Protein AF-A0A2P4PEB7-F1 (afdb_monomer_lite)

Foldseek 3Di:
DPPVVVLVVVLVVLLVVLVVCLVVLNVLVVLVVVLVVLQVDPDFLLVVCPHSCNDPSNLVSNLVSLLPRHDQVVLLVSLCVLVVLQLLAPDQQVVLVVVDPDDDDDDRDPVNHGDLRSLVVSLSSVLSNLLSHDHDPVCVVVVLVSLVVCCSRQLVSLLVDDPDDDCQVVSLSSLLSSLSNVLSSVVRDPPSLVVQPDPVNLVSLLPDDHDFLSNLLSSLVSLLSNLVSVVVVCVPPHDDDPVVLVSNLSSLVSLLVPADDQPDQVQWALQDPSRDDPRNSNQSSCCCCQVPRVLSNLVRYDLVSLLVVLLLLLVLCLVCVPPDPPPDSTGTSNNSSVVSLVDVCCLPRPSNLVCNLVSLLVVLLVLLVVDQDADDPDPVLVLLLVLQVVDPDDVSLVSSSVSVVDNPPDDPPPDDDDPVSLSSLLSSLVVVVSDQPVSDDLSSLLSVLSVLLNLLVSLLVDDDDDPVSLQSSLSSNLSSLVSLLNSLVVPQDCSRSCNVDLVSLLVLVVSLVSNVVVCVVVVPDDPVVVVSSLSSVVSSLSSSVSSLVSLVPRPPPPVVSNCVSLVVVVVSLVVVVVVCVVPPPDDDDPSVVVVVVSSVVVNVVSVCVVVVVD

Secondary structure (DSSP, 8-state):
--HHHHHHHHHHHHHHHHHHHHHTT-HHHHHHHHHHHHHH--S-HHHHTTSGGGSHHHHHHHHHHHHHH--HHHHHHHHHHHHHHHTT-TTTHHHHGGGS--S--PPPPGGGPPPGGGHHHHHHHHHHHHHH----GGGHHHHHHHHHHHIIIIIHHHHH----SS-HHHHHHHHHHHHHHHHHHHHH-HHHHHHH--HHHHHHHHH----SHHHHHHHHHHHHHHHHHHHHHHTTT-PPPHHHHHHHHHHHHHHHTT----S-TT-EE-S-GGG--TTTHHHHHHIIIIIITHHHHHHHS-HHHHHHHHHHHHHHHHHHTTS-GGG-SSEEHHHHHHHHHTSHHHHH-HHHHHHHHHHHHHHHHHHHTTPPPP----HHHHHHHHHHHHS---HHHHHHHHHHH---TT--S-----HHHHHHHHHHHHHHHTS-GGGS-HHHHHHHHHHHHHHHHHHHTSPP-SHHHHHHHHHHHHHHHHHHHHHHTT--STT-HHHH-THHHHHHHHHHHHHHHHHHHHGGG-HHHHHHHHHHHHHHHHHHHHHHHHHHHHTTT-HHHHHHHHHHHHHHHHHHHHHHHHH--S---HHHHHHHHHHHHHHHHHHHHHHTT-

pLDDT: mean 75.58, std 16.44, range [32.09, 95.75]

Radius of gyration: 33.53 Å; chains: 1; bounding box: 92×51×88 Å

Structure (mmCIF, N/CA/C/O backbone):
data_AF-A0A2P4PEB7-F1
#
_entry.id   AF-A0A2P4PEB7-F1
#
loop_
_atom_site.group_PDB
_atom_site.id
_atom_site.type_symbol
_atom_site.label_atom_id
_atom_site.label_alt_id
_atom_site.label_comp_id
_atom_site.label_asym_id
_atom_site.label_entity_id
_atom_site.label_seq_id
_atom_site.pdbx_PDB_ins_code
_atom_site.Cartn_x
_atom_site.Cartn_y
_atom_site.Cartn_z
_atom_site.occupancy
_atom_site.B_iso_or_equiv
_atom_site.auth_seq_id
_atom_site.auth_comp_id
_atom_site.auth_asym_id
_atom_site.auth_atom_id
_atom_site.pdbx_PDB_model_num
ATOM 1 N N . MET A 1 1 ? -12.866 25.480 -32.773 1.00 50.47 1 MET A N 1
ATOM 2 C CA . MET A 1 1 ? -12.429 24.187 -32.216 1.00 50.47 1 MET A CA 1
ATOM 3 C C . MET A 1 1 ? -11.921 24.422 -30.816 1.00 50.47 1 MET A C 1
ATOM 5 O O . MET A 1 1 ? -11.079 25.298 -30.629 1.00 50.47 1 MET A O 1
ATOM 9 N N . SER A 1 2 ? -12.463 23.706 -29.840 1.00 51.91 2 SER A N 1
ATOM 10 C CA . SER A 1 2 ? -11.935 23.753 -28.477 1.00 51.91 2 SER A CA 1
ATOM 11 C C . SER A 1 2 ? -10.541 23.104 -28.437 1.00 51.91 2 SER A C 1
ATOM 13 O O . SER A 1 2 ? -10.215 22.242 -29.254 1.00 51.91 2 SER A O 1
ATOM 15 N N . ARG A 1 3 ? -9.688 23.505 -27.486 1.00 58.19 3 ARG A N 1
ATOM 16 C CA . ARG A 1 3 ? -8.342 22.919 -27.303 1.00 58.19 3 ARG A CA 1
ATOM 17 C C . ARG A 1 3 ? -8.389 21.400 -27.043 1.00 58.19 3 ARG A C 1
ATOM 19 O O . ARG A 1 3 ? -7.413 20.704 -27.301 1.00 58.19 3 ARG A O 1
ATOM 26 N N . VAL A 1 4 ? -9.525 20.898 -26.558 1.00 62.12 4 VAL A N 1
ATOM 27 C CA . VAL A 1 4 ? -9.786 19.471 -26.321 1.00 62.12 4 VAL A CA 1
ATOM 28 C C . VAL A 1 4 ? -10.001 18.734 -27.649 1.00 62.12 4 VAL A C 1
ATOM 30 O O . VAL A 1 4 ? -9.266 17.795 -27.933 1.00 62.12 4 VAL A O 1
ATOM 33 N N . GLU A 1 5 ? -10.869 19.248 -28.530 1.00 64.00 5 GLU A N 1
ATOM 34 C CA . GLU A 1 5 ? -11.107 18.676 -29.871 1.00 64.00 5 GLU A CA 1
ATOM 35 C C . GLU A 1 5 ? -9.820 18.582 -30.707 1.00 64.00 5 GLU A C 1
ATOM 37 O O . GLU A 1 5 ? -9.616 17.622 -31.448 1.00 64.00 5 GLU A O 1
ATOM 42 N N . SER A 1 6 ? -8.916 19.561 -30.578 1.00 71.62 6 SER A N 1
ATOM 43 C CA . SER A 1 6 ? -7.632 19.538 -31.289 1.00 71.62 6 SER A CA 1
ATOM 44 C C . SER A 1 6 ? -6.667 18.460 -30.782 1.00 71.62 6 SER A C 1
ATOM 46 O O . SER A 1 6 ? -5.888 17.926 -31.567 1.00 71.62 6 SER A O 1
ATOM 48 N N . ILE A 1 7 ? -6.701 18.132 -29.485 1.00 79.56 7 ILE A N 1
ATOM 49 C CA . ILE A 1 7 ? -5.829 17.098 -28.906 1.00 79.56 7 ILE A CA 1
ATOM 50 C C . ILE A 1 7 ? -6.325 15.711 -29.318 1.00 79.56 7 ILE A C 1
ATOM 52 O O . ILE A 1 7 ? -5.510 14.878 -29.710 1.00 79.56 7 ILE A O 1
ATOM 56 N N . ASP A 1 8 ? -7.639 15.490 -29.308 1.00 82.56 8 ASP A N 1
ATOM 57 C CA . ASP A 1 8 ? -8.236 14.210 -29.700 1.00 82.56 8 ASP A CA 1
ATOM 58 C C . ASP A 1 8 ? -7.940 13.869 -31.168 1.00 82.56 8 ASP A C 1
ATOM 60 O O . ASP A 1 8 ? -7.553 12.742 -31.484 1.00 82.56 8 ASP A O 1
ATOM 64 N N . ILE A 1 9 ? -8.008 14.863 -32.063 1.00 85.75 9 ILE A N 1
ATOM 65 C CA . ILE A 1 9 ? -7.626 14.698 -33.475 1.00 85.75 9 ILE A CA 1
ATOM 66 C C . ILE A 1 9 ? -6.136 14.355 -33.613 1.00 85.75 9 ILE A C 1
ATOM 68 O O . ILE A 1 9 ? -5.778 13.477 -34.399 1.00 85.75 9 ILE A O 1
ATOM 72 N N . CYS A 1 10 ? -5.259 15.011 -32.846 1.00 85.94 10 CYS A N 1
ATOM 73 C CA . CYS A 1 10 ? -3.828 14.695 -32.842 1.00 85.94 10 CYS A CA 1
ATOM 74 C C . CYS A 1 10 ? -3.557 13.265 -32.356 1.00 85.94 10 CYS A C 1
ATOM 76 O O . CYS A 1 10 ? -2.737 12.569 -32.952 1.00 85.94 10 CYS A O 1
ATOM 78 N N . ILE A 1 11 ? -4.247 12.810 -31.306 1.00 89.12 11 ILE A N 1
ATOM 79 C CA . ILE A 1 11 ? -4.131 11.438 -30.791 1.00 89.12 11 ILE A CA 1
ATOM 80 C C . ILE A 1 11 ? -4.554 10.434 -31.870 1.00 89.12 11 ILE A C 1
ATOM 82 O O . ILE A 1 11 ? -3.817 9.491 -32.153 1.00 89.12 11 ILE A O 1
ATOM 86 N N . GLU A 1 12 ? -5.698 10.651 -32.517 1.00 89.69 12 GLU A N 1
ATOM 87 C CA . GLU A 1 12 ? -6.194 9.770 -33.579 1.00 89.69 12 GLU A CA 1
ATOM 88 C C . GLU A 1 12 ? -5.243 9.726 -34.788 1.00 89.69 12 GLU A C 1
ATOM 90 O O . GLU A 1 12 ? -4.946 8.655 -35.322 1.00 89.69 12 GLU A O 1
ATOM 95 N N . LEU A 1 13 ? -4.686 10.874 -35.189 1.00 91.56 13 LEU A N 1
ATOM 96 C CA . LEU A 1 13 ? -3.695 10.938 -36.263 1.00 91.56 13 LEU A CA 1
ATOM 97 C C . LEU A 1 13 ? -2.420 10.159 -35.910 1.00 91.56 13 LEU A C 1
ATOM 99 O O . LEU A 1 13 ? -1.927 9.387 -36.733 1.00 91.56 13 LEU A O 1
ATOM 103 N N . LEU A 1 14 ? -1.896 10.325 -34.691 1.00 91.50 14 LEU A N 1
ATOM 104 C CA . LEU A 1 14 ? -0.704 9.611 -34.225 1.00 91.50 14 LEU A CA 1
ATOM 105 C C . LEU A 1 14 ? -0.916 8.093 -34.216 1.00 91.50 14 LEU A C 1
ATOM 107 O O . LEU A 1 14 ? -0.038 7.355 -34.668 1.00 91.50 14 LEU A O 1
ATOM 111 N N . LYS A 1 15 ? -2.093 7.621 -33.781 1.00 91.94 15 LYS A N 1
ATOM 112 C CA . LYS A 1 15 ? -2.454 6.195 -33.844 1.00 91.94 15 LYS A CA 1
ATOM 113 C C . LYS A 1 15 ? -2.435 5.666 -35.275 1.00 91.94 15 LYS A C 1
ATOM 115 O O . LYS A 1 15 ? -1.840 4.621 -35.529 1.00 91.94 15 LYS A O 1
ATOM 120 N N . ARG A 1 16 ? -3.018 6.404 -36.224 1.00 91.06 16 ARG A N 1
ATOM 121 C CA . ARG A 1 16 ? -3.020 6.018 -37.646 1.00 91.06 16 ARG A CA 1
ATOM 122 C C . ARG A 1 16 ? -1.616 5.981 -38.237 1.00 91.06 16 ARG A C 1
ATOM 124 O O . ARG A 1 16 ? -1.297 5.057 -38.977 1.00 91.06 16 ARG A O 1
ATOM 131 N N . ILE A 1 17 ? -0.761 6.946 -37.896 1.00 90.88 17 ILE A N 1
ATOM 132 C CA . ILE A 1 17 ? 0.643 6.950 -38.334 1.00 90.88 17 ILE A CA 1
ATOM 133 C C . ILE A 1 17 ? 1.360 5.698 -37.814 1.00 90.88 17 ILE A C 1
ATOM 135 O O . ILE A 1 17 ? 1.979 4.980 -38.602 1.00 90.88 17 ILE A O 1
ATOM 139 N N . LEU A 1 18 ? 1.232 5.396 -36.516 1.00 91.19 18 LEU A N 1
ATOM 140 C CA . LEU A 1 18 ? 1.791 4.180 -35.917 1.00 91.19 18 LEU A CA 1
ATOM 141 C C . LEU A 1 18 ? 1.283 2.917 -36.620 1.00 91.19 18 LEU A C 1
ATOM 143 O O . LEU A 1 18 ? 2.063 2.017 -36.923 1.00 91.19 18 LEU A O 1
ATOM 147 N N . GLU A 1 19 ? -0.011 2.864 -36.927 1.00 91.12 19 GLU A N 1
ATOM 148 C CA . GLU A 1 19 ? -0.623 1.742 -37.629 1.00 91.12 19 GLU A CA 1
ATOM 149 C C . GLU A 1 19 ? -0.051 1.542 -39.040 1.00 91.12 19 GLU A C 1
ATOM 151 O O . GLU A 1 19 ? 0.224 0.406 -39.427 1.00 91.12 19 GLU A O 1
ATOM 156 N N . VAL A 1 20 ? 0.181 2.620 -39.794 1.00 91.44 20 VAL A N 1
ATOM 157 C CA . VAL A 1 20 ? 0.769 2.555 -41.142 1.00 91.44 20 VAL A CA 1
ATOM 158 C C . VAL A 1 20 ? 2.186 1.984 -41.099 1.00 91.44 20 VAL A C 1
ATOM 160 O O . VAL A 1 20 ? 2.503 1.075 -41.874 1.00 91.44 20 VAL A O 1
ATOM 163 N N . TYR A 1 21 ? 3.034 2.471 -40.189 1.00 91.12 21 TYR A N 1
ATOM 164 C CA . TYR A 1 21 ? 4.400 1.958 -40.041 1.00 91.12 21 TYR A CA 1
ATOM 165 C C . TYR A 1 21 ? 4.422 0.500 -39.580 1.00 91.12 21 TYR A C 1
ATOM 167 O O . TYR A 1 21 ? 5.202 -0.296 -40.111 1.00 91.12 21 TYR A O 1
ATOM 175 N N . ALA A 1 22 ? 3.537 0.137 -38.650 1.00 88.06 22 ALA A N 1
ATOM 176 C CA . ALA A 1 22 ? 3.418 -1.219 -38.138 1.00 88.06 22 ALA A CA 1
ATOM 177 C C . ALA A 1 22 ? 2.952 -2.208 -39.218 1.00 88.06 22 ALA A C 1
ATOM 179 O O . ALA A 1 22 ? 3.624 -3.210 -39.450 1.00 88.06 22 ALA A O 1
ATOM 180 N N . LYS A 1 23 ? 1.869 -1.896 -39.949 1.00 87.62 23 LYS A N 1
ATOM 181 C CA . LYS A 1 23 ? 1.361 -2.722 -41.065 1.00 87.62 23 LYS A CA 1
ATOM 182 C C . LYS A 1 23 ? 2.367 -2.869 -42.203 1.00 87.62 23 LYS A C 1
ATOM 184 O O . LYS A 1 23 ? 2.364 -3.875 -42.900 1.00 87.62 23 LYS A O 1
ATOM 189 N N . SER A 1 24 ? 3.227 -1.870 -42.385 1.00 87.12 24 SER A N 1
ATOM 190 C CA . SER A 1 24 ? 4.280 -1.896 -43.400 1.00 87.12 24 SER A CA 1
ATOM 191 C C . SER A 1 24 ? 5.558 -2.606 -42.936 1.00 87.12 24 SER A C 1
ATOM 193 O O . SER A 1 24 ? 6.533 -2.596 -43.683 1.00 87.12 24 SER A O 1
ATOM 195 N N . CYS A 1 25 ? 5.595 -3.158 -41.714 1.00 83.38 25 CYS A N 1
ATOM 196 C CA . CYS A 1 25 ? 6.788 -3.735 -41.078 1.00 83.38 25 CYS A CA 1
ATOM 197 C C . CYS A 1 25 ? 7.998 -2.778 -41.066 1.00 83.38 25 CYS A C 1
ATOM 199 O O . CYS A 1 25 ? 9.147 -3.199 -41.171 1.00 83.38 25 CYS A O 1
ATOM 201 N N . LYS A 1 26 ? 7.749 -1.469 -40.948 1.00 88.94 26 LYS A N 1
ATOM 202 C CA . LYS A 1 26 ? 8.748 -0.387 -41.046 1.00 88.94 26 LYS A CA 1
ATOM 203 C C . LYS A 1 26 ? 8.913 0.365 -39.724 1.00 88.94 26 LYS A C 1
ATOM 205 O O . LYS A 1 26 ? 9.100 1.581 -39.702 1.00 88.94 26 LYS A O 1
ATOM 210 N N . MET A 1 27 ? 8.815 -0.347 -38.604 1.00 90.69 27 MET A N 1
ATOM 211 C CA . MET A 1 27 ? 8.957 0.261 -37.279 1.00 90.69 27 MET A CA 1
ATOM 212 C C . MET A 1 27 ? 10.367 0.812 -37.035 1.00 90.69 27 MET A C 1
ATOM 214 O O . MET A 1 27 ? 10.513 1.814 -36.342 1.00 90.69 27 MET A O 1
ATOM 218 N N . ASP A 1 28 ? 11.398 0.242 -37.659 1.00 89.50 28 ASP A N 1
ATOM 219 C CA . ASP A 1 28 ? 12.753 0.802 -37.633 1.00 89.50 28 ASP A CA 1
ATOM 220 C C . ASP A 1 28 ? 12.814 2.203 -38.265 1.00 89.50 28 ASP A C 1
ATOM 222 O O . ASP A 1 28 ? 13.455 3.097 -37.716 1.00 89.50 28 ASP A O 1
ATOM 226 N N . LEU A 1 29 ? 12.101 2.428 -39.376 1.00 90.06 29 LEU A N 1
ATOM 227 C CA . LEU A 1 29 ? 12.009 3.740 -40.019 1.00 90.06 29 LEU A CA 1
ATOM 228 C C . LEU A 1 29 ? 11.252 4.739 -39.148 1.00 90.06 29 LEU A C 1
ATOM 230 O O . LEU A 1 29 ? 11.697 5.877 -39.028 1.00 90.06 29 LEU A O 1
ATOM 234 N N . TYR A 1 30 ? 10.166 4.311 -38.499 1.00 91.38 30 TYR A N 1
ATOM 235 C CA . TYR A 1 30 ? 9.466 5.148 -37.523 1.00 91.38 30 TYR A CA 1
ATOM 236 C C . TYR A 1 30 ? 10.417 5.613 -36.410 1.00 91.38 30 TYR A C 1
ATOM 238 O O . TYR A 1 30 ? 10.488 6.808 -36.126 1.00 91.38 30 TYR A O 1
ATOM 246 N N . ILE A 1 31 ? 11.212 4.700 -35.835 1.00 91.69 31 ILE A N 1
ATOM 247 C CA . ILE A 1 31 ? 12.188 5.036 -34.788 1.00 91.69 31 ILE A CA 1
ATOM 248 C C . ILE A 1 31 ? 13.308 5.939 -35.319 1.00 91.69 31 ILE A C 1
ATOM 250 O O . ILE A 1 31 ? 13.651 6.919 -34.659 1.00 91.69 31 ILE A O 1
ATOM 254 N N . LYS A 1 32 ? 13.847 5.685 -36.519 1.00 90.12 32 LYS A N 1
ATOM 255 C CA . LYS A 1 32 ? 14.846 6.569 -37.154 1.00 90.12 32 LYS A CA 1
ATOM 256 C C . LYS A 1 32 ? 14.307 7.993 -37.313 1.00 90.12 32 LYS A C 1
ATOM 258 O O . LYS A 1 32 ? 14.984 8.948 -36.931 1.00 90.12 32 LYS A O 1
ATOM 263 N N . SER A 1 33 ? 13.086 8.137 -37.830 1.00 89.62 33 SER A N 1
ATOM 264 C CA . SER A 1 33 ? 12.422 9.434 -37.983 1.00 89.62 33 SER A CA 1
ATOM 265 C C . SER A 1 33 ? 12.170 10.103 -36.633 1.00 89.62 33 SER A C 1
ATOM 267 O O . SER A 1 33 ? 12.481 11.279 -36.478 1.00 89.62 33 SER A O 1
ATOM 269 N N . PHE A 1 34 ? 11.687 9.356 -35.639 1.00 89.94 34 PHE A N 1
ATOM 270 C CA . PHE A 1 34 ? 11.469 9.858 -34.284 1.00 89.94 34 PHE A CA 1
ATOM 271 C C . PHE A 1 34 ? 12.761 10.396 -33.649 1.00 89.94 34 PHE A C 1
ATOM 273 O O . PHE A 1 34 ? 12.793 11.542 -33.204 1.00 89.94 34 PHE A O 1
ATOM 280 N N . LEU A 1 35 ? 13.846 9.615 -33.666 1.00 87.69 35 LEU A N 1
ATOM 281 C CA . LEU A 1 35 ? 15.143 10.023 -33.110 1.00 87.69 35 LEU A CA 1
ATOM 282 C C . LEU A 1 35 ? 15.731 11.235 -33.845 1.00 87.69 35 LEU A C 1
ATOM 284 O O . LEU A 1 35 ? 16.317 12.120 -33.216 1.00 87.69 35 LEU A O 1
ATOM 288 N N . SER A 1 36 ? 15.560 11.292 -35.169 1.00 86.06 36 SER A N 1
ATOM 289 C CA . SER A 1 36 ? 15.976 12.441 -35.976 1.00 86.06 36 SER A CA 1
ATOM 290 C C . SER A 1 36 ? 15.191 13.701 -35.622 1.00 86.06 36 SER A C 1
ATOM 292 O O . SER A 1 36 ? 15.786 14.770 -35.537 1.00 86.06 36 SER A O 1
ATOM 294 N N . VAL A 1 37 ? 13.876 13.593 -35.420 1.00 86.38 37 VAL A N 1
ATOM 295 C CA . VAL A 1 37 ? 13.033 14.731 -35.035 1.00 86.38 37 VAL A CA 1
ATOM 296 C C . VAL A 1 37 ? 13.396 15.208 -33.635 1.00 86.38 37 VAL A C 1
ATOM 298 O O . VAL A 1 37 ? 13.603 16.404 -33.462 1.00 86.38 37 VAL A O 1
ATOM 301 N N . LEU A 1 38 ? 13.558 14.300 -32.665 1.00 83.50 38 LEU A N 1
ATOM 302 C CA . LEU A 1 38 ? 13.992 14.666 -31.313 1.00 83.50 38 LEU A CA 1
ATOM 303 C C . LEU A 1 38 ? 15.305 15.452 -31.324 1.00 83.50 38 LEU A C 1
ATOM 305 O O . LEU A 1 38 ? 15.400 16.469 -30.650 1.00 83.50 38 LEU A O 1
ATOM 309 N N . SER A 1 39 ? 16.278 15.025 -32.134 1.00 78.00 39 SER A N 1
ATOM 310 C CA . SER A 1 39 ? 17.585 15.692 -32.243 1.00 78.00 39 SER A CA 1
ATOM 311 C C . SER A 1 39 ? 17.505 17.118 -32.813 1.00 78.00 39 SER A C 1
ATOM 313 O O . SER A 1 39 ? 18.431 17.896 -32.619 1.00 78.00 39 SER A O 1
ATOM 315 N N . ASN A 1 40 ? 16.414 17.466 -33.503 1.00 79.94 40 ASN A N 1
ATOM 316 C CA . ASN A 1 40 ? 16.212 18.775 -34.132 1.00 79.94 40 ASN A CA 1
ATOM 317 C C . ASN A 1 40 ? 15.281 19.699 -33.325 1.00 79.94 40 ASN A C 1
ATOM 319 O O . ASN A 1 40 ? 15.100 20.861 -33.695 1.00 79.94 40 ASN A O 1
ATOM 323 N N . ILE A 1 41 ? 14.655 19.204 -32.251 1.00 79.69 41 ILE A N 1
ATOM 324 C CA . ILE A 1 41 ? 13.760 20.004 -31.411 1.00 79.69 41 ILE A CA 1
ATOM 325 C C . ILE A 1 41 ? 14.596 20.880 -30.470 1.00 79.69 41 ILE A C 1
ATOM 327 O O . ILE A 1 41 ? 15.389 20.381 -29.683 1.00 79.69 41 ILE A O 1
ATOM 331 N N . GLN A 1 42 ? 14.365 22.195 -30.509 1.00 76.25 42 GLN A N 1
ATOM 332 C CA . GLN A 1 42 ? 15.040 23.181 -29.644 1.00 76.25 42 GLN A CA 1
ATOM 333 C C . GLN A 1 42 ? 14.312 23.439 -28.313 1.00 76.25 42 GLN A C 1
ATOM 335 O O . GLN A 1 42 ? 14.656 24.351 -27.565 1.00 76.25 42 GLN A O 1
ATOM 340 N N . ILE A 1 43 ? 13.266 22.666 -28.035 1.00 78.69 43 ILE A N 1
ATOM 341 C CA . ILE A 1 43 ? 12.400 22.817 -26.868 1.00 78.69 43 ILE A CA 1
ATOM 342 C C . ILE A 1 43 ? 12.922 21.924 -25.733 1.00 78.69 43 ILE A C 1
ATOM 344 O O . ILE A 1 43 ? 13.405 20.821 -25.975 1.00 78.69 43 ILE A O 1
ATOM 348 N N . ASP A 1 44 ? 12.795 22.373 -24.484 1.00 75.56 44 ASP A N 1
ATOM 349 C CA . ASP A 1 44 ? 13.199 21.588 -23.318 1.00 75.56 44 ASP A CA 1
ATOM 350 C C . ASP A 1 44 ? 12.408 20.279 -23.154 1.00 75.56 44 ASP A C 1
ATOM 352 O O . ASP A 1 44 ? 11.208 20.199 -23.439 1.00 75.56 44 ASP A O 1
ATOM 356 N N . ALA A 1 45 ? 13.080 19.268 -22.591 1.00 76.62 45 ALA A N 1
ATOM 357 C CA . ALA A 1 45 ? 12.547 17.923 -22.366 1.00 76.62 45 ALA A CA 1
ATOM 358 C C . ALA A 1 45 ? 11.167 17.925 -21.685 1.00 76.62 45 ALA A C 1
ATOM 360 O O . ALA A 1 45 ? 10.250 17.237 -22.125 1.00 76.62 45 ALA A O 1
ATOM 361 N N . HIS A 1 46 ? 10.980 18.754 -20.652 1.00 77.38 46 HIS A N 1
ATOM 362 C CA . HIS A 1 46 ? 9.729 18.818 -19.891 1.00 77.38 46 HIS A CA 1
ATOM 363 C C . HIS A 1 46 ? 8.515 19.242 -20.741 1.00 77.38 46 HIS A C 1
ATOM 365 O O . HIS A 1 46 ? 7.400 18.788 -20.489 1.00 77.38 46 HIS A O 1
ATOM 371 N N . ILE A 1 47 ? 8.715 20.069 -21.772 1.00 81.25 47 ILE A N 1
ATOM 372 C CA . ILE A 1 47 ? 7.647 20.491 -22.691 1.00 81.25 47 ILE A CA 1
ATOM 373 C C . ILE A 1 47 ? 7.384 19.391 -23.721 1.00 81.25 47 ILE A C 1
ATOM 375 O O . ILE A 1 47 ? 6.226 19.077 -23.994 1.00 81.25 47 ILE A O 1
ATOM 379 N N . ILE A 1 48 ? 8.441 18.758 -24.248 1.00 83.75 48 ILE A N 1
ATOM 380 C CA . ILE A 1 48 ? 8.328 17.616 -25.171 1.00 83.75 48 ILE A CA 1
ATOM 381 C C . ILE A 1 48 ? 7.481 16.506 -24.535 1.00 83.75 48 ILE A C 1
ATOM 383 O O . ILE A 1 48 ? 6.545 16.000 -25.159 1.00 83.75 48 ILE A O 1
ATOM 387 N N . MET A 1 49 ? 7.757 16.195 -23.266 1.00 84.69 49 MET A N 1
ATOM 388 C CA . MET A 1 49 ? 7.076 15.159 -22.486 1.00 84.69 49 MET A CA 1
ATOM 389 C C . MET A 1 49 ? 5.605 15.481 -22.172 1.00 84.69 49 MET A C 1
ATOM 391 O O . MET A 1 49 ? 4.851 14.582 -21.808 1.00 84.69 49 MET A O 1
ATOM 395 N N . ARG A 1 50 ? 5.163 16.738 -22.343 1.00 84.88 50 ARG A N 1
ATOM 396 C CA . ARG A 1 50 ? 3.743 17.138 -22.264 1.00 84.88 50 ARG A CA 1
ATOM 397 C C . ARG A 1 50 ? 3.005 17.027 -23.599 1.00 84.88 50 ARG A C 1
ATOM 399 O O . ARG A 1 50 ? 1.800 17.273 -23.641 1.00 84.88 50 ARG A O 1
ATOM 406 N N . SER A 1 51 ? 3.693 16.684 -24.689 1.00 85.94 51 SER A N 1
ATOM 407 C CA . SER A 1 51 ? 3.048 16.539 -25.994 1.00 85.94 51 SER A CA 1
ATOM 408 C C . SER A 1 51 ? 2.161 15.282 -26.064 1.00 85.94 51 SER A C 1
ATOM 410 O O . SER A 1 51 ? 2.430 14.299 -25.366 1.00 85.94 51 SER A O 1
ATOM 412 N N . PRO A 1 52 ? 1.145 15.260 -26.954 1.00 85.56 52 PRO A N 1
ATOM 413 C CA . PRO A 1 52 ? 0.288 14.088 -27.160 1.00 85.56 52 PRO A CA 1
ATOM 414 C C . PRO A 1 52 ? 1.046 12.796 -27.497 1.00 85.56 52 PRO A C 1
ATOM 416 O O . PRO A 1 52 ? 0.545 11.706 -27.236 1.00 85.56 52 PRO A O 1
ATOM 419 N N . LEU A 1 53 ? 2.267 12.908 -28.036 1.00 85.50 53 LEU A N 1
ATOM 420 C CA . LEU A 1 53 ? 3.125 11.776 -28.391 1.00 85.50 53 LEU A CA 1
ATOM 421 C C . LEU A 1 53 ? 3.511 10.912 -27.182 1.00 85.50 53 LEU A C 1
ATOM 423 O O . LEU A 1 53 ? 3.695 9.707 -27.328 1.00 85.50 53 LEU A O 1
ATOM 427 N N . PHE A 1 54 ? 3.608 11.518 -25.996 1.00 87.88 54 PHE A N 1
ATOM 428 C CA . PHE A 1 54 ? 3.984 10.837 -24.753 1.00 87.88 54 PHE A CA 1
ATOM 429 C C . PHE A 1 54 ? 2.789 10.609 -23.821 1.00 87.88 54 PHE A C 1
ATOM 431 O O . PHE A 1 54 ? 2.961 10.212 -22.668 1.00 87.88 54 PHE A O 1
ATOM 438 N N . CYS A 1 55 ? 1.560 10.826 -24.301 1.00 86.25 55 CYS A N 1
ATOM 439 C CA . CYS A 1 55 ? 0.373 10.405 -23.569 1.00 86.25 55 CYS A CA 1
ATOM 440 C C . CYS A 1 55 ? 0.318 8.874 -23.476 1.00 86.25 55 CYS A C 1
ATOM 442 O O . CYS A 1 55 ? 0.651 8.169 -24.430 1.00 86.25 55 CYS A O 1
ATOM 444 N N . THR A 1 56 ? -0.168 8.365 -22.342 1.00 85.94 56 THR A N 1
ATOM 445 C CA . THR A 1 56 ? -0.282 6.923 -22.053 1.00 85.94 56 THR A CA 1
ATOM 446 C C . THR A 1 56 ? -0.972 6.163 -23.181 1.00 85.94 56 THR A C 1
ATOM 448 O O . THR A 1 56 ? -0.417 5.200 -23.689 1.00 85.94 56 THR A O 1
ATOM 451 N N . VAL A 1 57 ? -2.098 6.685 -23.676 1.00 88.56 57 VAL A N 1
ATOM 452 C CA . VAL A 1 57 ? -2.872 6.102 -24.785 1.00 88.56 57 VAL A CA 1
ATOM 453 C C . VAL A 1 57 ? -2.031 5.870 -26.050 1.00 88.56 57 VAL A C 1
ATOM 455 O O . VAL A 1 57 ? -2.220 4.865 -26.730 1.00 88.56 57 VAL A O 1
ATOM 458 N N . ILE A 1 58 ? -1.106 6.777 -26.384 1.00 92.06 58 ILE A N 1
ATOM 459 C CA . ILE A 1 58 ? -0.237 6.637 -27.563 1.00 92.06 58 ILE A CA 1
ATOM 460 C C . ILE A 1 58 ? 0.920 5.682 -27.284 1.00 92.06 58 ILE A C 1
ATOM 462 O O . ILE A 1 58 ? 1.237 4.848 -28.129 1.00 92.06 58 ILE A O 1
ATOM 466 N N . LEU A 1 59 ? 1.534 5.770 -26.102 1.00 91.12 59 LEU A N 1
ATOM 467 C CA . LEU A 1 59 ? 2.618 4.867 -25.711 1.00 91.12 59 LEU A CA 1
ATOM 468 C C . LEU A 1 59 ? 2.144 3.410 -25.619 1.00 91.12 59 LEU A C 1
ATOM 470 O O . LEU A 1 59 ? 2.889 2.504 -25.983 1.00 91.12 59 LEU A O 1
ATOM 474 N N . ASP A 1 60 ? 0.910 3.186 -25.173 1.00 91.75 60 ASP A N 1
ATOM 475 C CA . ASP A 1 60 ? 0.313 1.856 -25.081 1.00 91.75 60 ASP A CA 1
ATOM 476 C C . ASP A 1 60 ? -0.074 1.319 -26.469 1.00 91.75 60 ASP A C 1
ATOM 478 O O . ASP A 1 60 ? 0.176 0.148 -26.760 1.00 91.75 60 ASP A O 1
ATOM 482 N N . GLU A 1 61 ? -0.569 2.176 -27.376 1.00 92.75 61 GLU A N 1
ATOM 483 C CA . GLU A 1 61 ? -0.755 1.805 -28.787 1.00 92.75 61 GLU A CA 1
ATOM 484 C C . GLU A 1 61 ? 0.587 1.443 -29.442 1.00 92.75 61 GLU A C 1
ATOM 486 O O . GLU A 1 61 ? 0.690 0.421 -30.120 1.00 92.75 61 GLU A O 1
ATOM 491 N N . PHE A 1 62 ? 1.639 2.234 -29.205 1.00 93.75 62 PHE A N 1
ATOM 492 C CA . PHE A 1 62 ? 2.989 1.942 -29.688 1.00 93.75 62 PHE A CA 1
ATOM 493 C C . PHE A 1 62 ? 3.471 0.571 -29.196 1.00 93.75 62 PHE A C 1
ATOM 495 O O . PHE A 1 62 ? 3.871 -0.257 -30.016 1.00 93.75 62 PHE A O 1
ATOM 502 N N . SER A 1 63 ? 3.372 0.290 -27.892 1.00 93.19 63 SER A N 1
ATOM 503 C CA . SER A 1 63 ? 3.715 -1.022 -27.332 1.00 93.19 63 SER A CA 1
ATOM 504 C C . SER A 1 63 ? 2.895 -2.149 -27.976 1.00 93.19 63 SER A C 1
ATOM 506 O O . SER A 1 63 ? 3.469 -3.149 -28.404 1.00 93.19 63 SER A O 1
ATOM 508 N N . SER A 1 64 ? 1.583 -1.970 -28.152 1.00 92.62 64 SER A N 1
ATOM 509 C CA . SER A 1 64 ? 0.714 -2.945 -28.828 1.00 92.62 64 SER A CA 1
ATOM 510 C C . SER A 1 64 ? 1.172 -3.248 -30.262 1.00 92.62 64 SER A C 1
ATOM 512 O O . SER A 1 64 ? 1.264 -4.415 -30.666 1.00 92.62 64 SER A O 1
ATOM 514 N N . LYS A 1 65 ? 1.542 -2.216 -31.036 1.00 92.56 65 LYS A N 1
ATOM 515 C CA . LYS A 1 65 ? 2.071 -2.393 -32.398 1.00 92.56 65 LYS A CA 1
ATOM 516 C C . LYS A 1 65 ? 3.426 -3.085 -32.418 1.00 92.56 65 LYS A C 1
ATOM 518 O O . LYS A 1 65 ? 3.640 -3.912 -33.303 1.00 92.56 65 LYS A O 1
ATOM 523 N N . VAL A 1 66 ? 4.306 -2.792 -31.459 1.00 90.62 66 VAL A N 1
ATOM 524 C CA . VAL A 1 66 ? 5.599 -3.478 -31.320 1.00 90.62 66 VAL A CA 1
ATOM 525 C C . VAL A 1 66 ? 5.380 -4.970 -31.080 1.00 90.62 66 VAL A C 1
ATOM 527 O O . VAL A 1 66 ? 5.901 -5.792 -31.828 1.00 90.62 66 VAL A O 1
ATOM 530 N N . THR A 1 67 ? 4.536 -5.324 -30.109 1.00 88.38 67 THR A N 1
ATOM 531 C CA . THR A 1 67 ? 4.257 -6.721 -29.745 1.00 88.38 67 THR A CA 1
ATOM 532 C C . THR A 1 67 ? 3.634 -7.541 -30.880 1.00 88.38 67 THR A C 1
ATOM 534 O O . THR A 1 67 ? 3.806 -8.763 -30.917 1.00 88.38 67 THR A O 1
ATOM 537 N N . SER A 1 68 ? 2.884 -6.898 -31.779 1.00 86.19 68 SER A N 1
ATOM 538 C CA . SER A 1 68 ? 2.168 -7.567 -32.872 1.00 86.19 68 SER A CA 1
ATOM 539 C C . SER A 1 68 ? 2.922 -7.583 -34.203 1.00 86.19 68 SER A C 1
ATOM 541 O O . SER A 1 68 ? 2.729 -8.523 -34.967 1.00 86.19 68 SER A O 1
ATOM 543 N N . ASN A 1 69 ? 3.772 -6.588 -34.488 1.00 85.44 69 ASN A N 1
ATOM 544 C CA . ASN A 1 69 ? 4.292 -6.373 -35.847 1.00 85.44 69 ASN A CA 1
ATOM 545 C C . ASN A 1 69 ? 5.820 -6.294 -35.963 1.00 85.44 69 ASN A C 1
ATOM 547 O O . ASN A 1 69 ? 6.316 -6.238 -37.087 1.00 85.44 69 ASN A O 1
ATOM 551 N N . VAL A 1 70 ? 6.577 -6.269 -34.858 1.00 85.19 70 VAL A N 1
ATOM 552 C CA . VAL A 1 70 ? 8.048 -6.180 -34.917 1.00 85.19 70 VAL A CA 1
ATOM 553 C C . VAL A 1 70 ? 8.667 -7.579 -34.806 1.00 85.19 70 VAL A C 1
ATOM 555 O O . VAL A 1 70 ? 8.615 -8.179 -33.730 1.00 85.19 70 VAL A O 1
ATOM 558 N N . PRO A 1 71 ? 9.275 -8.120 -35.881 1.00 82.81 71 PRO A N 1
ATOM 559 C CA . PRO A 1 71 ? 10.028 -9.365 -35.806 1.00 82.81 71 PRO A CA 1
ATOM 560 C C . PRO A 1 71 ? 11.335 -9.168 -35.025 1.00 82.81 71 PRO A C 1
ATOM 562 O O . PRO A 1 71 ? 11.923 -8.086 -35.014 1.00 82.81 71 PRO A O 1
ATOM 565 N N . THR A 1 72 ? 11.834 -10.239 -34.404 1.00 79.06 72 THR A N 1
ATOM 566 C CA . THR A 1 72 ? 13.005 -10.179 -33.514 1.00 79.06 72 THR A CA 1
ATOM 567 C C . THR A 1 72 ? 14.286 -9.692 -34.214 1.00 79.06 72 THR A C 1
ATOM 569 O O . THR A 1 72 ? 15.090 -9.010 -33.589 1.00 79.06 72 THR A O 1
ATOM 572 N N . SER A 1 73 ? 14.458 -9.945 -35.517 1.00 79.50 73 SER A N 1
ATOM 573 C CA . SER A 1 73 ? 15.593 -9.415 -36.295 1.00 79.50 73 SER A CA 1
ATOM 574 C C . SER A 1 73 ? 15.565 -7.885 -36.413 1.00 79.50 73 SER A C 1
ATOM 576 O O . SER A 1 73 ? 16.564 -7.226 -36.136 1.00 79.50 73 SER A O 1
ATOM 578 N N . GLN A 1 74 ? 14.403 -7.307 -36.741 1.00 86.25 74 GLN A N 1
ATOM 579 C CA . GLN A 1 74 ? 14.209 -5.852 -36.778 1.00 86.25 74 GLN A CA 1
ATOM 580 C C . GLN A 1 74 ? 14.359 -5.240 -35.379 1.00 86.25 74 GLN A C 1
ATOM 582 O O . GLN A 1 74 ? 14.802 -4.102 -35.238 1.00 86.25 74 GLN A O 1
ATOM 587 N N . ALA A 1 75 ? 14.027 -5.989 -34.327 1.00 85.69 75 ALA A N 1
ATOM 588 C CA . ALA A 1 75 ? 14.173 -5.503 -32.966 1.00 85.69 75 ALA A CA 1
ATOM 589 C C . ALA A 1 75 ? 15.626 -5.238 -32.571 1.00 85.69 75 ALA A C 1
ATOM 591 O O . ALA A 1 75 ? 15.895 -4.213 -31.952 1.00 85.69 75 ALA A O 1
ATOM 592 N N . ILE A 1 76 ? 16.561 -6.107 -32.961 1.00 86.12 76 ILE A N 1
ATOM 593 C CA . ILE A 1 76 ? 17.992 -5.908 -32.693 1.00 86.12 76 ILE A CA 1
ATOM 594 C C . ILE A 1 76 ? 18.494 -4.648 -33.399 1.00 86.12 76 ILE A C 1
ATOM 596 O O . ILE A 1 76 ? 19.192 -3.836 -32.793 1.00 86.12 76 ILE A O 1
ATOM 600 N N . GLU A 1 77 ? 18.086 -4.433 -34.652 1.00 87.75 77 GLU A N 1
ATOM 601 C CA . GLU A 1 77 ? 18.402 -3.201 -35.378 1.00 87.75 77 GLU A CA 1
ATOM 602 C C . GLU A 1 77 ? 17.856 -1.965 -34.656 1.00 87.75 77 GLU A C 1
ATOM 604 O O . GLU A 1 77 ? 18.579 -0.986 -34.481 1.00 87.75 77 GLU A O 1
ATOM 609 N N . ILE A 1 78 ? 16.610 -2.018 -34.176 1.00 90.38 78 ILE A N 1
ATOM 610 C CA . ILE A 1 78 ? 15.995 -0.923 -33.419 1.00 90.38 78 ILE A CA 1
ATOM 611 C C . ILE A 1 78 ? 16.737 -0.659 -32.104 1.00 90.38 78 ILE A C 1
ATOM 613 O O . ILE A 1 78 ? 17.015 0.498 -31.787 1.00 90.38 78 ILE A O 1
ATOM 617 N N . ILE A 1 79 ? 17.110 -1.702 -31.357 1.00 89.50 79 ILE A N 1
ATOM 618 C CA . ILE A 1 79 ? 17.911 -1.554 -30.134 1.00 89.50 79 ILE A CA 1
ATOM 619 C C . ILE A 1 79 ? 19.249 -0.890 -30.477 1.00 89.50 79 ILE A C 1
ATOM 621 O O . ILE A 1 79 ? 19.650 0.048 -29.793 1.00 89.50 79 ILE A O 1
ATOM 625 N N . ASN A 1 80 ? 19.899 -1.299 -31.568 1.00 87.12 80 ASN A N 1
ATOM 626 C CA . ASN A 1 80 ? 21.157 -0.707 -32.023 1.00 87.12 80 ASN A CA 1
ATOM 627 C C . ASN A 1 80 ? 21.023 0.775 -32.421 1.00 87.12 80 ASN A C 1
ATOM 629 O O . ASN A 1 80 ? 21.941 1.563 -32.186 1.00 87.12 80 ASN A O 1
ATOM 633 N N . LEU A 1 81 ? 19.880 1.201 -32.968 1.00 89.12 81 LEU A N 1
ATOM 634 C CA . LEU A 1 81 ? 19.608 2.624 -33.213 1.00 89.12 81 LEU A CA 1
ATOM 635 C C . LEU A 1 81 ? 19.563 3.422 -31.907 1.00 89.12 81 LEU A C 1
ATOM 637 O O . LEU A 1 81 ? 20.177 4.485 -31.821 1.00 89.12 81 LEU A O 1
ATOM 641 N N . PHE A 1 82 ? 18.888 2.904 -30.880 1.00 89.94 82 PHE A N 1
ATOM 642 C CA . PHE A 1 82 ? 18.859 3.553 -29.571 1.00 89.94 82 PHE A CA 1
ATOM 643 C C . PHE A 1 82 ? 20.237 3.568 -28.902 1.00 89.94 82 PHE A C 1
ATOM 645 O O . PHE A 1 82 ? 20.675 4.618 -28.432 1.00 89.94 82 PHE A O 1
ATOM 652 N N . THR A 1 83 ? 20.948 2.437 -28.880 1.00 87.50 83 THR A N 1
ATOM 653 C CA . THR A 1 83 ? 22.251 2.339 -28.204 1.00 87.50 83 THR A CA 1
ATOM 654 C C . THR A 1 83 ? 23.330 3.156 -28.904 1.00 87.50 83 THR A C 1
ATOM 656 O O . THR A 1 83 ? 24.134 3.797 -28.231 1.00 87.50 83 THR A O 1
ATOM 659 N N . SER A 1 84 ? 23.323 3.214 -30.241 1.00 84.12 84 SER A N 1
ATOM 660 C CA . SER A 1 84 ? 24.249 4.068 -30.994 1.00 84.12 84 SER A CA 1
ATOM 661 C C . SER A 1 84 ? 24.092 5.543 -30.631 1.00 84.12 84 SER A C 1
ATOM 663 O O . SER A 1 84 ? 25.097 6.220 -30.447 1.00 84.12 84 SER A O 1
ATOM 665 N N . LYS A 1 85 ? 22.857 6.026 -30.446 1.00 82.25 85 LYS A N 1
ATOM 666 C CA . LYS A 1 85 ? 22.609 7.382 -29.946 1.00 82.25 85 LYS A CA 1
ATOM 667 C C . LYS A 1 85 ? 23.061 7.522 -28.494 1.00 82.25 85 LYS A C 1
ATOM 669 O O . LYS A 1 85 ? 23.841 8.409 -28.178 1.00 82.25 85 LYS A O 1
ATOM 674 N N . LEU A 1 86 ? 22.656 6.610 -27.623 1.00 83.31 86 LEU A N 1
ATOM 675 C CA . LEU A 1 86 ? 22.993 6.637 -26.199 1.00 83.31 86 LEU A CA 1
ATOM 676 C C . LEU A 1 86 ? 24.512 6.706 -25.921 1.00 83.31 86 LEU A C 1
ATOM 678 O O . LEU A 1 86 ? 24.937 7.404 -25.005 1.00 83.31 86 LEU A O 1
ATOM 682 N N . PHE A 1 87 ? 25.342 6.041 -26.730 1.00 80.75 87 PHE A N 1
ATOM 683 C CA . PHE A 1 87 ? 26.804 6.045 -26.578 1.00 80.75 87 PHE A CA 1
ATOM 684 C C . PHE A 1 87 ? 27.518 7.275 -27.175 1.00 80.75 87 PHE A C 1
ATOM 686 O O . PHE A 1 87 ? 28.737 7.376 -27.054 1.00 80.75 87 PHE A O 1
ATOM 693 N N . CYS A 1 88 ? 26.800 8.217 -27.794 1.00 73.50 88 CYS A N 1
ATOM 694 C CA . CYS A 1 88 ? 27.359 9.459 -28.351 1.00 73.50 88 CYS A CA 1
ATOM 695 C C . CYS A 1 88 ? 27.304 10.656 -27.378 1.00 73.50 88 CYS A C 1
ATOM 697 O O . CYS A 1 88 ? 27.413 11.806 -27.804 1.00 73.50 88 CYS A O 1
ATOM 699 N N . LEU A 1 89 ? 27.116 10.419 -26.075 1.00 67.25 89 LEU A N 1
ATOM 700 C CA . LEU A 1 89 ? 27.041 11.497 -25.088 1.00 67.25 89 LEU A CA 1
ATOM 701 C C . LEU A 1 89 ? 28.420 12.125 -24.800 1.00 67.25 89 LEU A C 1
ATOM 703 O O . LEU A 1 89 ? 29.388 11.393 -24.570 1.00 67.25 89 LEU A O 1
ATOM 707 N N . PRO A 1 90 ? 28.525 13.467 -24.782 1.00 53.94 90 PRO A N 1
ATOM 708 C CA . PRO A 1 90 ? 29.785 14.170 -24.552 1.00 53.94 90 PRO A CA 1
ATOM 709 C C . PRO A 1 90 ? 30.279 14.004 -23.102 1.00 53.94 90 PRO A C 1
ATOM 711 O O . PRO A 1 90 ? 29.490 13.957 -22.160 1.00 53.94 90 PRO A O 1
ATOM 714 N N . GLY A 1 91 ? 31.601 13.935 -22.910 1.00 53.41 91 GLY A N 1
ATOM 715 C CA . GLY A 1 91 ? 32.270 14.082 -21.605 1.00 53.41 91 GLY A CA 1
ATOM 716 C C . GLY A 1 91 ? 32.279 12.866 -20.663 1.00 53.41 91 GLY A C 1
ATOM 717 O O . GLY A 1 91 ? 33.232 12.709 -19.906 1.00 53.41 91 GLY A O 1
ATOM 718 N N . PHE A 1 92 ? 31.295 11.963 -20.725 1.00 52.97 92 PHE A N 1
ATOM 719 C CA . PHE A 1 92 ? 31.202 10.821 -19.791 1.00 52.97 92 PHE A CA 1
ATOM 720 C C . PHE A 1 92 ? 32.058 9.604 -20.190 1.00 52.97 92 PHE A C 1
ATOM 722 O O . PHE A 1 92 ? 32.542 8.860 -19.337 1.00 52.97 92 PHE A O 1
ATOM 729 N N . PHE A 1 93 ? 32.283 9.399 -21.489 1.00 52.34 93 PHE A N 1
ATOM 730 C CA . PHE A 1 93 ? 32.973 8.211 -22.006 1.00 52.34 93 PHE A CA 1
ATOM 731 C C . PHE A 1 93 ? 34.490 8.373 -22.158 1.00 52.34 93 PHE A C 1
ATOM 733 O O . PHE A 1 93 ? 35.204 7.379 -22.274 1.00 52.34 93 PHE A O 1
ATOM 740 N N . GLU A 1 94 ? 35.016 9.599 -22.139 1.00 45.09 94 GLU A N 1
ATOM 741 C CA . GLU A 1 94 ? 36.463 9.814 -22.278 1.00 45.09 94 GLU A CA 1
ATOM 742 C C . GLU A 1 94 ? 37.241 9.475 -20.997 1.00 45.09 94 GLU A C 1
ATOM 744 O O . GLU A 1 94 ? 38.411 9.102 -21.086 1.00 45.09 94 GLU A O 1
ATOM 749 N N . GLN A 1 95 ? 36.597 9.516 -19.822 1.00 41.78 95 GLN A N 1
ATOM 750 C CA . GLN A 1 95 ? 37.225 9.177 -18.536 1.00 41.78 95 GLN A CA 1
ATOM 751 C C . GLN A 1 95 ? 37.122 7.683 -18.173 1.00 41.78 95 GLN A C 1
ATOM 753 O O . GLN A 1 95 ? 38.039 7.140 -17.552 1.00 41.78 95 GLN A O 1
ATOM 758 N N . SER A 1 96 ? 36.076 6.974 -18.610 1.00 38.22 96 SER A N 1
ATOM 759 C CA . SER A 1 96 ? 35.899 5.535 -18.336 1.00 38.22 96 SER A CA 1
ATOM 760 C C . SER A 1 96 ? 36.796 4.634 -19.200 1.00 38.22 96 SER A C 1
ATOM 762 O O . SER A 1 96 ? 37.200 3.554 -18.766 1.00 38.22 96 SER A O 1
ATOM 764 N N . ILE A 1 97 ? 37.216 5.095 -20.385 1.00 39.00 97 ILE A N 1
ATOM 765 C CA . ILE A 1 97 ? 38.171 4.371 -21.248 1.00 39.00 97 ILE A CA 1
ATOM 766 C C . ILE A 1 97 ? 39.583 4.330 -20.631 1.00 39.00 97 ILE A C 1
ATOM 768 O O . ILE A 1 97 ? 40.365 3.430 -20.933 1.00 39.00 97 ILE A O 1
ATOM 772 N N . THR A 1 98 ? 39.917 5.238 -19.710 1.00 32.69 98 THR A N 1
ATOM 773 C CA . THR A 1 98 ? 41.224 5.241 -19.029 1.00 32.69 98 THR A CA 1
ATOM 774 C C . THR A 1 98 ? 41.421 4.088 -18.038 1.00 32.69 98 THR A C 1
ATOM 776 O O . THR A 1 98 ? 42.560 3.822 -17.656 1.00 32.69 98 THR A O 1
ATOM 779 N N . ILE A 1 99 ? 40.356 3.370 -17.658 1.00 39.59 99 ILE A N 1
ATOM 780 C CA . ILE A 1 99 ? 40.432 2.246 -16.709 1.00 39.59 99 ILE A CA 1
ATOM 781 C C . ILE A 1 99 ? 40.810 0.929 -17.415 1.00 39.59 99 ILE A C 1
ATOM 783 O O . ILE A 1 99 ? 41.478 0.087 -16.819 1.00 39.59 99 ILE A O 1
ATOM 787 N N . ASN A 1 100 ? 40.537 0.790 -18.718 1.00 32.09 100 ASN A N 1
ATOM 788 C CA . ASN A 1 100 ? 40.999 -0.349 -19.516 1.00 32.09 100 ASN A CA 1
ATOM 789 C C . ASN A 1 100 ? 42.157 0.067 -20.429 1.00 32.09 100 ASN A C 1
ATOM 791 O O . ASN A 1 100 ? 41.977 0.516 -21.563 1.00 32.09 100 ASN A O 1
ATOM 795 N N . LYS A 1 101 ? 43.386 -0.107 -19.928 1.00 39.44 101 LYS A N 1
ATOM 796 C CA . LYS A 1 101 ? 44.600 -0.017 -20.747 1.00 39.44 101 LYS A CA 1
ATOM 797 C C . LYS A 1 101 ? 44.463 -0.942 -21.962 1.00 39.44 101 LYS A C 1
ATOM 799 O O . LYS A 1 101 ? 44.185 -2.127 -21.819 1.00 39.44 101 LYS A O 1
ATOM 804 N N . SER A 1 102 ? 44.748 -0.380 -23.135 1.00 37.91 102 SER A N 1
ATOM 805 C CA . SER A 1 102 ? 44.748 -0.993 -24.472 1.00 37.91 102 SER A CA 1
ATOM 806 C C . SER A 1 102 ? 43.388 -1.100 -25.173 1.00 37.91 102 SER A C 1
ATOM 808 O O . SER A 1 102 ? 42.849 -2.175 -25.375 1.00 37.91 102 SER A O 1
ATOM 810 N N . ASN A 1 103 ? 42.873 0.024 -25.673 1.00 33.91 103 ASN A N 1
ATOM 811 C CA . ASN A 1 103 ? 42.307 0.055 -27.024 1.00 33.91 103 ASN A CA 1
ATOM 812 C C . ASN A 1 103 ? 42.353 1.479 -27.590 1.00 33.91 103 ASN A C 1
ATOM 814 O O . ASN A 1 103 ? 42.194 2.461 -26.869 1.00 33.91 103 ASN A O 1
ATOM 818 N N . LYS A 1 104 ? 42.668 1.579 -28.888 1.00 35.94 104 LYS A N 1
ATOM 819 C CA . LYS A 1 104 ? 42.905 2.826 -29.634 1.00 35.94 104 LYS A CA 1
ATOM 820 C C . LYS A 1 104 ? 41.849 3.893 -29.316 1.00 35.94 104 LYS A C 1
ATOM 822 O O . LYS A 1 104 ? 40.665 3.662 -29.552 1.00 35.94 104 LYS A O 1
ATOM 827 N N . LYS A 1 105 ? 42.298 5.082 -28.887 1.00 35.16 105 LYS A N 1
ATOM 828 C CA . LYS A 1 105 ? 41.492 6.314 -28.865 1.00 35.16 105 LYS A CA 1
ATOM 829 C C . LYS A 1 105 ? 40.900 6.536 -30.262 1.00 35.16 105 LYS A C 1
ATOM 831 O O . LYS A 1 105 ? 41.614 6.956 -31.173 1.00 35.16 105 LYS A O 1
ATOM 836 N N . ARG A 1 106 ? 39.615 6.231 -30.456 1.00 41.12 106 ARG A N 1
ATOM 837 C CA . ARG A 1 106 ? 38.853 6.796 -31.575 1.00 41.12 106 ARG A CA 1
ATOM 838 C C . ARG A 1 106 ? 38.579 8.250 -31.210 1.00 41.12 106 ARG A C 1
ATOM 840 O O . ARG A 1 106 ? 38.034 8.503 -30.143 1.00 41.12 106 ARG A O 1
ATOM 847 N N . LYS A 1 107 ? 39.006 9.182 -32.066 1.00 35.47 107 LYS A N 1
ATOM 848 C CA . LYS A 1 107 ? 38.580 10.582 -31.985 1.00 35.47 107 LYS A CA 1
ATOM 849 C C . LYS A 1 107 ? 37.050 10.598 -32.049 1.00 35.47 107 LYS A C 1
ATOM 851 O O . LYS A 1 107 ? 36.491 10.019 -32.979 1.00 35.47 107 LYS A O 1
ATOM 856 N N . LEU A 1 108 ? 36.399 11.175 -31.043 1.00 41.88 108 LEU A N 1
ATOM 857 C CA . LEU A 1 108 ? 34.992 11.549 -31.129 1.00 41.88 108 LEU A CA 1
ATOM 858 C C . LEU A 1 108 ? 34.892 12.667 -32.173 1.00 41.88 108 LEU A C 1
ATOM 860 O O . LEU A 1 108 ? 35.570 13.684 -32.046 1.00 41.88 108 LEU A O 1
ATOM 864 N N . ASP A 1 109 ? 34.101 12.459 -33.224 1.00 37.47 109 ASP A N 1
ATOM 865 C CA . ASP A 1 109 ? 33.736 13.540 -34.138 1.00 37.47 109 ASP A CA 1
ATOM 866 C C . ASP A 1 109 ? 32.849 14.529 -33.365 1.00 37.47 109 ASP A C 1
ATOM 868 O O . ASP A 1 109 ? 31.747 14.177 -32.939 1.00 37.47 109 ASP A O 1
ATOM 872 N N . GLU A 1 110 ? 33.322 15.767 -33.197 1.00 41.12 110 GLU A N 1
ATOM 873 C CA . GLU A 1 110 ? 32.646 16.858 -32.466 1.00 41.12 110 GLU A CA 1
ATOM 874 C C . GLU A 1 110 ? 31.227 17.165 -33.001 1.00 41.12 110 GLU A C 1
ATOM 876 O O . GLU A 1 110 ? 30.408 17.754 -32.300 1.00 41.12 110 GLU A O 1
ATOM 881 N N . ASN A 1 111 ? 30.888 16.690 -34.206 1.00 41.50 111 ASN A N 1
ATOM 882 C CA . ASN A 1 111 ? 29.590 16.882 -34.862 1.00 41.50 111 ASN A CA 1
ATOM 883 C C . ASN A 1 111 ? 28.473 15.912 -34.412 1.00 41.50 111 ASN A C 1
ATOM 885 O O . ASN A 1 111 ? 27.348 16.040 -34.888 1.00 41.50 111 ASN A O 1
ATOM 889 N N . ASN A 1 112 ? 28.749 14.941 -33.532 1.00 49.38 112 ASN A N 1
ATOM 890 C CA . ASN A 1 112 ? 27.773 13.928 -33.086 1.00 49.38 112 ASN A CA 1
ATOM 891 C C . ASN A 1 112 ? 27.381 14.046 -31.603 1.00 49.38 112 ASN A C 1
ATOM 893 O O . ASN A 1 112 ? 26.894 13.083 -31.009 1.00 49.38 1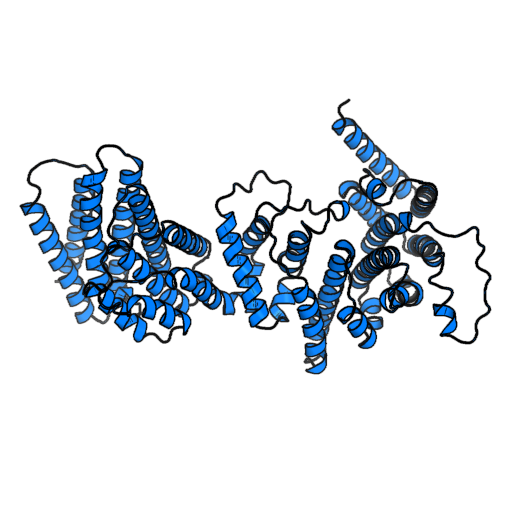12 ASN A O 1
ATOM 897 N N . ILE A 1 113 ? 27.587 15.216 -31.001 1.00 56.25 113 ILE A N 1
ATOM 898 C CA . ILE A 1 113 ? 27.229 15.468 -29.606 1.00 56.25 113 ILE A CA 1
ATOM 899 C C . ILE A 1 113 ? 25.704 15.532 -29.470 1.00 56.25 113 ILE A C 1
ATOM 901 O O . ILE A 1 113 ? 25.045 16.376 -30.074 1.00 56.25 113 ILE A O 1
ATOM 905 N N . ILE A 1 114 ? 25.141 14.626 -28.673 1.00 61.03 114 ILE A N 1
ATOM 906 C CA . ILE A 1 114 ? 23.710 14.625 -28.367 1.00 61.03 114 ILE A CA 1
ATOM 907 C C . ILE A 1 114 ? 23.393 15.642 -27.272 1.00 61.03 114 ILE A C 1
ATOM 909 O O . ILE A 1 114 ? 24.019 15.632 -26.212 1.00 61.03 114 ILE A O 1
ATOM 913 N N . ASP A 1 115 ? 22.367 16.462 -27.512 1.00 68.00 115 ASP A N 1
ATOM 914 C CA . ASP A 1 115 ? 21.752 17.306 -26.490 1.00 68.00 115 ASP A CA 1
ATOM 915 C C . ASP A 1 115 ? 21.089 16.428 -25.414 1.00 68.00 115 ASP A C 1
ATOM 917 O O . ASP A 1 115 ? 20.228 15.592 -25.700 1.00 68.00 115 ASP A O 1
ATOM 921 N N . THR A 1 116 ? 21.462 16.605 -24.149 1.00 72.12 116 THR A N 1
ATOM 922 C CA . THR A 1 116 ? 20.919 15.805 -23.042 1.00 72.12 116 THR A CA 1
ATOM 923 C C . THR A 1 116 ? 19.411 15.972 -22.861 1.00 72.12 116 THR A C 1
ATOM 925 O O . THR A 1 116 ? 18.762 15.080 -22.310 1.00 72.12 116 THR A O 1
ATOM 928 N N . LYS A 1 117 ? 18.817 17.037 -23.418 1.00 74.06 117 LYS A N 1
ATOM 929 C CA . LYS A 1 117 ? 17.364 17.260 -23.456 1.00 74.06 117 LYS A CA 1
ATOM 930 C C . LYS A 1 117 ? 16.588 16.158 -24.186 1.00 74.06 117 LYS A C 1
ATOM 932 O O . LYS A 1 117 ? 15.412 15.956 -23.890 1.00 74.06 117 LYS A O 1
ATOM 937 N N . ILE A 1 118 ? 17.212 15.415 -25.106 1.00 80.12 118 ILE A N 1
ATOM 938 C CA . ILE A 1 118 ? 16.516 14.354 -25.856 1.00 80.12 118 ILE A CA 1
ATOM 939 C C . ILE A 1 118 ? 16.523 12.993 -25.149 1.00 80.12 118 ILE A C 1
ATOM 941 O O . ILE A 1 118 ? 15.824 12.074 -25.578 1.00 80.12 118 ILE A O 1
ATOM 945 N N . LEU A 1 119 ? 17.295 12.838 -24.069 1.00 84.12 119 LEU A N 1
ATOM 946 C CA . LEU A 1 119 ? 17.512 11.540 -23.426 1.00 84.12 119 LEU A CA 1
ATOM 947 C C . LEU A 1 119 ? 16.277 11.005 -22.704 1.00 84.12 119 LEU A C 1
ATOM 949 O O . LEU A 1 119 ? 15.948 9.834 -22.866 1.00 84.12 119 LEU A O 1
ATOM 953 N N . GLU A 1 120 ? 15.580 11.847 -21.938 1.00 86.38 120 GLU A N 1
ATOM 954 C CA . GLU A 1 120 ? 14.349 11.462 -21.233 1.00 86.38 120 GLU A CA 1
ATOM 955 C C . GLU A 1 120 ? 13.262 10.938 -22.198 1.00 86.38 120 GLU A C 1
ATOM 957 O O . GLU A 1 120 ? 12.827 9.794 -22.021 1.00 86.38 120 GLU A O 1
ATOM 962 N N . PRO A 1 121 ? 12.854 11.675 -23.255 1.00 88.69 121 PRO A N 1
ATOM 963 C CA . PRO A 1 121 ? 11.860 11.170 -24.202 1.00 88.69 121 PRO A CA 1
ATOM 964 C C . PRO A 1 121 ? 12.348 9.937 -24.974 1.00 88.69 121 PRO A C 1
ATOM 966 O O . PRO A 1 121 ? 11.560 9.028 -25.242 1.00 88.69 121 PRO A O 1
ATOM 969 N N . MET A 1 122 ? 13.642 9.868 -25.305 1.00 90.62 122 MET A N 1
ATOM 970 C CA . MET A 1 122 ? 14.226 8.705 -25.973 1.00 90.62 122 MET A CA 1
ATOM 971 C C . MET A 1 122 ? 14.157 7.449 -25.097 1.00 90.62 122 MET A C 1
ATOM 973 O O . MET A 1 122 ? 13.705 6.407 -25.571 1.00 90.62 122 MET A O 1
ATOM 977 N N . ILE A 1 123 ? 14.570 7.535 -23.828 1.00 90.31 123 ILE A N 1
ATOM 978 C CA . ILE A 1 123 ? 14.566 6.392 -22.908 1.00 90.31 123 ILE A CA 1
ATOM 979 C C . ILE A 1 123 ? 13.156 5.965 -22.526 1.00 90.31 123 ILE A C 1
ATOM 981 O O . ILE A 1 123 ? 12.919 4.765 -22.402 1.00 90.31 123 ILE A O 1
ATOM 985 N N . LEU A 1 124 ? 12.196 6.887 -22.432 1.00 89.94 124 LEU A N 1
ATOM 986 C CA . LEU A 1 124 ? 10.797 6.512 -22.231 1.00 89.94 124 LEU A CA 1
ATOM 987 C C . LEU A 1 124 ? 10.284 5.617 -23.376 1.00 89.94 124 LEU A C 1
ATOM 989 O O . LEU A 1 124 ? 9.700 4.559 -23.124 1.00 89.94 124 LEU A O 1
ATOM 993 N N . VAL A 1 125 ? 10.536 6.004 -24.632 1.00 91.62 125 VAL A N 1
ATOM 994 C CA . VAL A 1 125 ? 10.123 5.215 -25.807 1.00 91.62 125 VAL A CA 1
ATOM 995 C C . VAL A 1 125 ? 10.920 3.918 -25.915 1.00 91.62 125 VAL A C 1
ATOM 997 O O . VAL A 1 125 ? 10.331 2.868 -26.167 1.00 91.62 125 VAL A O 1
ATOM 1000 N N . MET A 1 126 ? 12.232 3.956 -25.666 1.00 93.38 126 MET A N 1
ATOM 1001 C CA . MET A 1 126 ? 13.074 2.758 -25.628 1.00 93.38 126 MET A CA 1
ATOM 1002 C C . MET A 1 126 ? 12.577 1.768 -24.569 1.00 93.38 126 MET A C 1
ATOM 1004 O O . MET A 1 126 ? 12.426 0.589 -24.865 1.00 93.38 126 MET A O 1
ATOM 1008 N N . GLY A 1 127 ? 12.249 2.228 -23.360 1.00 90.75 127 GLY A N 1
ATOM 1009 C CA . GLY A 1 127 ? 11.701 1.390 -22.295 1.00 90.75 127 GLY A CA 1
ATOM 1010 C C . GLY A 1 127 ? 10.362 0.754 -22.681 1.00 90.75 127 GLY A C 1
ATOM 1011 O O . GLY A 1 127 ? 10.176 -0.447 -22.489 1.00 90.75 127 GLY A O 1
ATOM 1012 N N . LYS A 1 128 ? 9.447 1.522 -23.292 1.00 91.12 128 LYS A N 1
ATOM 1013 C CA . LYS A 1 128 ? 8.170 1.003 -23.823 1.00 91.12 128 LYS A CA 1
ATOM 1014 C C . LYS A 1 128 ? 8.369 -0.007 -24.956 1.00 91.12 128 LYS A C 1
ATOM 1016 O O . LYS A 1 128 ? 7.633 -0.990 -25.018 1.00 91.12 128 LYS A O 1
ATOM 1021 N N . PHE A 1 129 ? 9.360 0.214 -25.820 1.00 92.81 129 PHE A N 1
ATOM 1022 C CA . PHE A 1 129 ? 9.740 -0.713 -26.885 1.00 92.81 129 PHE A CA 1
ATOM 1023 C C . PHE A 1 129 ? 10.280 -2.025 -26.309 1.00 92.81 129 PHE A C 1
ATOM 1025 O O . PHE A 1 129 ? 9.782 -3.094 -26.651 1.00 92.81 129 PHE A O 1
ATOM 1032 N N . LEU A 1 130 ? 11.253 -1.941 -25.398 1.00 90.75 130 LEU A N 1
ATOM 1033 C CA . LEU A 1 130 ? 11.886 -3.099 -24.773 1.00 90.75 130 LEU A CA 1
ATOM 1034 C C . LEU A 1 130 ? 10.859 -3.954 -24.019 1.00 90.75 130 LEU A C 1
ATOM 1036 O O . LEU A 1 130 ? 10.832 -5.165 -24.206 1.00 90.75 130 LEU A O 1
ATOM 1040 N N . LYS A 1 131 ? 9.964 -3.338 -23.232 1.00 88.69 131 LYS A N 1
ATOM 1041 C CA . LYS A 1 131 ? 8.911 -4.065 -22.496 1.00 88.69 131 LYS A CA 1
ATOM 1042 C C . LYS A 1 131 ? 7.896 -4.753 -23.412 1.00 88.69 131 LYS A C 1
ATOM 1044 O O . LYS A 1 131 ? 7.330 -5.774 -23.041 1.00 88.69 131 LYS A O 1
ATOM 1049 N N . ALA A 1 132 ? 7.654 -4.195 -24.596 1.00 89.44 132 ALA A N 1
ATOM 1050 C CA . ALA A 1 132 ? 6.727 -4.749 -25.579 1.00 89.44 132 ALA A CA 1
ATOM 1051 C C . ALA A 1 132 ? 7.354 -5.835 -26.469 1.00 89.44 132 ALA A C 1
ATOM 1053 O O . ALA A 1 132 ? 6.637 -6.513 -27.216 1.00 89.44 132 ALA A O 1
ATOM 1054 N N . LEU A 1 133 ? 8.681 -5.976 -26.431 1.00 86.25 133 LEU A N 1
ATOM 1055 C CA . LEU A 1 133 ? 9.422 -6.840 -27.331 1.00 86.25 133 LEU A CA 1
ATOM 1056 C C . LEU A 1 133 ? 9.246 -8.320 -26.972 1.00 86.25 133 LEU A C 1
ATOM 1058 O O . LEU A 1 133 ? 9.486 -8.745 -25.846 1.00 86.25 133 LEU A O 1
ATOM 1062 N N . LYS A 1 134 ? 8.914 -9.137 -27.976 1.00 81.69 134 LYS A N 1
ATOM 1063 C CA . LYS A 1 134 ? 8.954 -10.601 -27.875 1.00 81.69 134 LYS A CA 1
ATOM 1064 C C . LYS A 1 134 ? 10.294 -11.115 -28.395 1.00 81.69 134 LYS A C 1
ATOM 1066 O O . LYS A 1 134 ? 10.527 -11.175 -29.603 1.00 81.69 134 LYS A O 1
ATOM 1071 N N . ILE A 1 135 ? 11.181 -11.479 -27.473 1.00 76.75 135 ILE A N 1
ATOM 1072 C CA . ILE A 1 135 ? 12.497 -12.034 -27.803 1.00 76.75 135 ILE A CA 1
ATOM 1073 C C . ILE A 1 135 ? 12.343 -13.540 -28.042 1.00 76.75 135 ILE A C 1
ATOM 1075 O O . ILE A 1 135 ? 11.964 -14.283 -27.136 1.00 76.75 135 ILE A O 1
ATOM 1079 N N . SER A 1 136 ? 12.622 -14.007 -29.261 1.00 78.50 136 SER A N 1
ATOM 1080 C CA . SER A 1 136 ? 12.683 -15.444 -29.542 1.00 78.50 136 SER A CA 1
ATOM 1081 C C . SER A 1 136 ? 13.944 -16.067 -28.934 1.00 78.50 136 SER A C 1
ATOM 1083 O O . SER A 1 136 ? 14.979 -15.413 -28.796 1.00 78.50 136 SER A O 1
ATOM 1085 N N . ALA A 1 137 ? 13.888 -17.365 -28.620 1.00 78.19 137 ALA A N 1
ATOM 1086 C CA . ALA A 1 137 ? 15.007 -18.088 -28.010 1.00 78.19 137 ALA A CA 1
ATOM 1087 C C . ALA A 1 137 ? 16.319 -17.968 -28.813 1.00 78.19 137 ALA A C 1
ATOM 1089 O O . ALA A 1 137 ? 17.387 -17.841 -28.225 1.00 78.19 137 ALA A O 1
ATOM 1090 N N . SER A 1 138 ? 16.230 -17.934 -30.148 1.00 76.62 138 SER A N 1
ATOM 1091 C CA . SER A 1 138 ? 17.372 -17.818 -31.065 1.00 76.62 138 SER A CA 1
ATOM 1092 C C . SER A 1 138 ? 18.161 -16.510 -30.953 1.00 76.62 138 SER A C 1
ATOM 1094 O O . SER A 1 138 ? 19.340 -16.493 -31.284 1.00 76.62 138 SER A O 1
ATOM 1096 N N . PHE A 1 139 ? 17.530 -15.423 -30.505 1.00 79.75 139 PHE A N 1
ATOM 1097 C CA . PHE A 1 139 ? 18.151 -14.098 -30.391 1.00 79.75 139 PHE A CA 1
ATOM 1098 C C . PHE A 1 139 ? 18.375 -13.679 -28.937 1.00 79.75 139 PHE A C 1
ATOM 1100 O O . PHE A 1 139 ? 18.807 -12.555 -28.670 1.00 79.75 139 PHE A O 1
ATOM 1107 N N . LYS A 1 140 ? 18.087 -14.578 -27.987 1.00 84.50 140 LYS A N 1
ATOM 1108 C CA . LYS A 1 140 ? 18.214 -14.304 -26.559 1.00 84.50 140 LYS A CA 1
ATOM 1109 C C . LYS A 1 140 ? 19.649 -13.920 -26.212 1.00 84.50 140 LYS A C 1
ATOM 1111 O O . LYS A 1 140 ? 19.863 -12.822 -25.720 1.00 84.50 140 LYS A O 1
ATOM 1116 N N . ASP A 1 141 ? 20.628 -14.746 -26.569 1.00 85.81 141 ASP A N 1
ATOM 1117 C CA . ASP A 1 141 ? 22.039 -14.501 -26.234 1.00 85.81 141 ASP A CA 1
ATOM 1118 C C . ASP A 1 141 ? 22.587 -13.199 -26.835 1.00 85.81 141 ASP A C 1
ATOM 1120 O O . ASP A 1 141 ? 23.378 -12.500 -26.203 1.00 85.81 141 ASP A O 1
ATOM 1124 N N . GLU A 1 142 ? 22.178 -12.857 -28.058 1.00 86.31 142 GLU A N 1
ATOM 1125 C CA . GLU A 1 142 ? 22.570 -11.601 -28.703 1.00 86.31 142 GLU A CA 1
ATOM 1126 C C . GLU A 1 142 ? 21.953 -10.394 -27.988 1.00 86.31 142 GLU A C 1
ATOM 1128 O O . GLU A 1 142 ? 22.646 -9.417 -27.701 1.00 86.31 142 GLU A O 1
ATOM 1133 N N . THR A 1 143 ? 20.677 -10.495 -27.618 1.00 86.56 143 THR A N 1
ATOM 1134 C CA . THR A 1 143 ? 19.973 -9.444 -26.879 1.00 86.56 143 THR A CA 1
ATOM 1135 C C . THR A 1 143 ? 20.567 -9.249 -25.480 1.00 86.56 143 THR A C 1
ATOM 1137 O O . THR A 1 143 ? 20.825 -8.115 -25.080 1.00 86.56 143 THR A O 1
ATOM 1140 N N . GLU A 1 144 ? 20.885 -10.334 -24.766 1.00 89.31 144 GLU A N 1
ATOM 1141 C CA . GLU A 1 144 ? 21.543 -10.277 -23.453 1.00 89.31 144 GLU A CA 1
ATOM 1142 C C . GLU A 1 144 ? 22.925 -9.613 -23.524 1.00 89.31 144 GLU A C 1
ATOM 1144 O O . GLU A 1 144 ? 23.271 -8.800 -22.666 1.00 89.31 144 GLU A O 1
ATOM 1149 N N . LYS A 1 145 ? 23.713 -9.888 -24.574 1.00 89.81 145 LYS A N 1
ATOM 1150 C CA . LYS A 1 145 ? 25.000 -9.204 -24.799 1.00 89.81 145 LYS A CA 1
ATOM 1151 C C . LYS A 1 145 ? 24.819 -7.700 -24.983 1.00 89.81 145 LYS A C 1
ATOM 1153 O O . LYS A 1 145 ? 25.630 -6.921 -24.476 1.00 89.81 145 LYS A O 1
ATOM 1158 N N . ILE A 1 146 ? 23.772 -7.277 -25.690 1.00 90.12 146 ILE A N 1
ATOM 1159 C CA . ILE A 1 146 ? 23.470 -5.853 -25.866 1.00 90.12 146 ILE A CA 1
ATOM 1160 C C . ILE A 1 146 ? 23.051 -5.230 -24.532 1.00 90.12 146 ILE A C 1
ATOM 1162 O O . ILE A 1 146 ? 23.552 -4.162 -24.188 1.00 90.12 146 ILE A O 1
ATOM 1166 N N . PHE A 1 147 ? 22.204 -5.898 -23.746 1.00 93.00 147 PHE A N 1
ATOM 1167 C CA . PHE A 1 147 ? 21.799 -5.419 -22.420 1.00 93.00 147 PHE A CA 1
ATOM 1168 C C . PHE A 1 147 ? 22.992 -5.268 -21.476 1.00 93.00 147 PHE A C 1
ATOM 1170 O O . PHE A 1 147 ? 23.141 -4.223 -20.840 1.00 93.00 147 PHE A O 1
ATOM 1177 N N . GLN A 1 148 ? 23.897 -6.250 -21.455 1.00 92.44 148 GLN A N 1
ATOM 1178 C CA . GLN A 1 148 ? 25.142 -6.148 -20.697 1.00 92.44 148 GLN A CA 1
ATOM 1179 C C . GLN A 1 148 ? 26.005 -4.980 -21.193 1.00 92.44 148 GLN A C 1
ATOM 1181 O O . GLN A 1 148 ? 26.498 -4.192 -20.394 1.00 92.44 148 GLN A O 1
ATOM 1186 N N . THR A 1 149 ? 26.105 -4.788 -22.511 1.00 90.88 149 THR A N 1
ATOM 1187 C CA . THR A 1 149 ? 26.844 -3.656 -23.095 1.00 90.88 149 THR A CA 1
ATOM 1188 C C . THR A 1 149 ? 26.252 -2.307 -22.674 1.00 90.88 149 THR A C 1
ATOM 1190 O O . THR A 1 149 ? 27.003 -1.376 -22.392 1.00 90.88 149 THR A O 1
ATOM 1193 N N . ILE A 1 150 ? 24.920 -2.182 -22.612 1.00 91.94 150 ILE A N 1
ATOM 1194 C CA . ILE A 1 150 ? 24.240 -0.981 -22.102 1.00 91.94 150 ILE A CA 1
ATOM 1195 C C . ILE A 1 150 ? 24.612 -0.745 -20.635 1.00 91.94 150 ILE A C 1
ATOM 1197 O O . ILE A 1 150 ? 24.882 0.394 -20.253 1.00 91.94 150 ILE A O 1
ATOM 1201 N N . PHE A 1 151 ? 24.656 -1.797 -19.817 1.00 92.50 151 PHE A N 1
ATOM 1202 C CA . PHE A 1 151 ? 25.060 -1.663 -18.422 1.00 92.50 151 PHE A CA 1
ATOM 1203 C C . PHE A 1 151 ? 26.506 -1.198 -18.284 1.00 92.50 151 PHE A C 1
ATOM 1205 O O . PHE A 1 151 ? 26.746 -0.154 -17.682 1.00 92.50 151 PHE A O 1
ATOM 1212 N N . ASP A 1 152 ? 27.440 -1.916 -18.904 1.00 89.12 152 ASP A N 1
ATOM 1213 C CA . ASP A 1 152 ? 28.875 -1.666 -18.768 1.00 89.12 152 ASP A CA 1
ATOM 1214 C C . ASP A 1 152 ? 29.276 -0.289 -19.306 1.00 89.12 152 ASP A C 1
ATOM 1216 O O . ASP A 1 152 ? 30.163 0.369 -18.764 1.00 89.12 152 ASP A O 1
ATOM 1220 N N . ARG A 1 153 ? 28.641 0.151 -20.399 1.00 86.75 153 ARG A N 1
ATOM 1221 C CA . ARG A 1 153 ? 28.995 1.408 -21.062 1.00 86.75 153 ARG A CA 1
ATOM 1222 C C . ARG A 1 153 ? 28.219 2.600 -20.523 1.00 86.75 153 ARG A C 1
ATOM 1224 O O . ARG A 1 153 ? 28.790 3.674 -20.443 1.00 86.75 153 ARG A O 1
ATOM 1231 N N . PHE A 1 154 ? 26.950 2.453 -20.161 1.00 87.75 154 PHE A N 1
ATOM 1232 C CA . PHE A 1 154 ? 26.111 3.604 -19.823 1.00 87.75 154 PHE A CA 1
ATOM 1233 C C . PHE A 1 154 ? 25.649 3.607 -18.369 1.00 87.75 154 PHE A C 1
ATOM 1235 O O . PHE A 1 154 ? 25.949 4.553 -17.647 1.00 87.75 154 PHE A O 1
ATOM 1242 N N . ILE A 1 155 ? 24.953 2.559 -17.920 1.00 91.44 155 ILE A N 1
ATOM 1243 C CA . ILE A 1 155 ? 24.308 2.561 -16.595 1.00 91.44 155 ILE A CA 1
ATOM 1244 C C . ILE A 1 155 ? 25.354 2.584 -15.478 1.00 91.44 155 ILE A C 1
ATOM 1246 O O . ILE A 1 155 ? 25.307 3.457 -14.614 1.00 91.44 155 ILE A O 1
ATOM 1250 N N . TYR A 1 156 ? 26.300 1.642 -15.497 1.00 89.94 156 TYR A N 1
ATOM 1251 C CA . TYR A 1 156 ? 27.286 1.501 -14.432 1.00 89.94 156 TYR A CA 1
ATOM 1252 C C . TYR A 1 156 ? 28.168 2.753 -14.297 1.00 89.94 156 TYR A C 1
ATOM 1254 O O . TYR A 1 156 ? 28.229 3.292 -13.192 1.00 89.94 156 TYR A O 1
ATOM 1262 N N . PRO A 1 157 ? 28.770 3.307 -15.375 1.00 85.94 157 PRO A N 1
ATOM 1263 C CA . PRO A 1 157 ? 29.596 4.507 -15.255 1.00 85.94 157 PRO A CA 1
ATOM 1264 C C . PRO A 1 157 ? 28.845 5.709 -14.675 1.00 85.94 157 PRO A C 1
ATOM 1266 O O . PRO A 1 157 ? 29.369 6.363 -13.781 1.00 85.94 157 PRO A O 1
ATOM 1269 N N . ILE A 1 158 ? 27.604 5.962 -15.110 1.00 86.69 158 ILE A N 1
ATOM 1270 C CA . ILE A 1 158 ? 26.804 7.100 -14.623 1.00 86.69 158 ILE A CA 1
ATOM 1271 C C . ILE A 1 158 ? 26.508 6.985 -13.124 1.00 86.69 158 ILE A C 1
ATOM 1273 O O . ILE A 1 158 ? 26.593 7.983 -12.408 1.00 86.69 158 ILE A O 1
ATOM 1277 N N . LEU A 1 159 ? 26.171 5.783 -12.649 1.00 87.88 159 LEU A N 1
ATOM 1278 C CA . LEU A 1 159 ? 25.808 5.556 -11.248 1.00 87.88 159 LEU A CA 1
ATOM 1279 C C . LEU A 1 159 ? 27.024 5.413 -10.323 1.00 87.88 159 LEU A C 1
ATOM 1281 O O . LEU A 1 159 ? 26.904 5.673 -9.133 1.00 87.88 159 LEU A O 1
ATOM 1285 N N . SER A 1 160 ? 28.179 5.005 -10.855 1.00 83.25 160 SER A N 1
ATOM 1286 C CA . SER A 1 160 ? 29.405 4.772 -10.074 1.00 83.25 160 SER A CA 1
ATOM 1287 C C . SER A 1 160 ? 30.277 6.015 -9.852 1.00 83.25 160 SER A C 1
ATOM 1289 O O . SER A 1 160 ? 31.199 5.972 -9.042 1.00 83.25 160 SER A O 1
ATOM 1291 N N . CYS A 1 161 ? 30.045 7.099 -10.594 1.00 74.44 161 CYS A N 1
ATOM 1292 C CA . CYS A 1 161 ? 30.895 8.286 -10.553 1.00 74.44 161 CYS A CA 1
ATOM 1293 C C . CYS A 1 161 ? 30.407 9.322 -9.522 1.00 74.44 161 CYS A C 1
ATOM 1295 O O . CYS A 1 161 ? 29.248 9.732 -9.542 1.00 74.44 161 CYS A O 1
ATOM 1297 N N . ASP A 1 162 ? 31.327 9.812 -8.682 1.00 64.62 162 ASP A N 1
ATOM 1298 C CA . ASP A 1 162 ? 31.083 10.891 -7.714 1.00 64.62 162 ASP A CA 1
ATOM 1299 C C . ASP A 1 162 ? 31.208 12.280 -8.371 1.00 64.62 162 ASP A C 1
ATOM 1301 O O . ASP A 1 162 ? 32.306 12.825 -8.529 1.00 64.62 162 ASP A O 1
ATOM 1305 N N . TYR A 1 163 ? 30.082 12.900 -8.731 1.00 63.69 163 TYR A N 1
ATOM 1306 C CA . TYR A 1 163 ? 30.053 14.248 -9.319 1.00 63.69 163 TYR A CA 1
ATOM 1307 C C . TYR A 1 163 ? 29.885 15.323 -8.249 1.00 63.69 163 TYR A C 1
ATOM 1309 O O . TYR A 1 163 ? 28.810 15.884 -8.066 1.00 63.69 163 TYR A O 1
ATOM 1317 N N . THR A 1 164 ? 30.959 15.642 -7.530 1.00 54.69 164 THR A N 1
ATOM 1318 C CA . THR A 1 164 ? 30.840 16.510 -6.350 1.00 54.69 164 THR A CA 1
ATOM 1319 C C . THR A 1 164 ? 30.852 18.017 -6.606 1.00 54.69 164 THR A C 1
ATOM 1321 O O . THR A 1 164 ? 30.561 18.729 -5.656 1.00 54.69 164 THR A O 1
ATOM 1324 N N . ASN A 1 165 ? 31.167 18.565 -7.797 1.00 54.97 165 ASN A N 1
ATOM 1325 C CA . ASN A 1 165 ? 31.482 20.012 -7.828 1.00 54.97 165 ASN A CA 1
ATOM 1326 C C . ASN A 1 165 ? 31.137 20.895 -9.050 1.00 54.97 165 ASN A C 1
ATOM 1328 O O . ASN A 1 165 ? 31.299 22.105 -8.902 1.00 54.97 165 ASN A O 1
ATOM 1332 N N . LYS A 1 166 ? 30.663 20.418 -10.220 1.00 52.84 166 LYS A N 1
ATOM 1333 C CA . LYS A 1 166 ? 30.304 21.348 -11.337 1.00 52.84 166 LYS A CA 1
ATOM 1334 C C . LYS A 1 166 ? 29.101 20.982 -12.217 1.00 52.84 166 LYS A C 1
ATOM 1336 O O . LYS A 1 166 ? 28.459 21.899 -12.714 1.00 52.84 166 LYS A O 1
ATOM 1341 N N . ASP A 1 167 ? 28.741 19.705 -12.339 1.00 65.06 167 ASP A N 1
ATOM 1342 C CA . ASP A 1 167 ? 27.682 19.234 -13.253 1.00 65.06 167 ASP A CA 1
ATOM 1343 C C . ASP A 1 167 ? 26.568 18.455 -12.525 1.00 65.06 167 ASP A C 1
ATOM 1345 O O . ASP A 1 167 ? 26.033 17.479 -13.046 1.00 65.06 167 ASP A O 1
ATOM 1349 N N . GLU A 1 168 ? 26.214 18.867 -11.303 1.00 69.62 168 GLU A N 1
ATOM 1350 C CA . GLU A 1 168 ? 25.280 18.132 -10.429 1.00 69.62 168 GLU A CA 1
ATOM 1351 C C . GLU A 1 168 ? 23.904 17.919 -11.090 1.00 69.62 168 GLU A C 1
ATOM 1353 O O . GLU A 1 168 ? 23.432 16.792 -11.195 1.00 69.62 168 GLU A O 1
ATOM 1358 N N . LEU A 1 169 ? 23.299 18.968 -11.662 1.00 69.69 169 LEU A N 1
ATOM 1359 C CA . LEU A 1 169 ? 22.000 18.863 -12.346 1.00 69.69 169 LEU A CA 1
ATOM 1360 C C . LEU A 1 169 ? 22.051 17.950 -13.587 1.00 69.69 169 LEU A C 1
ATOM 1362 O O . LEU A 1 169 ? 21.098 17.226 -13.886 1.00 69.69 169 LEU A O 1
ATOM 1366 N N . LEU A 1 170 ? 23.159 17.993 -14.331 1.00 74.56 170 LEU A N 1
ATOM 1367 C CA . LEU A 1 170 ? 23.367 17.143 -15.502 1.00 74.56 170 LEU A CA 1
ATOM 1368 C C . LEU A 1 170 ? 23.493 15.676 -15.076 1.00 74.56 170 LEU A C 1
ATOM 1370 O O . LEU A 1 170 ? 22.856 14.807 -15.673 1.00 74.56 170 LEU A O 1
ATOM 1374 N N . HIS A 1 171 ? 24.270 15.414 -14.023 1.00 78.88 171 HIS A N 1
ATOM 1375 C CA . HIS A 1 171 ? 24.429 14.085 -13.443 1.00 78.88 171 HIS A CA 1
ATOM 1376 C C . HIS A 1 171 ? 23.114 13.527 -12.902 1.00 78.88 171 HIS A C 1
ATOM 1378 O O . HIS A 1 171 ? 22.807 12.365 -13.154 1.00 78.88 171 HIS A O 1
ATOM 1384 N N . GLU A 1 172 ? 22.295 14.334 -12.232 1.00 80.25 172 GLU A N 1
ATOM 1385 C CA . GLU A 1 172 ? 21.009 13.876 -11.703 1.00 80.25 172 GLU A CA 1
ATOM 1386 C C . GLU A 1 172 ? 20.027 13.473 -12.803 1.00 80.25 172 GLU A C 1
ATOM 1388 O O . GLU A 1 172 ? 19.352 12.444 -12.683 1.00 80.25 172 GLU A O 1
ATOM 1393 N N . ASN A 1 173 ? 19.973 14.246 -13.891 1.00 80.25 173 ASN A N 1
ATOM 1394 C CA . ASN A 1 173 ? 19.153 13.920 -15.056 1.00 80.25 173 ASN A CA 1
ATOM 1395 C C . ASN A 1 173 ? 19.649 12.641 -15.742 1.00 80.25 173 ASN A C 1
ATOM 1397 O O . ASN A 1 173 ? 18.848 11.774 -16.089 1.00 80.25 173 ASN A O 1
ATOM 1401 N N . LEU A 1 174 ? 20.967 12.482 -15.893 1.00 85.31 174 LEU A N 1
ATOM 1402 C CA . LEU A 1 174 ? 21.564 11.261 -16.437 1.00 85.31 174 LEU A CA 1
ATOM 1403 C C . LEU A 1 174 ? 21.331 10.050 -15.527 1.00 85.31 174 LEU A C 1
ATOM 1405 O O . LEU A 1 174 ? 21.023 8.970 -16.026 1.00 85.31 174 LEU A O 1
ATOM 1409 N N . SER A 1 175 ? 21.404 10.234 -14.210 1.00 88.69 175 SER A N 1
ATOM 1410 C CA . SER A 1 175 ? 21.129 9.196 -13.216 1.00 88.69 175 SER A CA 1
ATOM 1411 C C . SER A 1 175 ? 19.687 8.715 -13.309 1.00 88.69 175 SER A C 1
ATOM 1413 O O . SER A 1 175 ? 19.454 7.512 -13.356 1.00 88.69 175 SER A O 1
ATOM 1415 N N . TYR A 1 176 ? 18.715 9.625 -13.429 1.00 90.00 176 TYR A N 1
ATOM 1416 C CA . TYR A 1 176 ? 17.317 9.254 -13.674 1.00 90.00 176 TYR A CA 1
ATOM 1417 C C . TYR A 1 176 ? 17.163 8.405 -14.943 1.00 90.00 176 TYR A C 1
ATOM 1419 O O . TYR A 1 176 ? 16.539 7.344 -14.913 1.00 90.00 176 TYR A O 1
ATOM 1427 N N . VAL A 1 177 ? 17.770 8.841 -16.047 1.00 90.19 177 VAL A N 1
ATOM 1428 C CA . VAL A 1 177 ? 17.714 8.144 -17.337 1.00 90.19 177 VAL A CA 1
ATOM 1429 C C . VAL A 1 177 ? 18.353 6.748 -17.240 1.00 90.19 177 VAL A C 1
ATOM 1431 O O . VAL A 1 177 ? 17.771 5.767 -17.710 1.00 90.19 177 VAL A O 1
ATOM 1434 N N . ALA A 1 178 ? 19.510 6.632 -16.582 1.00 91.88 178 ALA A N 1
ATOM 1435 C CA . ALA A 1 178 ? 20.197 5.366 -16.338 1.00 91.88 178 ALA A CA 1
ATOM 1436 C C . ALA A 1 178 ? 19.373 4.418 -15.453 1.00 91.88 178 ALA A C 1
ATOM 1438 O O . ALA A 1 178 ? 19.205 3.250 -15.806 1.00 91.88 178 ALA A O 1
ATOM 1439 N N . LEU A 1 179 ? 18.803 4.918 -14.353 1.00 95.00 179 LEU A N 1
ATOM 1440 C CA . LEU A 1 179 ? 17.948 4.147 -13.445 1.00 95.00 179 LEU A CA 1
ATOM 1441 C C . LEU A 1 179 ? 16.662 3.679 -14.137 1.00 95.00 179 LEU A C 1
ATOM 1443 O O . LEU A 1 179 ? 16.276 2.522 -13.988 1.00 95.00 179 LEU A O 1
ATOM 1447 N N . SER A 1 180 ? 16.021 4.535 -14.940 1.00 93.56 180 SER A N 1
ATOM 1448 C CA . SER A 1 180 ? 14.824 4.169 -15.706 1.00 93.56 180 SER A CA 1
ATOM 1449 C C . SER A 1 180 ? 15.105 3.067 -16.724 1.00 93.56 180 SER A C 1
ATOM 1451 O O . SER A 1 180 ? 14.285 2.161 -16.889 1.00 93.56 180 SER A O 1
ATOM 1453 N N . LEU A 1 181 ? 16.244 3.133 -17.419 1.00 94.06 181 LEU A N 1
ATOM 1454 C CA . LEU A 1 181 ? 16.631 2.096 -18.369 1.00 94.06 181 LEU A CA 1
ATOM 1455 C C . LEU A 1 181 ? 16.998 0.797 -17.647 1.00 94.06 181 LEU A C 1
ATOM 1457 O O . LEU A 1 181 ? 16.547 -0.270 -18.056 1.00 94.06 181 LEU A O 1
ATOM 1461 N N . HIS A 1 182 ? 17.753 0.885 -16.550 1.00 95.56 182 HIS A N 1
ATOM 1462 C CA . HIS A 1 182 ? 18.097 -0.270 -15.726 1.00 95.56 182 HIS A CA 1
ATOM 1463 C C . HIS A 1 182 ? 16.848 -0.991 -15.213 1.00 95.56 182 HIS A C 1
ATOM 1465 O O . HIS A 1 182 ? 16.723 -2.198 -15.406 1.00 95.56 182 HIS A O 1
ATOM 1471 N N . HIS A 1 183 ? 15.884 -0.248 -14.659 1.00 94.56 183 HIS A N 1
ATOM 1472 C CA . HIS A 1 183 ? 14.611 -0.804 -14.206 1.00 94.56 183 HIS A CA 1
ATOM 1473 C C . HIS A 1 183 ? 13.885 -1.554 -15.327 1.00 94.56 183 HIS A C 1
ATOM 1475 O O . HIS A 1 183 ? 13.364 -2.647 -15.114 1.00 94.56 183 HIS A O 1
ATOM 1481 N N . ALA A 1 184 ? 13.838 -0.981 -16.535 1.00 92.94 184 ALA A N 1
ATOM 1482 C CA . ALA A 1 184 ? 13.206 -1.639 -17.673 1.00 92.94 184 ALA A CA 1
ATOM 1483 C C . ALA A 1 184 ? 13.932 -2.936 -18.064 1.00 92.94 184 ALA A C 1
ATOM 1485 O O . ALA A 1 184 ? 13.272 -3.927 -18.350 1.00 92.94 184 ALA A O 1
ATOM 1486 N N . LEU A 1 185 ? 15.268 -2.953 -18.050 1.00 93.69 185 LEU A N 1
ATOM 1487 C CA . LEU A 1 185 ? 16.055 -4.141 -18.393 1.00 93.69 185 LEU A CA 1
ATOM 1488 C C . LEU A 1 185 ? 15.908 -5.266 -17.358 1.00 93.69 185 LEU A C 1
ATOM 1490 O O . LEU A 1 185 ? 15.764 -6.423 -17.751 1.00 93.69 185 LEU A O 1
ATOM 1494 N N . VAL A 1 186 ? 15.883 -4.937 -16.061 1.00 92.75 186 VAL A N 1
ATOM 1495 C CA . VAL A 1 186 ? 15.639 -5.912 -14.981 1.00 92.75 186 VAL A CA 1
ATOM 1496 C C . VAL A 1 186 ? 14.249 -6.546 -15.102 1.00 92.75 186 VAL A C 1
ATOM 1498 O O . VAL A 1 186 ? 14.127 -7.755 -14.925 1.00 92.75 186 VAL A O 1
ATOM 1501 N N . ASP A 1 187 ? 13.217 -5.772 -15.469 1.00 88.31 187 ASP A N 1
ATOM 1502 C CA . ASP A 1 187 ? 11.856 -6.300 -15.685 1.00 88.31 187 ASP A CA 1
ATOM 1503 C C . ASP A 1 187 ? 11.799 -7.343 -16.816 1.00 88.31 187 ASP A C 1
ATOM 1505 O O . ASP A 1 187 ? 10.960 -8.242 -16.797 1.00 88.31 187 ASP A O 1
ATOM 1509 N N . ILE A 1 188 ? 12.659 -7.207 -17.829 1.00 88.19 188 ILE A N 1
ATOM 1510 C CA . ILE A 1 188 ? 12.580 -7.990 -19.071 1.00 88.19 188 ILE A CA 1
ATOM 1511 C C . ILE A 1 188 ? 13.512 -9.202 -19.038 1.00 88.19 188 ILE A C 1
ATOM 1513 O O . ILE A 1 188 ? 13.187 -10.239 -19.621 1.00 88.19 188 ILE A O 1
ATOM 1517 N N . SER A 1 189 ? 14.670 -9.094 -18.381 1.00 89.12 189 SER A N 1
ATOM 1518 C CA . SER A 1 189 ? 15.663 -10.166 -18.345 1.00 89.12 189 SER A CA 1
ATOM 1519 C C . SER A 1 189 ? 16.177 -10.467 -16.940 1.00 89.12 189 SER A C 1
ATOM 1521 O O . SER A 1 189 ? 16.929 -9.712 -16.320 1.00 89.12 189 SER A O 1
ATOM 1523 N N . THR A 1 190 ? 15.866 -11.683 -16.492 1.00 88.06 190 THR A N 1
ATOM 1524 C CA . THR A 1 190 ? 16.432 -12.267 -15.272 1.00 88.06 190 THR A CA 1
ATOM 1525 C C . THR A 1 190 ? 17.923 -12.577 -15.412 1.00 88.06 190 THR A C 1
ATOM 1527 O O . THR A 1 190 ? 18.642 -12.547 -14.415 1.00 88.06 190 THR A O 1
ATOM 1530 N N . THR A 1 191 ? 18.415 -12.862 -16.624 1.00 89.56 191 THR A N 1
ATOM 1531 C CA . THR A 1 191 ? 19.845 -13.096 -16.881 1.00 89.56 191 THR A CA 1
ATOM 1532 C C . THR A 1 191 ? 20.636 -11.800 -16.731 1.00 89.56 191 THR A C 1
ATOM 1534 O O . THR A 1 191 ? 21.641 -11.782 -16.022 1.00 89.56 191 THR A O 1
ATOM 1537 N N . TYR A 1 192 ? 20.151 -10.706 -17.321 1.00 92.81 192 TYR A N 1
ATOM 1538 C CA . TYR A 1 192 ? 20.709 -9.370 -17.136 1.00 92.81 192 TYR A CA 1
ATOM 1539 C C . TYR A 1 192 ? 20.772 -8.976 -15.656 1.00 92.81 192 TYR A C 1
ATOM 1541 O O . TYR A 1 192 ? 21.820 -8.556 -15.161 1.00 92.81 192 TYR A O 1
ATOM 1549 N N . TRP A 1 193 ? 19.665 -9.149 -14.928 1.00 93.06 193 TRP A N 1
ATOM 1550 C CA . TRP A 1 193 ? 19.622 -8.854 -13.498 1.00 93.06 193 TRP A CA 1
ATOM 1551 C C . TRP A 1 193 ? 20.684 -9.646 -12.723 1.00 93.06 193 TRP A C 1
ATOM 1553 O O . TRP A 1 193 ? 21.474 -9.047 -12.000 1.00 93.06 193 TRP A O 1
ATOM 1563 N N . LYS A 1 194 ? 20.790 -10.965 -12.933 1.00 89.44 194 LYS A N 1
ATOM 1564 C CA . LYS A 1 194 ? 21.804 -11.803 -12.264 1.00 89.44 194 LYS A CA 1
ATOM 1565 C C . LYS A 1 194 ? 23.234 -11.340 -12.518 1.00 89.44 194 LYS A C 1
ATOM 1567 O O . LYS A 1 194 ? 24.051 -11.370 -11.604 1.00 89.44 194 LYS A O 1
ATOM 1572 N N . ASN A 1 195 ? 23.537 -10.924 -13.745 1.00 89.56 195 ASN A N 1
ATOM 1573 C CA . ASN A 1 195 ? 24.877 -10.463 -14.104 1.00 89.56 195 ASN A CA 1
ATOM 1574 C C . ASN A 1 195 ? 25.221 -9.112 -13.463 1.00 89.56 195 ASN A C 1
ATOM 1576 O O . ASN A 1 195 ? 26.391 -8.823 -13.224 1.00 89.56 195 ASN A O 1
ATOM 1580 N N . THR A 1 196 ? 24.213 -8.281 -13.192 1.00 90.44 196 THR A N 1
ATOM 1581 C CA . THR A 1 196 ? 24.396 -6.915 -12.683 1.00 90.44 196 THR A CA 1
ATOM 1582 C C . THR A 1 196 ? 24.232 -6.802 -11.168 1.00 90.44 196 THR A C 1
ATOM 1584 O O . THR A 1 196 ? 24.857 -5.929 -10.569 1.00 90.44 196 THR A O 1
ATOM 1587 N N . ALA A 1 197 ? 23.476 -7.703 -10.530 1.00 85.88 197 ALA A N 1
ATOM 1588 C CA . ALA A 1 197 ? 23.240 -7.787 -9.084 1.00 85.88 197 ALA A CA 1
ATOM 1589 C C . ALA A 1 197 ? 24.471 -8.288 -8.296 1.00 85.88 197 ALA A C 1
ATOM 1591 O O . ALA A 1 197 ? 24.407 -9.210 -7.484 1.00 85.88 197 ALA A O 1
ATOM 1592 N N . THR A 1 198 ? 25.624 -7.679 -8.557 1.00 85.88 198 THR A N 1
ATOM 1593 C CA . THR A 1 198 ? 26.872 -7.896 -7.821 1.00 85.88 198 THR A CA 1
ATOM 1594 C C . THR A 1 198 ? 26.856 -7.112 -6.510 1.00 85.88 198 THR A C 1
ATOM 1596 O O . THR A 1 198 ? 26.211 -6.067 -6.424 1.00 85.88 198 THR A O 1
ATOM 1599 N N . SER A 1 199 ? 27.605 -7.564 -5.499 1.00 82.88 199 SER A N 1
ATOM 1600 C CA . SER A 1 199 ? 27.735 -6.841 -4.222 1.00 82.88 199 SER A CA 1
ATOM 1601 C C . SER A 1 199 ? 28.162 -5.385 -4.424 1.00 82.88 199 SER A C 1
ATOM 1603 O O . SER A 1 199 ? 27.530 -4.481 -3.894 1.00 82.88 199 SER A O 1
ATOM 1605 N N . ASN A 1 200 ? 29.154 -5.157 -5.287 1.00 88.06 200 ASN A N 1
ATOM 1606 C CA . ASN A 1 200 ? 29.643 -3.823 -5.629 1.00 88.06 200 ASN A CA 1
ATOM 1607 C C . ASN A 1 200 ? 28.544 -2.918 -6.214 1.00 88.06 200 ASN A C 1
ATOM 1609 O O . ASN A 1 200 ? 28.422 -1.758 -5.835 1.00 88.06 200 ASN A O 1
ATOM 1613 N N . PHE A 1 201 ? 27.713 -3.433 -7.125 1.00 89.38 201 PHE A N 1
ATOM 1614 C CA . PHE A 1 201 ? 26.628 -2.627 -7.684 1.00 89.38 201 PHE A CA 1
ATOM 1615 C C . PHE A 1 201 ? 25.514 -2.360 -6.662 1.00 89.38 201 PHE A C 1
ATOM 1617 O O . PHE A 1 201 ? 24.967 -1.261 -6.628 1.00 89.38 201 PHE A O 1
ATOM 1624 N N . MET A 1 202 ? 25.219 -3.322 -5.785 1.00 87.81 202 MET A N 1
ATOM 1625 C CA . MET A 1 202 ? 24.281 -3.117 -4.677 1.00 87.81 202 MET A CA 1
ATOM 1626 C C . MET A 1 202 ? 24.783 -2.043 -3.704 1.00 87.81 202 MET A C 1
ATOM 1628 O O . MET A 1 202 ? 23.990 -1.213 -3.262 1.00 87.81 202 MET A O 1
ATOM 1632 N N . ASP A 1 203 ? 26.090 -1.995 -3.433 1.00 88.25 203 ASP A N 1
ATOM 1633 C CA . ASP A 1 203 ? 26.710 -0.944 -2.619 1.00 88.25 203 ASP A CA 1
ATOM 1634 C C . ASP A 1 203 ? 26.619 0.433 -3.294 1.00 88.25 203 ASP A C 1
ATOM 1636 O O . ASP A 1 203 ? 26.316 1.422 -2.625 1.00 88.25 203 ASP A O 1
ATOM 1640 N N . ILE A 1 204 ? 26.805 0.511 -4.618 1.00 90.31 204 ILE A N 1
ATOM 1641 C CA . ILE A 1 204 ? 26.575 1.746 -5.391 1.00 90.31 204 ILE A CA 1
ATOM 1642 C C . ILE A 1 204 ? 25.122 2.205 -5.227 1.00 90.31 204 ILE A C 1
ATOM 1644 O O . ILE A 1 204 ? 24.870 3.358 -4.882 1.00 90.31 204 ILE A O 1
ATOM 1648 N N . LEU A 1 205 ? 24.154 1.303 -5.423 1.00 91.75 205 LEU A N 1
ATOM 1649 C CA . LEU A 1 205 ? 22.736 1.630 -5.266 1.00 91.75 205 LEU A CA 1
ATOM 1650 C C . LEU A 1 205 ? 22.401 2.058 -3.837 1.00 91.75 205 LEU A C 1
ATOM 1652 O O . LEU A 1 205 ? 21.577 2.953 -3.659 1.00 91.75 205 LEU A O 1
ATOM 1656 N N . PHE A 1 206 ? 23.008 1.445 -2.823 1.00 88.88 206 PHE A N 1
ATOM 1657 C CA . PHE A 1 206 ? 22.800 1.802 -1.422 1.00 88.88 206 PHE A CA 1
ATOM 1658 C C . PHE A 1 206 ? 23.348 3.197 -1.095 1.00 88.88 206 PHE A C 1
ATOM 1660 O O . PHE A 1 206 ? 22.625 4.008 -0.516 1.00 88.88 206 PHE A O 1
ATOM 1667 N N . ASN A 1 207 ? 24.585 3.484 -1.510 1.00 87.69 207 ASN A N 1
ATOM 1668 C CA . ASN A 1 207 ? 25.291 4.728 -1.195 1.00 87.69 207 ASN A CA 1
ATOM 1669 C C . ASN A 1 207 ? 24.884 5.912 -2.083 1.00 87.69 207 ASN A C 1
ATOM 1671 O O . ASN A 1 207 ? 25.197 7.052 -1.748 1.00 87.69 207 ASN A O 1
ATOM 1675 N N . ALA A 1 208 ? 24.188 5.671 -3.197 1.00 87.31 208 ALA A N 1
ATOM 1676 C CA . ALA A 1 208 ? 23.735 6.732 -4.085 1.00 87.31 208 ALA A CA 1
ATOM 1677 C C . ALA A 1 208 ? 22.826 7.737 -3.352 1.00 87.31 208 ALA A C 1
ATOM 1679 O O . ALA A 1 208 ? 21.736 7.397 -2.876 1.00 87.31 208 ALA A O 1
ATOM 1680 N N . THR A 1 209 ? 23.266 8.995 -3.312 1.00 83.69 209 THR A N 1
ATOM 1681 C CA . THR A 1 209 ? 22.500 10.139 -2.803 1.00 83.69 209 THR A CA 1
ATOM 1682 C C . THR A 1 209 ? 22.181 11.092 -3.945 1.00 83.69 209 THR A C 1
ATOM 1684 O O . THR A 1 209 ? 23.088 11.635 -4.570 1.00 83.69 209 THR A O 1
ATOM 1687 N N . LEU A 1 210 ? 20.893 11.307 -4.201 1.00 87.06 210 LEU A N 1
ATOM 1688 C CA . LEU A 1 210 ? 20.380 12.187 -5.255 1.00 87.06 210 LEU A CA 1
ATOM 1689 C C . LEU A 1 210 ? 19.464 13.241 -4.618 1.00 87.06 210 LEU A C 1
ATOM 1691 O O . LEU A 1 210 ? 18.887 12.987 -3.560 1.00 87.06 210 LEU A O 1
ATOM 1695 N N . ARG A 1 211 ? 19.316 14.410 -5.245 1.00 86.06 211 ARG A N 1
ATOM 1696 C CA . ARG A 1 211 ? 18.442 15.507 -4.790 1.00 86.06 211 ARG A CA 1
ATOM 1697 C C . ARG A 1 211 ? 17.221 15.683 -5.685 1.00 86.06 211 ARG A C 1
ATOM 1699 O O . ARG A 1 211 ? 16.164 16.059 -5.186 1.00 86.06 211 ARG A O 1
ATOM 1706 N N . ASN A 1 212 ? 17.330 15.389 -6.981 1.00 88.06 212 ASN A N 1
ATOM 1707 C CA . ASN A 1 212 ? 16.191 15.453 -7.899 1.00 88.06 212 ASN A CA 1
ATOM 1708 C C . ASN A 1 212 ? 15.087 14.435 -7.526 1.00 88.06 212 ASN A C 1
ATOM 1710 O O . ASN A 1 212 ? 15.362 13.229 -7.508 1.00 88.06 212 ASN A O 1
ATOM 1714 N N . PRO A 1 213 ? 13.823 14.870 -7.334 1.00 90.38 213 PRO A N 1
ATOM 1715 C CA . PRO A 1 213 ? 12.701 13.989 -7.006 1.00 90.38 213 PRO A CA 1
ATOM 1716 C C . PRO A 1 213 ? 12.516 12.808 -7.959 1.00 90.38 213 PRO A C 1
ATOM 1718 O O . PRO A 1 213 ? 12.300 11.691 -7.499 1.00 90.38 213 PRO A O 1
ATOM 1721 N N . LYS A 1 214 ? 12.632 13.015 -9.280 1.00 90.31 214 LYS A N 1
ATOM 1722 C CA . LYS A 1 214 ? 12.476 11.939 -10.275 1.00 90.31 214 LYS A CA 1
ATOM 1723 C C . LYS A 1 214 ? 13.569 10.888 -10.116 1.00 90.31 214 LYS A C 1
ATOM 1725 O O . LYS A 1 214 ? 13.286 9.691 -10.174 1.00 90.31 214 LYS A O 1
ATOM 1730 N N . SER A 1 215 ? 14.807 11.330 -9.914 1.00 91.00 215 SER A N 1
ATOM 1731 C CA . SER A 1 215 ? 15.959 10.441 -9.783 1.00 91.00 215 SER A CA 1
ATOM 1732 C C . SER A 1 215 ? 15.898 9.647 -8.477 1.00 91.00 215 SER A C 1
ATOM 1734 O O . SER A 1 215 ? 16.108 8.438 -8.507 1.00 91.00 215 SER A O 1
ATOM 1736 N N . ILE A 1 216 ? 15.517 10.281 -7.358 1.00 93.06 216 ILE A N 1
ATOM 1737 C CA . ILE A 1 216 ? 15.281 9.590 -6.076 1.00 93.06 216 ILE A CA 1
ATOM 1738 C C . ILE A 1 216 ? 14.158 8.558 -6.226 1.00 93.06 216 ILE A C 1
ATOM 1740 O O . ILE A 1 216 ? 14.308 7.409 -5.814 1.00 93.06 216 ILE A O 1
ATOM 1744 N N . LEU A 1 217 ? 13.046 8.945 -6.858 1.00 93.75 217 LEU A N 1
ATOM 1745 C CA . LEU A 1 217 ? 11.892 8.076 -7.059 1.00 93.75 217 LEU A CA 1
ATOM 1746 C C . LEU A 1 217 ? 12.278 6.795 -7.821 1.00 93.75 217 LEU A C 1
ATOM 1748 O O . LEU A 1 217 ? 11.931 5.689 -7.410 1.00 93.75 217 LEU A O 1
ATOM 1752 N N . PHE A 1 218 ? 13.040 6.929 -8.910 1.00 93.62 218 PHE A N 1
ATOM 1753 C CA . PHE A 1 218 ? 13.512 5.784 -9.693 1.00 93.62 218 PHE A CA 1
ATOM 1754 C C . PHE A 1 218 ? 14.611 4.984 -9.001 1.00 93.62 218 PHE A C 1
ATOM 1756 O O . PHE A 1 218 ? 14.638 3.763 -9.147 1.00 93.62 218 PHE A O 1
ATOM 1763 N N . LEU A 1 219 ? 15.479 5.631 -8.223 1.00 95.06 219 LEU A N 1
ATOM 1764 C CA . LEU A 1 219 ? 16.451 4.933 -7.389 1.00 95.06 219 LEU A CA 1
ATOM 1765 C C . LEU A 1 219 ? 15.730 4.026 -6.389 1.00 95.06 219 LEU A C 1
ATOM 1767 O O . LEU A 1 219 ? 16.080 2.855 -6.266 1.00 95.06 219 LEU A O 1
ATOM 1771 N N . ASN A 1 220 ? 14.667 4.525 -5.754 1.00 95.69 220 ASN A N 1
ATOM 1772 C CA . ASN A 1 220 ? 13.833 3.728 -4.861 1.00 95.69 220 ASN A CA 1
ATOM 1773 C C . ASN A 1 220 ? 13.152 2.566 -5.594 1.00 95.69 220 ASN A C 1
ATOM 1775 O O . ASN A 1 220 ? 13.204 1.443 -5.096 1.00 95.69 220 ASN A O 1
ATOM 1779 N N . LYS A 1 221 ? 12.598 2.786 -6.798 1.00 95.19 221 LYS A N 1
ATOM 1780 C CA . LYS A 1 221 ? 12.047 1.685 -7.614 1.00 95.19 221 LYS A CA 1
ATOM 1781 C C . LYS A 1 221 ? 13.089 0.611 -7.900 1.00 95.19 221 LYS A C 1
ATOM 1783 O O . LYS A 1 221 ? 12.812 -0.562 -7.700 1.00 95.19 221 LYS A O 1
ATOM 1788 N N . VAL A 1 222 ? 14.285 1.004 -8.334 1.00 95.50 222 VAL A N 1
ATOM 1789 C CA . VAL A 1 222 ? 15.378 0.069 -8.637 1.00 95.50 222 VAL A CA 1
ATOM 1790 C C . VAL A 1 222 ? 15.798 -0.707 -7.387 1.00 95.50 222 VAL A C 1
ATOM 1792 O O . VAL A 1 222 ? 15.917 -1.928 -7.445 1.00 95.50 222 VAL A O 1
ATOM 1795 N N . ARG A 1 223 ? 15.970 -0.036 -6.241 1.00 95.38 223 ARG A N 1
ATOM 1796 C CA . ARG A 1 223 ? 16.304 -0.691 -4.965 1.00 95.38 223 ARG A CA 1
ATOM 1797 C C . ARG A 1 223 ? 15.263 -1.750 -4.593 1.00 95.38 223 ARG A C 1
ATOM 1799 O O . ARG A 1 223 ? 15.632 -2.893 -4.336 1.00 95.38 223 ARG A O 1
ATOM 1806 N N . LEU A 1 224 ? 13.976 -1.398 -4.621 1.00 95.75 224 LEU A N 1
ATOM 1807 C CA . LEU A 1 224 ? 12.881 -2.321 -4.297 1.00 95.75 224 LEU A CA 1
ATOM 1808 C C . LEU A 1 224 ? 12.763 -3.462 -5.313 1.00 95.75 224 LEU A C 1
ATOM 1810 O O . LEU A 1 224 ? 12.594 -4.611 -4.915 1.00 95.75 224 LEU A O 1
ATOM 1814 N N . GLN A 1 225 ? 12.949 -3.180 -6.602 1.00 94.62 225 GLN A N 1
ATOM 1815 C CA . GLN A 1 225 ? 12.957 -4.189 -7.660 1.00 94.62 225 GLN A CA 1
ATOM 1816 C C . GLN A 1 225 ? 14.083 -5.213 -7.457 1.00 94.62 225 GLN A C 1
ATOM 1818 O O . GLN A 1 225 ? 13.860 -6.413 -7.607 1.00 94.62 225 GLN A O 1
ATOM 1823 N N . HIS A 1 226 ? 15.283 -4.778 -7.060 1.00 93.12 226 HIS A N 1
ATOM 1824 C CA . HIS A 1 226 ? 16.383 -5.691 -6.729 1.00 93.12 226 HIS A CA 1
ATOM 1825 C C . HIS A 1 226 ? 16.081 -6.548 -5.501 1.00 93.12 226 HIS A C 1
ATOM 1827 O O . HIS A 1 226 ? 16.392 -7.742 -5.503 1.00 93.12 226 HIS A O 1
ATOM 1833 N N . VAL A 1 227 ? 15.436 -5.985 -4.476 1.00 92.94 227 VAL A N 1
ATOM 1834 C CA . VAL A 1 227 ? 14.978 -6.754 -3.308 1.00 92.94 227 VAL A CA 1
ATOM 1835 C C . VAL A 1 227 ? 13.913 -7.773 -3.717 1.00 92.94 227 VAL A C 1
ATOM 1837 O O . VAL A 1 227 ? 14.012 -8.943 -3.344 1.00 92.94 227 VAL A O 1
ATOM 1840 N N . TYR A 1 228 ? 12.944 -7.381 -4.542 1.00 92.38 228 TYR A N 1
ATOM 1841 C CA . TYR A 1 228 ? 11.913 -8.273 -5.067 1.00 92.38 228 TYR A CA 1
ATOM 1842 C C . TYR A 1 228 ? 12.497 -9.434 -5.875 1.00 92.38 228 TYR A C 1
ATOM 1844 O O . TYR A 1 228 ? 12.181 -10.595 -5.616 1.00 92.38 228 TYR A O 1
ATOM 1852 N N . GLN A 1 229 ? 13.375 -9.141 -6.836 1.00 90.69 229 GLN A N 1
ATOM 1853 C CA . GLN A 1 229 ? 13.988 -10.166 -7.680 1.00 90.69 229 GLN A CA 1
ATOM 1854 C C . GLN A 1 229 ? 14.850 -11.113 -6.845 1.00 90.69 229 GLN A C 1
ATOM 1856 O O . GLN A 1 229 ? 14.747 -12.330 -6.991 1.00 90.69 229 GLN A O 1
ATOM 1861 N N . SER A 1 230 ? 15.626 -10.574 -5.900 1.00 88.00 230 SER A N 1
ATOM 1862 C CA . SER A 1 230 ? 16.443 -11.382 -4.989 1.00 88.00 230 SER A CA 1
ATOM 1863 C C . SER A 1 230 ? 15.575 -12.301 -4.134 1.00 88.00 230 SER A C 1
ATOM 1865 O O . SER A 1 230 ? 15.813 -13.501 -4.076 1.00 88.00 230 SER A O 1
ATOM 1867 N N . THR A 1 231 ? 14.523 -11.780 -3.506 1.00 85.56 231 THR A N 1
ATOM 1868 C CA . THR A 1 231 ? 13.634 -12.587 -2.653 1.00 85.56 231 THR A CA 1
ATOM 1869 C C . THR A 1 231 ? 12.859 -13.637 -3.432 1.00 85.56 231 THR A C 1
ATOM 1871 O O . THR A 1 231 ? 12.776 -14.786 -2.998 1.00 85.56 231 THR A O 1
ATOM 1874 N N . SER A 1 232 ? 12.331 -13.267 -4.596 1.00 83.25 232 SER A N 1
ATOM 1875 C CA . SER A 1 232 ? 11.580 -14.165 -5.469 1.00 83.25 232 SER A CA 1
ATOM 1876 C C . SER A 1 232 ? 12.466 -15.275 -6.020 1.00 83.25 232 SER A C 1
ATOM 1878 O O . SER A 1 232 ? 12.083 -16.437 -5.969 1.00 83.25 232 SER A O 1
ATOM 1880 N N . PHE A 1 233 ? 13.673 -14.950 -6.488 1.00 75.56 233 PHE A N 1
ATOM 1881 C CA . PHE A 1 233 ? 14.615 -15.936 -7.014 1.00 75.56 233 PHE A CA 1
ATOM 1882 C C . PHE A 1 233 ? 15.112 -16.903 -5.929 1.00 75.56 233 PHE A C 1
ATOM 1884 O O . PHE A 1 233 ? 15.175 -18.113 -6.154 1.00 75.56 233 PHE A O 1
ATOM 1891 N N . MET A 1 234 ? 15.408 -16.388 -4.732 1.00 67.38 234 MET A N 1
ATOM 1892 C CA . MET A 1 234 ? 15.933 -17.190 -3.623 1.00 67.38 234 MET A CA 1
ATOM 1893 C C . MET A 1 234 ? 14.890 -18.145 -3.032 1.00 67.38 234 MET A C 1
ATOM 1895 O O . MET A 1 234 ? 15.255 -19.266 -2.682 1.00 67.38 234 MET A O 1
ATOM 1899 N N . LYS A 1 235 ? 13.594 -17.779 -3.022 1.00 60.22 235 LYS A N 1
ATOM 1900 C CA . LYS A 1 235 ? 12.492 -18.687 -2.625 1.00 60.22 235 LYS A CA 1
ATOM 1901 C C . LYS A 1 235 ? 12.487 -20.011 -3.404 1.00 60.22 235 LYS A C 1
ATOM 1903 O O . LYS A 1 235 ? 11.983 -21.002 -2.887 1.00 60.22 235 LYS A O 1
ATOM 1908 N N . TYR A 1 236 ? 13.046 -20.040 -4.617 1.00 53.69 236 TYR A N 1
ATOM 1909 C CA . TYR A 1 236 ? 13.082 -21.231 -5.468 1.00 53.69 236 TYR A CA 1
ATOM 1910 C C . TYR A 1 236 ? 14.410 -21.997 -5.452 1.00 53.69 236 TYR A C 1
ATOM 1912 O O . TYR A 1 236 ? 14.439 -23.103 -5.991 1.00 53.69 236 TYR A O 1
ATOM 1920 N N . GLN A 1 237 ? 15.502 -21.448 -4.896 1.00 49.66 237 GLN A N 1
ATOM 1921 C CA . GLN A 1 237 ? 16.828 -22.065 -5.054 1.00 49.66 237 GLN A CA 1
ATOM 1922 C C . GLN A 1 237 ? 17.563 -22.435 -3.752 1.00 49.66 237 GLN A C 1
ATOM 1924 O O . GLN A 1 237 ? 18.107 -23.533 -3.741 1.00 49.66 237 GLN A O 1
ATOM 1929 N N . TYR A 1 238 ? 17.564 -21.653 -2.658 1.00 44.78 238 TYR A N 1
ATOM 1930 C CA . TYR A 1 238 ? 18.311 -21.998 -1.421 1.00 44.78 238 TYR A CA 1
ATOM 1931 C C . TYR A 1 238 ? 17.819 -21.231 -0.170 1.00 44.78 238 TYR A C 1
ATOM 1933 O O . TYR A 1 238 ? 17.217 -20.165 -0.289 1.00 44.78 238 TYR A O 1
ATOM 1941 N N . ASN A 1 239 ? 18.117 -21.745 1.038 1.00 53.38 239 ASN A N 1
ATOM 1942 C CA . ASN A 1 239 ? 17.989 -20.997 2.303 1.00 53.38 239 ASN A CA 1
ATOM 1943 C C . ASN A 1 239 ? 18.914 -19.768 2.276 1.00 53.38 239 ASN A C 1
ATOM 1945 O O . ASN A 1 239 ? 20.074 -19.876 1.886 1.00 53.38 239 ASN A O 1
ATOM 1949 N N . MET A 1 240 ? 18.400 -18.610 2.690 1.00 56.94 240 MET A N 1
ATOM 1950 C CA . MET A 1 240 ? 19.149 -17.351 2.721 1.00 56.94 240 MET A CA 1
ATOM 1951 C C . MET A 1 240 ? 20.372 -17.437 3.649 1.00 56.94 240 MET A C 1
ATOM 1953 O O . MET A 1 240 ? 20.230 -17.822 4.808 1.00 56.94 240 MET A O 1
ATOM 1957 N N . ASN A 1 241 ? 21.542 -17.000 3.173 1.00 67.25 241 ASN A N 1
ATOM 1958 C CA . ASN A 1 241 ? 22.658 -16.652 4.056 1.00 67.25 241 ASN A CA 1
ATOM 1959 C C . ASN A 1 241 ? 22.374 -15.290 4.716 1.00 67.25 241 ASN A C 1
ATOM 1961 O O . ASN A 1 241 ? 21.895 -14.368 4.045 1.00 67.25 241 ASN A O 1
ATOM 1965 N N . ASP A 1 242 ? 22.709 -15.145 6.000 1.00 72.00 242 ASP A N 1
ATOM 1966 C CA . ASP A 1 242 ? 22.411 -13.942 6.796 1.00 72.00 242 ASP A CA 1
ATOM 1967 C C . ASP A 1 242 ? 22.958 -12.648 6.162 1.00 72.00 242 ASP A C 1
ATOM 1969 O O . ASP A 1 242 ? 22.262 -11.631 6.123 1.00 72.00 242 ASP A O 1
ATOM 1973 N N . ASP A 1 243 ? 24.150 -12.695 5.558 1.00 75.44 243 ASP A N 1
ATOM 1974 C CA . ASP A 1 243 ? 24.779 -11.542 4.897 1.00 75.44 243 ASP A CA 1
ATOM 1975 C C . ASP A 1 243 ? 23.963 -11.006 3.710 1.00 75.44 243 ASP A C 1
ATOM 1977 O O . ASP A 1 243 ? 23.873 -9.794 3.497 1.00 75.44 243 ASP A O 1
ATOM 1981 N N . SER A 1 244 ? 23.325 -11.894 2.940 1.00 76.19 244 SER A N 1
ATOM 1982 C CA . SER A 1 244 ? 22.489 -11.490 1.806 1.00 76.19 244 SER A CA 1
ATOM 1983 C C . SER A 1 244 ? 21.220 -10.788 2.281 1.00 76.19 244 SER A C 1
ATOM 1985 O O . SER A 1 244 ? 20.846 -9.762 1.717 1.00 76.19 244 SER A O 1
ATOM 1987 N N . ILE A 1 245 ? 20.597 -11.276 3.359 1.00 82.31 245 ILE A N 1
ATOM 1988 C CA . ILE A 1 245 ? 19.441 -10.606 3.971 1.00 82.31 245 ILE A CA 1
ATOM 1989 C C . ILE A 1 245 ? 19.841 -9.213 4.457 1.00 82.31 245 ILE A C 1
ATOM 1991 O O . ILE A 1 245 ? 19.110 -8.256 4.214 1.00 82.31 245 ILE A O 1
ATOM 1995 N N . ILE A 1 246 ? 21.005 -9.072 5.099 1.00 84.31 246 ILE A N 1
ATOM 1996 C CA . ILE A 1 246 ? 21.486 -7.779 5.603 1.00 84.31 246 ILE A CA 1
ATOM 1997 C C . ILE A 1 246 ? 21.612 -6.750 4.471 1.00 84.31 246 ILE A C 1
ATOM 1999 O O . ILE A 1 246 ? 21.170 -5.613 4.635 1.00 84.31 246 ILE A O 1
ATOM 2003 N N . ILE A 1 247 ? 22.163 -7.129 3.314 1.00 83.81 247 ILE A N 1
ATOM 2004 C CA . ILE A 1 247 ? 22.278 -6.225 2.155 1.00 83.81 247 ILE A CA 1
ATOM 2005 C C . ILE A 1 247 ? 20.893 -5.804 1.648 1.00 83.81 247 ILE A C 1
ATOM 2007 O O . ILE A 1 247 ? 20.657 -4.620 1.411 1.00 83.81 247 ILE A O 1
ATOM 2011 N N . LEU A 1 248 ? 19.954 -6.745 1.526 1.00 88.19 248 LEU A N 1
ATOM 2012 C CA . LEU A 1 248 ? 18.595 -6.432 1.075 1.00 88.19 248 LEU A CA 1
ATOM 2013 C C . LEU A 1 248 ? 17.869 -5.495 2.049 1.00 88.19 248 LEU A C 1
ATOM 2015 O O . LEU A 1 248 ? 17.215 -4.548 1.613 1.00 88.19 248 LEU A O 1
ATOM 2019 N N . ARG A 1 249 ? 18.036 -5.704 3.360 1.00 89.06 249 ARG A N 1
ATOM 2020 C CA . ARG A 1 249 ? 17.484 -4.815 4.393 1.00 89.06 249 ARG A CA 1
ATOM 2021 C C . ARG A 1 249 ? 18.042 -3.403 4.292 1.00 89.06 249 ARG A C 1
ATOM 2023 O O . ARG A 1 249 ? 17.264 -2.458 4.312 1.00 89.06 249 ARG A O 1
ATOM 2030 N N . LYS A 1 250 ? 19.351 -3.252 4.065 1.00 89.25 250 LYS A N 1
ATOM 2031 C CA . LYS A 1 250 ? 19.978 -1.937 3.848 1.00 89.25 250 LYS A CA 1
ATOM 2032 C C . LYS A 1 250 ? 19.361 -1.177 2.673 1.00 89.25 250 LYS A C 1
ATOM 2034 O O . LYS A 1 250 ? 19.169 0.034 2.766 1.00 89.25 250 LYS A O 1
ATOM 2039 N N . LEU A 1 251 ? 19.033 -1.863 1.576 1.00 91.50 251 LEU A N 1
ATOM 2040 C CA . LEU A 1 251 ? 18.363 -1.228 0.436 1.00 91.50 251 LEU A CA 1
ATOM 2041 C C . LEU A 1 251 ? 16.963 -0.732 0.809 1.00 91.50 251 LEU A C 1
ATOM 2043 O O . LEU A 1 251 ? 16.617 0.396 0.462 1.00 91.50 251 LEU A O 1
ATOM 2047 N N . VAL A 1 252 ? 16.188 -1.537 1.545 1.00 93.00 252 VAL A N 1
ATOM 2048 C CA . VAL A 1 252 ? 14.862 -1.136 2.045 1.00 93.00 252 VAL A CA 1
ATOM 2049 C C . VAL A 1 252 ? 14.975 0.033 3.021 1.00 93.00 252 VAL A C 1
ATOM 2051 O O . VAL A 1 252 ? 14.260 1.017 2.864 1.00 93.00 252 VAL A O 1
ATOM 2054 N N . ASP A 1 253 ? 15.909 -0.010 3.968 1.00 91.06 253 ASP A N 1
ATOM 2055 C CA . ASP A 1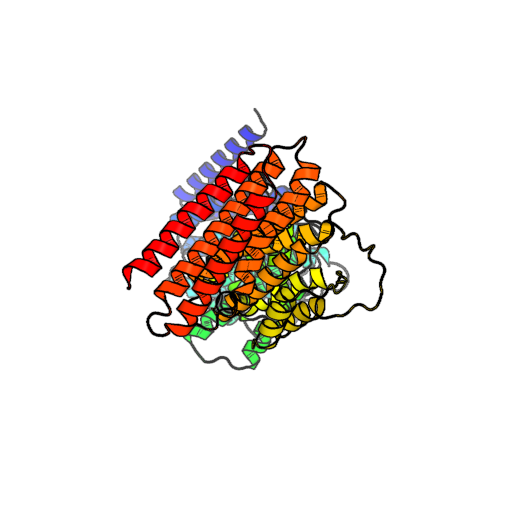 253 ? 16.128 1.086 4.913 1.00 91.06 253 ASP A CA 1
ATOM 2056 C C . ASP A 1 253 ? 16.505 2.383 4.183 1.00 91.06 253 ASP A C 1
ATOM 2058 O O . ASP A 1 253 ? 15.968 3.442 4.492 1.00 91.06 253 ASP A O 1
ATOM 2062 N N . SER A 1 254 ? 17.345 2.311 3.145 1.00 90.94 254 SER A N 1
ATOM 2063 C CA . SER A 1 254 ? 17.699 3.476 2.321 1.00 90.94 254 SER A CA 1
ATOM 2064 C C . SER A 1 254 ? 16.492 4.073 1.584 1.00 90.94 254 SER A C 1
ATOM 2066 O O . SER A 1 254 ? 16.393 5.292 1.441 1.00 90.94 254 SER A O 1
ATOM 2068 N N . VAL A 1 255 ? 15.531 3.243 1.161 1.00 93.25 255 VAL A N 1
ATOM 2069 C CA . VAL A 1 255 ? 14.243 3.721 0.627 1.00 93.25 255 VAL A CA 1
ATOM 2070 C C . VAL A 1 255 ? 13.430 4.400 1.726 1.00 93.25 255 VAL A C 1
ATOM 2072 O O . VAL A 1 255 ? 12.931 5.508 1.531 1.00 93.25 255 VAL A O 1
ATOM 2075 N N . LEU A 1 256 ? 13.331 3.787 2.903 1.00 91.25 256 LEU A N 1
ATOM 2076 C CA . LEU A 1 256 ? 12.548 4.313 4.021 1.00 91.25 256 LEU A CA 1
ATOM 2077 C C . LEU A 1 256 ? 13.119 5.614 4.603 1.00 91.25 256 LEU A C 1
ATOM 2079 O O . LEU A 1 256 ? 12.350 6.441 5.080 1.00 91.25 256 LEU A O 1
ATOM 2083 N N . LEU A 1 257 ? 14.423 5.874 4.478 1.00 89.50 257 LEU A N 1
ATOM 2084 C CA . LEU A 1 257 ? 15.025 7.171 4.824 1.00 89.50 257 LEU A CA 1
ATOM 2085 C C . LEU A 1 257 ? 14.508 8.333 3.959 1.00 89.50 257 LEU A C 1
ATOM 2087 O O . LEU A 1 257 ? 14.582 9.492 4.365 1.00 89.50 257 LEU A O 1
ATOM 2091 N N . THR A 1 258 ? 13.976 8.044 2.770 1.00 89.06 258 THR A N 1
ATOM 2092 C CA . THR A 1 258 ? 13.357 9.056 1.895 1.00 89.06 258 THR A CA 1
ATOM 2093 C C . THR A 1 258 ? 11.878 9.292 2.210 1.00 89.06 258 THR A C 1
ATOM 2095 O O . THR A 1 258 ? 11.250 10.170 1.612 1.00 89.06 258 THR A O 1
ATOM 2098 N N . LEU A 1 259 ? 11.306 8.516 3.135 1.00 84.50 259 LEU A N 1
ATOM 2099 C CA . LEU A 1 259 ? 9.923 8.643 3.565 1.00 84.50 259 LEU A CA 1
ATOM 2100 C C . LEU A 1 259 ? 9.780 9.899 4.432 1.00 84.50 259 LEU A C 1
ATOM 2102 O O . LEU A 1 259 ? 10.313 9.981 5.537 1.00 84.50 259 LEU A O 1
ATOM 2106 N N . LYS A 1 260 ? 9.053 10.889 3.918 1.00 83.25 260 LYS A N 1
ATOM 2107 C CA . LYS A 1 260 ? 8.716 12.115 4.642 1.00 83.25 260 LYS A CA 1
ATOM 2108 C C . LYS A 1 260 ? 7.208 12.268 4.666 1.00 83.25 260 LYS A C 1
ATOM 2110 O O . LYS A 1 260 ? 6.565 12.087 3.634 1.00 83.25 260 LYS A O 1
ATOM 2115 N N . GLU A 1 261 ? 6.655 12.599 5.827 1.00 77.69 261 GLU A N 1
ATOM 2116 C CA . GLU A 1 261 ? 5.258 13.021 5.914 1.00 77.69 261 GLU A CA 1
ATOM 2117 C C . GLU A 1 261 ? 5.072 14.302 5.085 1.00 77.69 261 GLU A C 1
ATOM 2119 O O . GLU A 1 261 ? 5.919 15.197 5.167 1.00 77.69 261 GLU A O 1
ATOM 2124 N N . PRO A 1 262 ? 4.021 14.399 4.252 1.00 77.69 262 PRO A N 1
ATOM 2125 C CA . PRO A 1 262 ? 3.731 15.633 3.542 1.00 77.69 262 PRO A CA 1
ATOM 2126 C C . PRO A 1 262 ? 3.350 16.726 4.540 1.00 77.69 262 PRO A C 1
ATOM 2128 O O . PRO A 1 262 ? 2.749 16.465 5.582 1.00 77.69 262 PRO A O 1
ATOM 2131 N N . GLU A 1 263 ? 3.660 17.966 4.179 1.00 78.19 263 GLU A N 1
ATOM 2132 C CA . GLU A 1 263 ? 3.392 19.135 5.021 1.00 78.19 263 GLU A CA 1
ATOM 2133 C C . GLU A 1 263 ? 1.889 19.410 5.192 1.00 78.19 263 GLU A C 1
ATOM 2135 O O . GLU A 1 263 ? 1.478 19.993 6.193 1.00 78.19 263 GLU A O 1
ATOM 2140 N N . SER A 1 264 ? 1.063 18.981 4.229 1.00 78.50 264 SER A N 1
ATOM 2141 C CA . SER A 1 264 ? -0.387 19.186 4.236 1.00 78.50 264 SER A CA 1
ATOM 2142 C C . SER A 1 264 ? -1.150 17.999 3.623 1.00 78.50 264 SER A C 1
ATOM 2144 O O . SER A 1 264 ? -0.662 17.394 2.661 1.00 78.50 264 SER A O 1
ATOM 2146 N N . PRO A 1 265 ? -2.370 17.688 4.117 1.00 74.00 265 PRO A N 1
ATOM 2147 C CA . PRO A 1 265 ? -3.309 16.779 3.453 1.00 74.00 265 PRO A CA 1
ATOM 2148 C C . PRO A 1 265 ? -3.742 17.248 2.051 1.00 74.00 265 PRO A C 1
ATOM 2150 O O . PRO A 1 265 ? -4.226 16.454 1.248 1.00 74.00 265 PRO A O 1
ATOM 2153 N N . ASP A 1 266 ? -3.589 18.517 1.703 1.00 78.00 266 ASP A N 1
ATOM 2154 C CA . ASP A 1 266 ? -4.083 19.000 0.408 1.00 78.00 266 ASP A CA 1
ATOM 2155 C C . ASP A 1 266 ? -3.112 18.705 -0.743 1.00 78.00 266 ASP A C 1
ATOM 2157 O O . ASP A 1 266 ? -3.437 18.925 -1.908 1.00 78.00 266 ASP A O 1
ATOM 2161 N N . ILE A 1 267 ? -1.919 18.185 -0.436 1.00 85.69 267 ILE A N 1
ATOM 2162 C CA . ILE A 1 267 ? -0.913 17.860 -1.443 1.00 85.69 267 ILE A CA 1
ATOM 2163 C C . ILE A 1 267 ? -1.367 16.639 -2.247 1.00 85.69 267 ILE A C 1
ATOM 2165 O O . ILE A 1 267 ? -1.559 15.537 -1.721 1.00 85.69 267 ILE A O 1
ATOM 2169 N N . THR A 1 268 ? -1.477 16.842 -3.554 1.00 87.38 268 THR A N 1
ATOM 2170 C CA . THR A 1 268 ? -1.868 15.833 -4.534 1.00 87.38 268 THR A CA 1
ATOM 2171 C C . THR A 1 268 ? -0.794 15.655 -5.604 1.00 87.38 268 THR A C 1
ATOM 2173 O O . THR A 1 268 ? 0.092 16.490 -5.811 1.00 87.38 268 THR A O 1
ATOM 2176 N N . TRP A 1 269 ? -0.867 14.533 -6.314 1.00 89.31 269 TRP A N 1
ATOM 2177 C CA . TRP A 1 269 ? -0.039 14.249 -7.473 1.00 89.31 269 TRP A CA 1
ATOM 2178 C C . TRP A 1 269 ? -0.868 13.654 -8.611 1.00 89.31 269 TRP A C 1
ATOM 2180 O O . TRP A 1 269 ? -1.696 12.767 -8.417 1.00 89.31 269 TRP A O 1
ATOM 2190 N N . THR A 1 270 ? -0.609 14.103 -9.838 1.00 84.94 270 THR A N 1
ATOM 2191 C CA . THR A 1 270 ? -1.328 13.660 -11.045 1.00 84.94 270 THR A CA 1
ATOM 2192 C C . THR A 1 270 ? -0.949 12.244 -11.502 1.00 84.94 270 THR A C 1
ATOM 2194 O O . THR A 1 270 ? -1.492 11.750 -12.492 1.00 84.94 270 THR A O 1
ATOM 2197 N N . GLY A 1 271 ? 0.034 11.609 -10.853 1.00 83.62 271 GLY A N 1
ATOM 2198 C CA . GLY A 1 271 ? 0.638 10.345 -11.287 1.00 83.62 271 GLY A CA 1
ATOM 2199 C C . GLY A 1 271 ? 1.631 10.493 -12.448 1.00 83.62 271 GLY A C 1
ATOM 2200 O O . GLY A 1 271 ? 2.247 9.514 -12.872 1.00 83.62 271 GLY A O 1
ATOM 2201 N N . LYS A 1 272 ? 1.816 11.706 -12.990 1.00 84.88 272 LYS A N 1
ATOM 2202 C CA . LYS A 1 272 ? 2.743 11.968 -14.099 1.00 84.88 272 LYS A CA 1
ATOM 2203 C C . LYS A 1 272 ? 4.082 12.469 -13.576 1.00 84.88 272 LYS A C 1
ATOM 2205 O O . LYS A 1 272 ? 4.150 13.459 -12.853 1.00 84.88 272 LYS A O 1
ATOM 2210 N N . LEU A 1 273 ? 5.170 11.847 -14.035 1.00 85.19 273 LEU A N 1
ATOM 2211 C CA . LEU A 1 273 ? 6.538 12.239 -13.668 1.00 85.19 273 LEU A CA 1
ATOM 2212 C C . LEU A 1 273 ? 6.870 13.688 -14.040 1.00 85.19 273 LEU A C 1
ATOM 2214 O O . LEU A 1 273 ? 7.665 14.323 -13.359 1.00 85.19 273 LEU A O 1
ATOM 2218 N N . VAL A 1 274 ? 6.275 14.224 -15.110 1.00 84.12 274 VAL A N 1
ATOM 2219 C CA . VAL A 1 274 ? 6.515 15.612 -15.542 1.00 84.12 274 VAL A CA 1
ATOM 2220 C C . VAL A 1 274 ? 5.977 16.632 -14.536 1.00 84.12 274 VAL A C 1
ATOM 2222 O O . VAL A 1 274 ? 6.492 17.743 -14.471 1.00 84.12 274 VAL A O 1
ATOM 2225 N N . ASP A 1 275 ? 4.976 16.249 -13.744 1.00 86.94 275 ASP A N 1
ATOM 2226 C CA . ASP A 1 275 ? 4.362 17.107 -12.730 1.00 86.94 275 ASP A CA 1
ATOM 2227 C C . ASP A 1 275 ? 4.936 16.835 -11.322 1.00 86.94 275 ASP A C 1
ATOM 2229 O O . ASP A 1 275 ? 4.458 17.397 -10.340 1.00 86.94 275 ASP A O 1
ATOM 2233 N N . LEU A 1 276 ? 5.954 15.970 -11.209 1.00 90.44 276 LEU A N 1
ATOM 2234 C CA . LEU A 1 276 ? 6.633 15.664 -9.949 1.00 90.44 276 LEU A CA 1
ATOM 2235 C C . LEU A 1 276 ? 7.571 16.811 -9.544 1.00 90.44 276 LEU A C 1
ATOM 2237 O O . LEU A 1 276 ? 8.437 17.220 -10.320 1.00 90.44 276 LEU A O 1
ATOM 2241 N N . ASN A 1 277 ? 7.434 17.284 -8.310 1.00 90.44 277 ASN A N 1
ATOM 2242 C CA . ASN A 1 277 ? 8.253 18.325 -7.697 1.00 90.44 277 ASN A CA 1
ATOM 2243 C C . ASN A 1 277 ? 8.563 17.969 -6.226 1.00 90.44 277 ASN A C 1
ATOM 2245 O O . ASN A 1 277 ? 8.206 16.893 -5.754 1.00 90.44 277 ASN A O 1
ATOM 2249 N N . ASN A 1 278 ? 9.253 18.851 -5.497 1.00 90.12 278 ASN A N 1
ATOM 2250 C CA . ASN A 1 278 ? 9.610 18.592 -4.096 1.00 90.12 278 ASN A CA 1
ATOM 2251 C C . ASN A 1 278 ? 8.391 18.530 -3.160 1.00 90.12 278 ASN A C 1
ATOM 2253 O O . ASN A 1 278 ? 8.424 17.783 -2.187 1.00 90.12 278 ASN A O 1
ATOM 2257 N N . GLU A 1 279 ? 7.332 19.288 -3.454 1.00 89.19 279 GLU A N 1
ATOM 2258 C CA . GLU A 1 279 ? 6.127 19.377 -2.619 1.00 89.19 279 GLU A CA 1
ATOM 2259 C C . GLU A 1 279 ? 5.329 18.069 -2.678 1.00 89.19 279 GLU A C 1
ATOM 2261 O O . GLU A 1 279 ? 4.971 17.501 -1.649 1.00 89.19 279 GLU A O 1
ATOM 2266 N N . ASN A 1 280 ? 5.109 17.537 -3.885 1.00 91.38 280 ASN A N 1
ATOM 2267 C CA . ASN A 1 280 ? 4.338 16.311 -4.098 1.00 91.38 280 ASN A CA 1
ATOM 2268 C C . ASN A 1 280 ? 5.184 15.025 -4.109 1.00 91.38 280 ASN A C 1
ATOM 2270 O O . ASN A 1 280 ? 4.628 13.927 -4.211 1.00 91.38 280 ASN A O 1
ATOM 2274 N N . PHE A 1 281 ? 6.509 15.130 -3.942 1.00 92.81 281 PHE A N 1
ATOM 2275 C CA . PHE A 1 281 ? 7.411 13.977 -3.893 1.00 92.81 281 PHE A CA 1
ATOM 2276 C C . PHE A 1 281 ? 7.007 12.963 -2.821 1.00 92.81 281 PHE A C 1
ATOM 2278 O O . PHE A 1 281 ? 7.042 11.762 -3.086 1.00 92.81 281 PHE A O 1
ATOM 2285 N N . ALA A 1 282 ? 6.585 13.430 -1.640 1.00 90.81 282 ALA A N 1
ATOM 2286 C CA . ALA A 1 282 ? 6.115 12.553 -0.573 1.00 90.81 282 ALA A CA 1
ATOM 2287 C C . ALA A 1 282 ? 4.993 11.634 -1.081 1.00 90.81 282 ALA A C 1
ATOM 2289 O O . ALA A 1 282 ? 5.115 10.415 -0.988 1.00 90.81 282 ALA A O 1
ATOM 2290 N N . VAL A 1 283 ? 3.960 12.197 -1.719 1.00 90.75 283 VAL A N 1
ATOM 2291 C CA . VAL A 1 283 ? 2.825 11.440 -2.276 1.00 90.75 283 VAL A CA 1
ATOM 2292 C C . VAL A 1 283 ? 3.289 10.404 -3.301 1.00 90.75 283 VAL A C 1
ATOM 2294 O O . VAL A 1 283 ? 2.883 9.245 -3.234 1.00 90.75 283 VAL A O 1
ATOM 2297 N N . ALA A 1 284 ? 4.175 10.791 -4.222 1.00 92.00 284 ALA A N 1
ATOM 2298 C CA . ALA A 1 284 ? 4.707 9.880 -5.233 1.00 92.00 284 ALA A CA 1
ATOM 2299 C C . ALA A 1 284 ? 5.541 8.743 -4.621 1.00 92.00 284 ALA A C 1
ATOM 2301 O O . ALA A 1 284 ? 5.429 7.593 -5.042 1.00 92.00 284 ALA A O 1
ATOM 2302 N N . ASN A 1 285 ? 6.356 9.040 -3.607 1.00 92.12 285 ASN A N 1
ATOM 2303 C CA . ASN A 1 285 ? 7.163 8.039 -2.916 1.00 92.12 285 ASN A CA 1
ATOM 2304 C C . ASN A 1 285 ? 6.281 7.070 -2.109 1.00 92.12 285 ASN A C 1
ATOM 2306 O O . ASN A 1 285 ? 6.502 5.861 -2.130 1.00 92.12 285 ASN A O 1
ATOM 2310 N N . PHE A 1 286 ? 5.218 7.579 -1.477 1.00 89.94 286 PHE A N 1
ATOM 2311 C CA . PHE A 1 286 ? 4.195 6.751 -0.835 1.00 89.94 286 PHE A CA 1
ATOM 2312 C C . PHE A 1 286 ? 3.446 5.868 -1.830 1.00 89.94 286 PHE A C 1
ATOM 2314 O O . PHE A 1 286 ? 3.182 4.712 -1.515 1.00 89.94 286 PHE A O 1
ATOM 2321 N N . MET A 1 287 ? 3.144 6.363 -3.033 1.00 90.25 287 MET A N 1
ATOM 2322 C CA . MET A 1 287 ? 2.538 5.541 -4.083 1.00 90.25 287 MET A CA 1
ATOM 2323 C C . MET A 1 287 ? 3.433 4.353 -4.454 1.00 90.25 287 MET A C 1
ATOM 2325 O O . MET A 1 287 ? 2.925 3.270 -4.692 1.00 90.25 287 MET A O 1
ATOM 2329 N N . ILE A 1 288 ? 4.755 4.511 -4.444 1.00 91.50 288 ILE A N 1
ATOM 2330 C CA . ILE A 1 288 ? 5.676 3.398 -4.716 1.00 91.50 288 ILE A CA 1
ATOM 2331 C C . ILE A 1 288 ? 5.719 2.420 -3.551 1.00 91.50 288 ILE A C 1
ATOM 2333 O O . ILE A 1 288 ? 5.606 1.218 -3.757 1.00 91.50 288 ILE A O 1
ATOM 2337 N N . ILE A 1 289 ? 5.898 2.929 -2.333 1.00 90.44 289 ILE A N 1
ATOM 2338 C CA . ILE A 1 289 ? 6.100 2.089 -1.148 1.00 90.44 289 ILE A CA 1
ATOM 2339 C C . ILE A 1 289 ? 4.819 1.349 -0.776 1.00 90.44 289 ILE A C 1
ATOM 2341 O O . ILE A 1 289 ? 4.866 0.155 -0.515 1.00 90.44 289 ILE A O 1
ATOM 2345 N N . LEU A 1 290 ? 3.688 2.053 -0.736 1.00 86.44 290 LEU A N 1
ATOM 2346 C CA . LEU A 1 290 ? 2.404 1.452 -0.405 1.00 86.44 290 LEU A CA 1
ATOM 2347 C C . LEU A 1 290 ? 1.770 0.817 -1.642 1.00 86.44 290 LEU A C 1
ATOM 2349 O O . LEU A 1 290 ? 1.295 -0.301 -1.563 1.00 86.44 290 LEU A O 1
ATOM 2353 N N . GLY A 1 291 ? 1.723 1.529 -2.772 1.00 82.81 291 GLY A N 1
ATOM 2354 C CA . GLY A 1 291 ? 0.990 1.105 -3.974 1.00 82.81 291 GLY A CA 1
ATOM 2355 C C . GLY A 1 291 ? 1.637 -0.032 -4.752 1.00 82.81 291 GLY A C 1
ATOM 2356 O O . GLY A 1 291 ? 0.933 -0.957 -5.140 1.00 82.81 291 GLY A O 1
ATOM 2357 N N . ASP A 1 292 ? 2.948 0.044 -4.984 1.00 85.38 292 ASP A N 1
ATOM 2358 C CA . ASP A 1 292 ? 3.630 -0.866 -5.912 1.00 85.38 292 ASP A CA 1
ATOM 2359 C C . ASP A 1 292 ? 4.423 -1.983 -5.196 1.00 85.38 292 ASP A C 1
ATOM 2361 O O . ASP A 1 292 ? 4.665 -3.024 -5.802 1.00 85.38 292 ASP A O 1
ATOM 2365 N N . TRP A 1 293 ? 4.879 -1.765 -3.952 1.00 91.19 293 TRP A N 1
ATOM 2366 C CA . TRP A 1 293 ? 5.915 -2.602 -3.311 1.00 91.19 293 TRP A CA 1
ATOM 2367 C C . TRP A 1 293 ? 5.711 -2.864 -1.807 1.00 91.19 293 TRP A C 1
ATOM 2369 O O . TRP A 1 293 ? 6.682 -3.109 -1.075 1.00 91.19 293 TRP A O 1
ATOM 2379 N N . LEU A 1 294 ? 4.475 -2.785 -1.309 1.00 89.81 294 LEU A N 1
ATOM 2380 C CA . LEU A 1 294 ? 4.193 -2.940 0.122 1.00 89.81 294 LEU A CA 1
ATOM 2381 C C . LEU A 1 294 ? 4.567 -4.334 0.632 1.00 89.81 294 LEU A C 1
ATOM 2383 O O . LEU A 1 294 ? 5.097 -4.468 1.738 1.00 89.81 294 LEU A O 1
ATOM 2387 N N . ASP A 1 295 ? 4.349 -5.367 -0.174 1.00 88.88 295 ASP A N 1
ATOM 2388 C CA . ASP A 1 295 ? 4.756 -6.741 0.102 1.00 88.88 295 ASP A CA 1
ATOM 2389 C C . ASP A 1 295 ? 6.274 -6.874 0.328 1.00 88.88 295 ASP A C 1
ATOM 2391 O O . ASP A 1 295 ? 6.715 -7.478 1.308 1.00 88.88 295 ASP A O 1
ATOM 2395 N N . VAL A 1 296 ? 7.093 -6.272 -0.532 1.00 90.88 296 VAL A N 1
ATOM 2396 C CA . VAL A 1 296 ? 8.556 -6.312 -0.442 1.00 90.88 296 VAL A CA 1
ATOM 2397 C C . VAL A 1 296 ? 9.031 -5.567 0.793 1.00 90.88 296 VAL A C 1
ATOM 2399 O O . VAL A 1 296 ? 9.841 -6.091 1.561 1.00 90.88 296 VAL A O 1
ATOM 2402 N N . VAL A 1 297 ? 8.514 -4.354 1.000 1.00 92.19 297 VAL A N 1
ATOM 2403 C CA . VAL A 1 297 ? 8.906 -3.502 2.124 1.00 92.19 297 VAL A CA 1
ATOM 2404 C C . VAL A 1 297 ? 8.506 -4.150 3.444 1.00 92.19 297 VAL A C 1
ATOM 2406 O O . VAL A 1 297 ? 9.357 -4.299 4.316 1.00 92.19 297 VAL A O 1
ATOM 2409 N N . SER A 1 298 ? 7.258 -4.600 3.583 1.00 90.19 298 SER A N 1
ATOM 2410 C CA . SER A 1 298 ? 6.742 -5.179 4.832 1.00 90.19 298 SER A CA 1
ATOM 2411 C C . SER A 1 298 ? 7.450 -6.470 5.248 1.00 90.19 298 SER A C 1
ATOM 2413 O O . SER A 1 298 ? 7.624 -6.712 6.441 1.00 90.19 298 SER A O 1
ATOM 2415 N N . ASN A 1 299 ? 7.898 -7.284 4.287 1.00 88.19 299 ASN A N 1
ATOM 2416 C CA . ASN A 1 299 ? 8.619 -8.526 4.569 1.00 88.19 299 ASN A CA 1
ATOM 2417 C C . ASN A 1 299 ? 10.101 -8.313 4.913 1.00 88.19 299 ASN A C 1
ATOM 2419 O O . ASN A 1 299 ? 10.718 -9.200 5.509 1.00 88.19 299 ASN A O 1
ATOM 2423 N N . MET A 1 300 ? 10.688 -7.177 4.523 1.00 89.25 300 MET A N 1
ATOM 2424 C CA . MET A 1 300 ? 12.124 -6.923 4.677 1.00 89.25 300 MET A CA 1
ATOM 2425 C C . MET A 1 300 ? 12.471 -5.820 5.669 1.00 89.25 300 MET A C 1
ATOM 2427 O O . MET A 1 300 ? 13.586 -5.818 6.187 1.00 89.25 300 MET A O 1
ATOM 2431 N N . CYS A 1 301 ? 11.560 -4.900 5.972 1.00 88.94 301 CYS A N 1
ATOM 2432 C CA . CYS A 1 301 ? 11.844 -3.828 6.911 1.00 88.94 301 CYS A CA 1
ATOM 2433 C C . CYS A 1 301 ? 11.920 -4.330 8.359 1.00 88.94 301 CYS A C 1
ATOM 2435 O O . CYS A 1 301 ? 11.350 -5.352 8.746 1.00 88.94 301 CYS A O 1
ATOM 2437 N N . HIS A 1 302 ? 12.605 -3.559 9.196 1.00 86.75 302 HIS A N 1
ATOM 2438 C CA . HIS A 1 302 ? 12.600 -3.770 10.636 1.00 86.75 302 HIS A CA 1
ATOM 2439 C C . HIS A 1 302 ? 11.230 -3.445 11.257 1.00 86.75 302 HIS A C 1
ATOM 2441 O O . HIS A 1 302 ? 10.470 -2.628 10.738 1.00 86.75 302 HIS A O 1
ATOM 2447 N N . GLU A 1 303 ? 10.933 -4.031 12.420 1.00 86.00 303 GLU A N 1
ATOM 2448 C CA . GLU A 1 303 ? 9.636 -3.872 13.099 1.00 86.00 303 GLU A CA 1
ATOM 2449 C C . GLU A 1 303 ? 9.290 -2.403 13.417 1.00 86.00 303 GLU A C 1
ATOM 2451 O O . GLU A 1 303 ? 8.138 -1.988 13.306 1.00 86.00 303 GLU A O 1
ATOM 2456 N N . HIS A 1 304 ? 10.289 -1.581 13.756 1.00 87.38 304 HIS A N 1
ATOM 2457 C CA . HIS A 1 304 ? 10.079 -0.153 14.012 1.00 87.38 304 HIS A CA 1
ATOM 2458 C C . HIS A 1 304 ? 9.660 0.612 12.745 1.00 87.38 304 HIS A C 1
ATOM 2460 O O . HIS A 1 304 ? 8.771 1.458 12.810 1.00 87.38 304 HIS A O 1
ATOM 2466 N N . HIS A 1 305 ? 10.246 0.287 11.590 1.00 88.38 305 HIS A N 1
ATOM 2467 C CA . HIS A 1 305 ? 9.860 0.852 10.298 1.00 88.38 305 HIS A CA 1
ATOM 2468 C C . HIS A 1 305 ? 8.457 0.400 9.882 1.00 88.38 305 HIS A C 1
ATOM 2470 O O . HIS A 1 305 ? 7.651 1.212 9.431 1.00 88.38 305 HIS A O 1
ATOM 2476 N N . LEU A 1 306 ? 8.129 -0.872 10.111 1.00 89.75 306 LEU A N 1
ATOM 2477 C CA . LEU A 1 306 ? 6.791 -1.404 9.870 1.00 89.75 306 LEU A CA 1
ATOM 2478 C C . LEU A 1 306 ? 5.736 -0.670 10.707 1.00 89.75 306 LEU A C 1
ATOM 2480 O O . LEU A 1 306 ? 4.687 -0.282 10.197 1.00 89.75 306 LEU A O 1
ATOM 2484 N N . ALA A 1 307 ? 6.045 -0.411 11.979 1.00 89.31 307 ALA A N 1
ATOM 2485 C CA . ALA A 1 307 ? 5.180 0.363 12.857 1.00 89.31 307 ALA A CA 1
ATOM 2486 C C . ALA A 1 307 ? 4.975 1.803 12.359 1.00 89.31 307 ALA A C 1
ATOM 2488 O O . ALA A 1 307 ? 3.861 2.315 12.450 1.00 89.31 307 ALA A O 1
ATOM 2489 N N . LEU A 1 308 ? 6.008 2.447 11.797 1.00 89.06 308 LEU A N 1
ATOM 2490 C CA . LEU A 1 308 ? 5.875 3.767 11.168 1.00 89.06 308 LEU A CA 1
ATOM 2491 C C . LEU A 1 308 ? 4.928 3.727 9.964 1.00 89.06 308 LEU A C 1
ATOM 2493 O O . LEU A 1 308 ? 4.040 4.569 9.872 1.00 89.06 308 LEU A O 1
ATOM 2497 N N . ILE A 1 309 ? 5.062 2.730 9.085 1.00 89.38 309 ILE A N 1
ATOM 2498 C CA . ILE A 1 309 ? 4.183 2.558 7.918 1.00 89.38 309 ILE A CA 1
ATOM 2499 C C . ILE A 1 309 ? 2.725 2.373 8.357 1.00 89.38 309 ILE A C 1
ATOM 2501 O O . ILE A 1 309 ? 1.839 3.074 7.870 1.00 89.38 309 ILE A O 1
ATOM 2505 N N . ILE A 1 310 ? 2.466 1.481 9.316 1.00 90.94 310 ILE A N 1
ATOM 2506 C CA . ILE A 1 310 ? 1.112 1.245 9.839 1.00 90.94 310 ILE A CA 1
ATOM 2507 C C . ILE A 1 310 ? 0.549 2.518 10.477 1.00 90.94 310 ILE A C 1
ATOM 2509 O O . ILE A 1 310 ? -0.593 2.891 10.216 1.00 90.94 310 ILE A O 1
ATOM 2513 N N . ARG A 1 311 ? 1.355 3.222 11.278 1.00 90.81 311 ARG A N 1
ATOM 2514 C CA . ARG A 1 311 ? 0.973 4.487 11.915 1.00 90.81 311 ARG A CA 1
ATOM 2515 C C . ARG A 1 311 ? 0.568 5.537 10.884 1.00 90.81 311 ARG A C 1
ATOM 2517 O O . ARG A 1 311 ? -0.428 6.228 11.084 1.00 90.81 311 ARG A O 1
ATOM 2524 N N . LEU A 1 312 ? 1.303 5.627 9.779 1.00 88.31 312 LEU A N 1
ATOM 2525 C CA . LEU A 1 312 ? 0.982 6.520 8.669 1.00 88.31 312 LEU A CA 1
ATOM 2526 C C . LEU A 1 312 ? -0.347 6.146 8.019 1.00 88.31 312 LEU A C 1
ATOM 2528 O O . LEU A 1 312 ? -1.199 7.016 7.864 1.00 88.31 312 LEU A O 1
ATOM 2532 N N . ILE A 1 313 ? -0.562 4.862 7.714 1.00 88.88 313 ILE A N 1
ATOM 2533 C CA . ILE A 1 313 ? -1.831 4.381 7.147 1.00 88.88 313 ILE A CA 1
ATOM 2534 C C . ILE A 1 313 ? -3.000 4.751 8.065 1.00 88.88 313 ILE A C 1
ATOM 2536 O O . ILE A 1 313 ? -3.990 5.308 7.592 1.00 88.88 313 ILE A O 1
ATOM 2540 N N . ILE A 1 314 ? -2.882 4.500 9.371 1.00 89.31 314 ILE A N 1
ATOM 2541 C CA . ILE A 1 314 ? -3.925 4.813 10.357 1.00 89.31 314 ILE A CA 1
ATOM 2542 C C . ILE A 1 314 ? -4.196 6.323 10.401 1.00 89.31 314 ILE A C 1
ATOM 2544 O O . ILE A 1 314 ? -5.334 6.755 10.213 1.00 89.31 314 ILE A O 1
ATOM 2548 N N . ASN A 1 315 ? -3.158 7.133 10.617 1.00 87.25 315 ASN A N 1
ATOM 2549 C CA . ASN A 1 315 ? -3.308 8.572 10.833 1.00 87.25 315 ASN A CA 1
ATOM 2550 C C . ASN A 1 315 ? -3.838 9.291 9.587 1.00 87.25 315 ASN A C 1
ATOM 2552 O O . ASN A 1 315 ? -4.731 10.133 9.706 1.00 87.25 315 ASN A O 1
ATOM 2556 N N . TRP A 1 316 ? -3.363 8.923 8.395 1.00 86.00 316 TRP A N 1
ATOM 2557 C CA . TRP A 1 316 ? -3.849 9.515 7.151 1.00 86.00 316 TRP A CA 1
ATOM 2558 C C . TRP A 1 316 ? -5.260 9.044 6.797 1.00 86.00 316 TRP A C 1
ATOM 2560 O O . TRP A 1 316 ? -6.091 9.860 6.406 1.00 86.00 316 TRP A O 1
ATOM 2570 N N . SER A 1 317 ? -5.609 7.779 7.030 1.00 84.50 317 SER A N 1
ATOM 2571 C CA . SER A 1 317 ? -6.990 7.317 6.811 1.00 84.50 317 SER A CA 1
ATOM 2572 C C . SER A 1 317 ? -7.990 8.047 7.712 1.00 84.50 317 SER A C 1
ATOM 2574 O O . SER A 1 317 ? -9.075 8.427 7.274 1.00 84.50 317 SER A O 1
ATOM 2576 N N . ILE A 1 318 ? -7.595 8.316 8.958 1.00 82.75 318 ILE A N 1
ATOM 2577 C CA . ILE A 1 318 ? -8.374 9.103 9.918 1.00 82.75 318 ILE A CA 1
ATOM 2578 C C . ILE A 1 318 ? -8.505 10.562 9.474 1.00 82.75 318 ILE A C 1
ATOM 2580 O O . ILE A 1 318 ? -9.609 11.112 9.507 1.00 82.75 318 ILE A O 1
ATOM 2584 N N . ALA A 1 319 ? -7.407 11.184 9.039 1.00 78.12 319 ALA A N 1
ATOM 2585 C CA . ALA A 1 319 ? -7.401 12.573 8.590 1.00 78.12 319 ALA A CA 1
ATOM 2586 C C . ALA A 1 319 ? -8.301 12.802 7.361 1.00 78.12 319 ALA A C 1
ATOM 2588 O O . ALA A 1 319 ? -9.012 13.803 7.323 1.00 78.12 319 ALA A O 1
ATOM 2589 N N . TYR A 1 320 ? -8.324 11.865 6.405 1.00 70.50 320 TYR A N 1
ATOM 2590 C CA . TYR A 1 320 ? -9.027 12.017 5.122 1.00 70.50 320 TYR A CA 1
ATOM 2591 C C . TYR A 1 320 ? -10.427 11.399 5.050 1.00 70.50 320 TYR A C 1
ATOM 2593 O O . TYR A 1 320 ? -11.136 11.644 4.076 1.00 70.50 320 TYR A O 1
ATOM 2601 N N . SER A 1 321 ? -10.866 10.650 6.067 1.00 59.69 321 SER A N 1
ATOM 2602 C CA . SER A 1 321 ? -12.233 10.098 6.152 1.00 59.69 321 SER A CA 1
ATOM 2603 C C . SER A 1 321 ? -13.365 11.143 6.048 1.00 59.69 321 SER A C 1
ATOM 2605 O O . SER A 1 321 ? -14.525 10.771 5.900 1.00 59.69 321 SER A O 1
ATOM 2607 N N . SER A 1 322 ? -13.041 12.441 6.100 1.00 51.66 322 SER A N 1
ATOM 2608 C CA . SER A 1 322 ? -13.967 13.575 5.991 1.00 51.66 322 SER A CA 1
ATOM 2609 C C . SER A 1 322 ? -14.011 14.268 4.619 1.00 51.66 322 SER A C 1
ATOM 2611 O O . SER A 1 322 ? -14.723 15.259 4.489 1.00 51.66 322 SER A O 1
ATOM 2613 N N . ILE A 1 323 ? -13.246 13.818 3.618 1.00 53.75 323 ILE A N 1
ATOM 2614 C CA . ILE A 1 323 ? -13.151 14.477 2.302 1.00 53.75 323 ILE A CA 1
ATOM 2615 C C . ILE A 1 323 ? -13.830 13.601 1.241 1.00 53.75 323 ILE A C 1
ATOM 2617 O O . ILE A 1 323 ? -13.606 12.395 1.196 1.00 53.75 323 ILE A O 1
ATOM 2621 N N . ASP A 1 324 ? -14.668 14.198 0.389 1.00 49.31 324 ASP A N 1
ATOM 2622 C CA . ASP A 1 324 ? -15.372 13.492 -0.687 1.00 49.31 324 ASP A CA 1
ATOM 2623 C C . ASP A 1 324 ? -14.401 13.163 -1.839 1.00 49.31 324 ASP A C 1
ATOM 2625 O O . ASP A 1 324 ? -14.017 14.014 -2.644 1.00 49.31 324 ASP A O 1
ATOM 2629 N N . LEU A 1 325 ? -13.930 11.914 -1.873 1.00 52.75 325 LEU A N 1
ATOM 2630 C CA . LEU A 1 325 ? -12.827 11.461 -2.737 1.00 52.75 325 LEU A CA 1
ATOM 2631 C C . LEU A 1 325 ? -13.258 11.216 -4.190 1.00 52.75 325 LEU A C 1
ATOM 2633 O O . LEU A 1 325 ? -12.415 10.954 -5.045 1.00 52.75 325 LEU A O 1
ATOM 2637 N N . HIS A 1 326 ? -14.556 11.294 -4.494 1.00 50.62 326 HIS A N 1
ATOM 2638 C CA . HIS A 1 326 ? -15.093 10.947 -5.811 1.00 50.62 326 HIS A CA 1
ATOM 2639 C C . HIS A 1 326 ? -14.810 11.990 -6.908 1.00 50.62 326 HIS A C 1
ATOM 2641 O O . HIS A 1 326 ? -15.013 11.701 -8.088 1.00 50.62 326 HIS A O 1
ATOM 2647 N N . HIS A 1 327 ? -14.301 13.173 -6.552 1.00 50.12 327 HIS A N 1
ATOM 2648 C CA . HIS A 1 327 ? -14.077 14.272 -7.499 1.00 50.12 327 HIS A CA 1
ATOM 2649 C C . HIS A 1 327 ? -12.607 14.550 -7.843 1.00 50.12 327 HIS A C 1
ATOM 2651 O O . HIS A 1 327 ? -12.334 15.331 -8.759 1.00 50.12 327 HIS A O 1
ATOM 2657 N N . LEU A 1 328 ? -11.652 13.908 -7.168 1.00 54.06 328 LEU A N 1
ATOM 2658 C CA . LEU A 1 328 ? -10.232 14.171 -7.387 1.00 54.06 328 LEU A CA 1
ATOM 2659 C C . LEU A 1 328 ? -9.693 13.283 -8.517 1.00 54.06 328 LEU A C 1
ATOM 2661 O O . LEU A 1 328 ? -9.606 12.066 -8.396 1.00 54.06 328 LEU A O 1
ATOM 2665 N N . LYS A 1 329 ? -9.294 13.908 -9.632 1.00 61.94 329 LYS A N 1
ATOM 2666 C CA . LYS A 1 329 ? -8.496 13.257 -10.694 1.00 61.94 329 LYS A CA 1
ATOM 2667 C C . LYS A 1 329 ? -7.051 12.974 -10.258 1.00 61.94 329 LYS A C 1
ATOM 2669 O O . LYS A 1 329 ? -6.292 12.388 -11.025 1.00 61.94 329 LYS A O 1
ATOM 2674 N N . GLU A 1 330 ? -6.668 13.426 -9.069 1.00 78.38 330 GLU A N 1
ATOM 2675 C CA . GLU A 1 330 ? -5.306 13.414 -8.551 1.00 78.38 330 GLU A CA 1
ATOM 2676 C C . GLU A 1 330 ? -5.215 12.554 -7.290 1.00 78.38 330 GLU A C 1
ATOM 2678 O O . GLU A 1 330 ? -6.176 12.413 -6.535 1.00 78.38 330 GLU A O 1
ATOM 2683 N N . ILE A 1 331 ? -4.042 11.967 -7.085 1.00 82.94 331 ILE A N 1
ATOM 2684 C CA . ILE A 1 331 ? -3.740 11.024 -6.012 1.00 82.94 331 ILE A CA 1
ATOM 2685 C C . ILE A 1 331 ? -3.252 11.818 -4.798 1.00 82.94 331 ILE A C 1
ATOM 2687 O O . ILE A 1 331 ? -2.331 12.617 -4.924 1.00 82.94 331 ILE A O 1
ATOM 2691 N N . SER A 1 332 ? -3.825 11.578 -3.622 1.00 85.38 332 SER A N 1
ATOM 2692 C CA . SER A 1 332 ? -3.317 12.045 -2.321 1.00 85.38 332 SER A CA 1
ATOM 2693 C C . SER A 1 332 ? -2.912 10.865 -1.433 1.00 85.38 332 SER A C 1
ATOM 2695 O O . SER A 1 332 ? -3.329 9.727 -1.676 1.00 85.38 332 SER A O 1
ATOM 2697 N N . ILE A 1 333 ? -2.159 11.104 -0.354 1.00 84.44 333 ILE A N 1
ATOM 2698 C CA . ILE A 1 333 ? -1.838 10.031 0.609 1.00 84.44 333 ILE A CA 1
ATOM 2699 C C . ILE A 1 333 ? -3.110 9.428 1.201 1.00 84.44 333 ILE A C 1
ATOM 2701 O O . ILE A 1 333 ? -3.215 8.211 1.311 1.00 84.44 333 ILE A O 1
ATOM 2705 N N . GLY A 1 334 ? -4.109 10.257 1.504 1.00 81.50 334 GLY A N 1
ATOM 2706 C CA . GLY A 1 334 ? -5.410 9.788 1.971 1.00 81.50 334 GLY A CA 1
ATOM 2707 C C . GLY A 1 334 ? -6.078 8.821 1.007 1.00 81.50 334 GLY A C 1
ATOM 2708 O O . GLY A 1 334 ? -6.509 7.744 1.420 1.00 81.50 334 GLY A O 1
ATOM 2709 N N . THR A 1 335 ? -6.123 9.176 -0.286 1.00 81.44 335 THR A N 1
ATOM 2710 C CA . THR A 1 335 ? -6.674 8.282 -1.317 1.00 81.44 335 THR A CA 1
ATOM 2711 C C . THR A 1 335 ? -5.911 6.960 -1.372 1.00 81.44 335 THR A C 1
ATOM 2713 O O . THR A 1 335 ? -6.546 5.911 -1.428 1.00 81.44 335 THR A O 1
ATOM 2716 N N . LEU A 1 336 ? -4.575 6.994 -1.281 1.00 84.94 336 LEU A N 1
ATOM 2717 C CA . LEU A 1 336 ? -3.730 5.800 -1.303 1.00 84.94 336 LEU A CA 1
ATOM 2718 C C . LEU A 1 336 ? -3.990 4.914 -0.084 1.00 84.94 336 LEU A C 1
ATOM 2720 O O . LEU A 1 336 ? -4.246 3.725 -0.239 1.00 84.94 336 LEU A O 1
ATOM 2724 N N . CYS A 1 337 ? -3.982 5.473 1.127 1.00 86.31 337 CYS A N 1
ATOM 2725 C CA . CYS A 1 337 ? -4.233 4.709 2.349 1.00 86.31 337 CYS A CA 1
ATOM 2726 C C . CYS A 1 337 ? -5.624 4.060 2.338 1.00 86.31 337 CYS A C 1
ATOM 2728 O O . CYS A 1 337 ? -5.757 2.891 2.690 1.00 86.31 337 CYS A O 1
ATOM 2730 N N . LEU A 1 338 ? -6.652 4.773 1.871 1.00 81.06 338 LEU A N 1
ATOM 2731 C CA . LEU A 1 338 ? -8.004 4.223 1.756 1.00 81.06 338 LEU A CA 1
ATOM 2732 C C . LEU A 1 338 ? -8.131 3.169 0.651 1.00 81.06 338 LEU A C 1
ATOM 2734 O O . LEU A 1 338 ? -8.884 2.211 0.823 1.00 81.06 338 LEU A O 1
ATOM 2738 N N . GLN A 1 339 ? -7.420 3.321 -0.470 1.00 80.06 339 GLN A N 1
ATOM 2739 C CA . GLN A 1 339 ? -7.327 2.278 -1.498 1.00 80.06 339 GLN A CA 1
ATOM 2740 C C . GLN A 1 339 ? -6.679 1.011 -0.932 1.00 80.06 339 GLN A C 1
ATOM 2742 O O . GLN A 1 339 ? -7.204 -0.079 -1.143 1.00 80.06 339 GLN A O 1
ATOM 2747 N N . HIS A 1 340 ? -5.610 1.159 -0.148 1.00 81.62 340 HIS A N 1
ATOM 2748 C CA . HIS A 1 340 ? -4.922 0.041 0.502 1.00 81.62 340 HIS A CA 1
ATOM 2749 C C . HIS A 1 340 ? -5.771 -0.680 1.530 1.00 81.62 340 HIS A C 1
ATOM 2751 O O . HIS A 1 340 ? -5.833 -1.899 1.531 1.00 81.62 340 HIS A O 1
ATOM 2757 N N . LEU A 1 341 ? -6.517 0.046 2.354 1.00 80.25 341 LEU A N 1
ATOM 2758 C CA . LEU A 1 341 ? -7.435 -0.578 3.312 1.00 80.25 341 LEU A CA 1
ATOM 2759 C C . LEU A 1 341 ? -8.591 -1.331 2.651 1.00 80.25 341 LEU A C 1
ATOM 2761 O O . LEU A 1 341 ? -9.258 -2.125 3.306 1.00 80.25 341 LEU A O 1
ATOM 2765 N N . LYS A 1 342 ? -8.854 -1.065 1.370 1.00 77.56 342 LYS A N 1
ATOM 2766 C CA . LYS A 1 342 ? -9.827 -1.801 0.558 1.00 77.56 342 LYS A CA 1
ATOM 2767 C C . LYS A 1 342 ? -9.181 -2.918 -0.266 1.00 77.56 342 LYS A C 1
ATOM 2769 O O . LYS A 1 342 ? -9.913 -3.670 -0.907 1.00 77.56 342 LYS A O 1
ATOM 2774 N N . SER A 1 343 ? -7.851 -3.024 -0.293 1.00 80.44 343 SER A N 1
ATOM 2775 C CA . SER A 1 343 ? -7.141 -4.049 -1.055 1.00 80.44 343 SER A CA 1
ATOM 2776 C C . SER A 1 343 ? -7.007 -5.332 -0.233 1.00 80.44 343 SER A C 1
ATOM 2778 O O . SER A 1 343 ? -6.844 -5.295 0.984 1.00 80.44 343 SER A O 1
ATOM 2780 N N . ALA A 1 344 ? -7.068 -6.488 -0.900 1.00 78.19 344 ALA A N 1
ATOM 2781 C CA . ALA A 1 344 ? -6.829 -7.778 -0.249 1.00 78.19 344 ALA A CA 1
ATOM 2782 C C . ALA A 1 344 ? -5.396 -7.881 0.300 1.00 78.19 344 ALA A C 1
ATOM 2784 O O . ALA A 1 344 ? -5.178 -8.465 1.358 1.00 78.19 344 ALA A O 1
ATOM 2785 N N . GLU A 1 345 ? -4.440 -7.240 -0.379 1.00 76.06 345 GLU A N 1
ATOM 2786 C CA . GLU A 1 345 ? -3.022 -7.243 -0.020 1.00 76.06 345 GLU A CA 1
ATOM 2787 C C . GLU A 1 345 ? -2.792 -6.772 1.422 1.00 76.06 345 GLU A C 1
ATOM 2789 O O . GLU A 1 345 ? -2.053 -7.412 2.167 1.00 76.06 345 GLU A O 1
ATOM 2794 N N . PHE A 1 346 ? -3.493 -5.725 1.871 1.00 79.88 346 PHE A N 1
ATOM 2795 C CA . PHE A 1 346 ? -3.372 -5.252 3.250 1.00 79.88 346 PHE A CA 1
ATOM 2796 C C . PHE A 1 346 ? -3.762 -6.325 4.283 1.00 79.88 346 PHE A C 1
ATOM 2798 O O . PHE A 1 346 ? -3.094 -6.472 5.307 1.00 79.88 346 PHE A O 1
ATOM 2805 N N . PHE A 1 347 ? -4.827 -7.088 4.019 1.00 81.25 347 PHE A N 1
ATOM 2806 C CA . PHE A 1 347 ? -5.338 -8.108 4.942 1.00 81.25 347 PHE A CA 1
ATOM 2807 C C . PHE A 1 347 ? -4.531 -9.412 4.903 1.00 81.25 347 PHE A C 1
ATOM 2809 O O . PHE A 1 347 ? -4.504 -10.145 5.892 1.00 81.25 347 PHE A O 1
ATOM 2816 N N . GLU A 1 348 ? -3.876 -9.705 3.780 1.00 84.38 348 GLU A N 1
ATOM 2817 C CA . GLU A 1 348 ? -3.103 -10.934 3.576 1.00 84.38 348 GLU A CA 1
ATOM 2818 C C . GLU A 1 348 ? -1.647 -10.818 4.053 1.00 84.38 348 GLU A C 1
ATOM 2820 O O . GLU A 1 348 ? -1.018 -11.822 4.408 1.00 84.38 348 GLU A O 1
ATOM 2825 N N . LEU A 1 349 ? -1.096 -9.602 4.110 1.00 88.00 349 LEU A N 1
ATOM 2826 C CA . LEU A 1 349 ? 0.277 -9.369 4.548 1.00 88.00 349 LEU A CA 1
ATOM 2827 C C . LEU A 1 349 ? 0.431 -9.565 6.062 1.00 88.00 349 LEU A C 1
ATOM 2829 O O . LEU A 1 349 ? 0.240 -8.656 6.874 1.00 88.00 349 LEU A O 1
ATOM 2833 N N . LYS A 1 350 ? 0.879 -10.769 6.435 1.00 88.44 350 LYS A N 1
ATOM 2834 C CA . LYS A 1 350 ? 1.127 -11.178 7.824 1.00 88.44 350 LYS A CA 1
ATOM 2835 C C . LYS A 1 350 ? 1.918 -10.153 8.661 1.00 88.44 350 LYS A C 1
ATOM 2837 O O . LYS A 1 350 ? 1.466 -9.882 9.772 1.00 88.44 350 LYS A O 1
ATOM 2842 N N . PRO A 1 351 ? 3.033 -9.547 8.189 1.00 89.88 351 PRO A N 1
ATOM 2843 C CA . PRO A 1 351 ? 3.768 -8.571 8.996 1.00 89.88 351 PRO A CA 1
ATOM 2844 C C . PRO A 1 351 ? 2.907 -7.374 9.420 1.00 89.88 351 PRO A C 1
ATOM 2846 O O . PRO A 1 351 ? 2.968 -6.954 10.578 1.00 89.88 351 PRO A O 1
ATOM 2849 N N . LEU A 1 352 ? 2.083 -6.847 8.504 1.00 87.88 352 LEU A N 1
ATOM 2850 C CA . LEU A 1 352 ? 1.184 -5.727 8.789 1.00 87.88 352 LEU A CA 1
ATOM 2851 C C . LEU A 1 352 ? 0.111 -6.139 9.792 1.00 87.88 352 LEU A C 1
ATOM 2853 O O . LEU A 1 352 ? -0.070 -5.463 10.804 1.00 87.88 352 LEU A O 1
ATOM 2857 N N . ARG A 1 353 ? -0.537 -7.280 9.545 1.00 87.88 353 ARG A N 1
ATOM 2858 C CA . ARG A 1 353 ? -1.580 -7.837 10.408 1.00 87.88 353 ARG A CA 1
ATOM 2859 C C . ARG A 1 353 ? -1.090 -8.046 11.837 1.00 87.88 353 ARG A C 1
ATOM 2861 O O . ARG A 1 353 ? -1.735 -7.578 12.768 1.00 87.88 353 ARG A O 1
ATOM 2868 N N . ASP A 1 354 ? 0.074 -8.671 12.008 1.00 87.50 354 ASP A N 1
ATOM 2869 C CA . ASP A 1 354 ? 0.639 -8.988 13.327 1.00 87.50 354 ASP A CA 1
ATOM 2870 C C . ASP A 1 354 ? 1.035 -7.730 14.131 1.00 87.50 354 ASP A C 1
ATOM 2872 O O . ASP A 1 354 ? 1.142 -7.783 15.355 1.00 87.50 354 ASP A O 1
ATOM 2876 N N . ASN A 1 355 ? 1.233 -6.582 13.471 1.00 88.38 355 ASN A N 1
ATOM 2877 C CA . ASN A 1 355 ? 1.602 -5.323 14.126 1.00 88.38 355 ASN A CA 1
ATOM 2878 C C . ASN A 1 355 ? 0.456 -4.308 14.218 1.00 88.38 355 ASN A C 1
ATOM 2880 O O . ASN A 1 355 ? 0.565 -3.330 14.963 1.00 88.38 355 ASN A O 1
ATOM 2884 N N . PHE A 1 356 ? -0.638 -4.516 13.485 1.00 90.12 356 PHE A N 1
ATOM 2885 C CA . PHE A 1 356 ? -1.691 -3.521 13.322 1.00 90.12 356 PHE A CA 1
ATOM 2886 C C . PHE A 1 356 ? -2.337 -3.115 14.647 1.00 90.12 356 PHE A C 1
ATOM 2888 O O . PHE A 1 356 ? -2.359 -1.929 14.973 1.00 90.12 356 PHE A O 1
ATOM 2895 N N . VAL A 1 357 ? -2.830 -4.080 15.434 1.00 89.06 357 VAL A N 1
ATOM 2896 C CA . VAL A 1 357 ? -3.552 -3.780 16.683 1.00 89.06 357 VAL A CA 1
ATOM 2897 C C . VAL A 1 357 ? -2.633 -3.109 17.697 1.00 89.06 357 VAL A C 1
ATOM 2899 O O . VAL A 1 357 ? -3.030 -2.132 18.329 1.00 89.06 357 VAL A O 1
ATOM 2902 N N . ARG A 1 358 ? -1.375 -3.556 17.798 1.00 89.44 358 ARG A N 1
ATOM 2903 C CA . ARG A 1 358 ? -0.370 -2.915 18.656 1.00 89.44 358 ARG A CA 1
ATOM 2904 C C . ARG A 1 358 ? -0.209 -1.433 18.309 1.00 89.44 358 ARG A C 1
ATOM 2906 O O . ARG A 1 358 ? -0.320 -0.591 19.196 1.00 89.44 358 ARG A O 1
ATOM 2913 N N . VAL A 1 359 ? 0.018 -1.111 17.036 1.00 91.75 359 VAL A N 1
ATOM 2914 C CA . VAL A 1 359 ? 0.220 0.277 16.583 1.00 91.75 359 VAL A CA 1
ATOM 2915 C C . VAL A 1 359 ? -1.066 1.099 16.697 1.00 91.75 359 VAL A C 1
ATOM 2917 O O . VAL A 1 359 ? -1.017 2.263 17.088 1.00 91.75 359 VAL A O 1
ATOM 2920 N N . TYR A 1 360 ? -2.228 0.504 16.426 1.00 92.12 360 TYR A N 1
ATOM 2921 C CA . TYR A 1 360 ? -3.521 1.151 16.641 1.00 92.12 360 TYR A CA 1
ATOM 2922 C C . TYR A 1 360 ? -3.710 1.560 18.110 1.00 92.12 360 TYR A C 1
ATOM 2924 O O . TYR A 1 360 ? -4.066 2.706 18.392 1.00 92.12 360 TYR A O 1
ATOM 2932 N N . LEU A 1 361 ? -3.409 0.655 19.049 1.00 89.50 361 LEU A N 1
ATOM 2933 C CA . LEU A 1 361 ? -3.466 0.938 20.483 1.00 89.50 361 LEU A CA 1
ATOM 2934 C C . LEU A 1 361 ? -2.465 2.032 20.890 1.00 89.50 361 LEU A C 1
ATOM 2936 O O . LEU A 1 361 ? -2.802 2.887 21.707 1.00 89.50 361 LEU A O 1
ATOM 2940 N N . GLU A 1 362 ? -1.265 2.061 20.301 1.00 88.88 362 GLU A N 1
ATOM 2941 C CA . GLU A 1 362 ? -0.293 3.145 20.517 1.00 88.88 362 GLU A CA 1
ATOM 2942 C C . GLU A 1 362 ? -0.829 4.513 20.075 1.00 88.88 362 GLU A C 1
ATOM 2944 O O . GLU A 1 362 ? -0.647 5.506 20.783 1.00 88.88 362 GLU A O 1
ATOM 2949 N N . GLU A 1 363 ? -1.483 4.582 18.914 1.00 89.06 363 GLU A N 1
ATOM 2950 C CA . GLU A 1 363 ? -2.005 5.839 18.381 1.00 89.06 363 GLU A CA 1
ATOM 2951 C C . GLU A 1 363 ? -3.225 6.337 19.152 1.00 89.06 363 GLU A C 1
ATOM 2953 O O . GLU A 1 363 ? -3.274 7.517 19.514 1.00 89.06 363 GLU A O 1
ATOM 2958 N N . ILE A 1 364 ? -4.176 5.455 19.477 1.00 87.69 364 ILE A N 1
ATOM 2959 C CA . ILE A 1 364 ? -5.346 5.858 20.261 1.00 87.69 364 ILE A CA 1
ATOM 2960 C C . ILE A 1 364 ? -4.952 6.230 21.697 1.00 87.69 364 ILE A C 1
ATOM 2962 O O . ILE A 1 364 ? -5.497 7.187 22.244 1.00 87.69 364 ILE A O 1
ATOM 2966 N N . PHE A 1 365 ? -3.931 5.580 22.278 1.00 84.25 365 PHE A N 1
ATOM 2967 C CA . PHE A 1 365 ? -3.399 5.922 23.602 1.00 84.25 365 PHE A CA 1
ATOM 2968 C C . PHE A 1 365 ? -2.952 7.388 23.706 1.00 84.25 365 PHE A C 1
ATOM 2970 O O . PHE A 1 365 ? -3.122 8.022 24.750 1.00 84.25 365 PHE A O 1
ATOM 2977 N N . LYS A 1 366 ? -2.444 7.980 22.616 1.00 83.38 366 LYS A N 1
ATOM 2978 C CA . LYS A 1 366 ? -2.071 9.406 22.589 1.00 83.38 366 LYS A CA 1
ATOM 2979 C C . LYS A 1 366 ? -3.256 10.334 22.864 1.00 83.38 366 LYS A C 1
ATOM 2981 O O . LYS A 1 366 ? -3.030 11.431 23.368 1.00 83.38 366 LYS A O 1
ATOM 2986 N N . CYS A 1 367 ? -4.486 9.908 22.566 1.00 80.25 367 CYS A N 1
ATOM 2987 C CA . CYS A 1 367 ? -5.693 10.670 22.887 1.00 80.25 367 CYS A CA 1
ATOM 2988 C C . CYS A 1 367 ? -5.934 10.727 24.402 1.00 80.25 367 CYS A C 1
ATOM 2990 O O . CYS A 1 367 ? -6.431 11.735 24.886 1.00 80.25 367 CYS A O 1
ATOM 2992 N N . PHE A 1 368 ? -5.526 9.694 25.149 1.00 74.69 368 PHE A N 1
ATOM 2993 C CA . PHE A 1 368 ? -5.726 9.599 26.599 1.00 74.69 368 PHE A CA 1
ATOM 2994 C C . PHE A 1 368 ? -4.597 10.225 27.421 1.00 74.69 368 PHE A C 1
ATOM 2996 O O . PHE A 1 368 ? -4.857 10.733 28.502 1.00 74.69 368 PHE A O 1
ATOM 3003 N N . LYS A 1 369 ? -3.362 10.304 26.903 1.00 66.75 369 LYS A N 1
ATOM 3004 C CA . LYS A 1 369 ? -2.258 11.018 27.588 1.00 66.75 369 LYS A CA 1
ATOM 3005 C C . LYS A 1 369 ? -2.558 12.489 27.894 1.00 66.75 369 LYS A C 1
ATOM 3007 O O . LYS A 1 369 ? -1.922 13.080 28.760 1.00 66.75 369 LYS A O 1
ATOM 3012 N N . GLN A 1 370 ? -3.462 13.095 27.133 1.00 59.09 370 GLN A N 1
ATOM 3013 C CA . GLN A 1 370 ? -3.861 14.493 27.292 1.00 59.09 370 GLN A CA 1
ATOM 3014 C C . GLN A 1 370 ? -5.071 14.653 28.228 1.00 59.09 370 GLN A C 1
ATOM 3016 O O . GLN A 1 370 ? -5.474 15.777 28.515 1.00 59.09 370 GLN A O 1
ATOM 3021 N N . ILE A 1 371 ? -5.646 13.544 28.704 1.00 58.41 371 ILE A N 1
ATOM 3022 C CA . ILE A 1 371 ? -6.856 13.494 29.525 1.00 58.41 371 ILE A CA 1
ATOM 3023 C C . ILE A 1 371 ? -6.433 13.343 30.987 1.00 58.41 371 ILE A C 1
ATOM 3025 O O . ILE A 1 371 ? -5.725 12.408 31.349 1.00 58.41 371 ILE A O 1
ATOM 3029 N N . LYS A 1 372 ? -6.885 14.267 31.837 1.00 54.34 372 LYS A N 1
ATOM 3030 C CA . LYS A 1 372 ? -6.846 14.117 33.294 1.00 54.34 372 LYS A CA 1
ATOM 3031 C C . LYS A 1 372 ? -8.208 13.599 33.743 1.00 54.34 372 LYS A C 1
ATOM 3033 O O . LYS A 1 372 ? -9.203 14.277 33.511 1.00 54.34 372 LYS A O 1
ATOM 3038 N N . ILE A 1 373 ? -8.258 12.410 34.339 1.00 53.66 373 ILE A N 1
ATOM 3039 C CA . ILE A 1 373 ? -9.504 11.805 34.825 1.00 53.66 373 ILE A CA 1
ATOM 3040 C C . ILE A 1 373 ? -9.647 12.095 36.323 1.00 53.66 373 ILE A C 1
ATOM 3042 O O . ILE A 1 373 ? -8.750 11.803 37.110 1.00 53.66 373 ILE A O 1
ATOM 3046 N N . SER A 1 374 ? -10.759 12.715 36.724 1.00 47.59 374 SER A N 1
ATOM 3047 C CA . SER A 1 374 ? -11.126 12.870 38.133 1.00 47.59 374 SER A CA 1
ATOM 3048 C C . SER A 1 374 ? -11.885 11.630 38.601 1.00 47.59 374 SER A C 1
ATOM 3050 O O . SER A 1 374 ? -12.912 11.287 38.016 1.00 47.59 374 SER A O 1
ATOM 3052 N N . ASN A 1 375 ? -11.401 10.972 39.657 1.00 49.25 375 ASN A N 1
ATOM 3053 C CA . ASN A 1 375 ? -12.086 9.823 40.249 1.00 49.25 375 ASN A CA 1
ATOM 3054 C C . ASN A 1 375 ? -13.349 10.270 40.995 1.00 49.25 375 ASN A C 1
ATOM 3056 O O . ASN A 1 375 ? -13.266 10.781 42.111 1.00 49.25 375 ASN A O 1
ATOM 3060 N N . GLU A 1 376 ? -14.513 9.995 40.417 1.00 52.03 376 GLU A N 1
ATOM 3061 C CA . GLU A 1 376 ? -15.702 9.683 41.206 1.00 52.03 376 GLU A CA 1
ATOM 3062 C C . GLU A 1 376 ? -15.761 8.164 41.391 1.00 52.03 376 GLU A C 1
ATOM 3064 O O . GLU A 1 376 ? -15.502 7.406 40.457 1.00 52.03 376 GLU A O 1
ATOM 3069 N N . SER A 1 377 ? -16.055 7.699 42.607 1.00 52.03 377 SER A N 1
ATOM 3070 C CA . SER A 1 377 ? -16.123 6.271 42.929 1.00 52.03 377 SER A CA 1
ATOM 3071 C C . SER A 1 377 ? -17.241 5.596 42.129 1.00 52.03 377 SER A C 1
ATOM 3073 O O . SER A 1 377 ? -18.415 5.715 42.492 1.00 52.03 377 SER A O 1
ATOM 3075 N N . ASN A 1 378 ? -16.893 4.892 41.051 1.00 64.25 378 ASN A N 1
ATOM 3076 C CA . ASN A 1 378 ? -17.851 4.224 40.181 1.00 64.25 378 ASN A CA 1
ATOM 3077 C C . ASN A 1 378 ? -17.569 2.717 40.115 1.00 64.25 378 ASN A C 1
ATOM 3079 O O . ASN A 1 378 ? -16.641 2.273 39.440 1.00 64.25 378 ASN A O 1
ATOM 3083 N N . LYS A 1 379 ? -18.428 1.934 40.778 1.00 62.78 379 LYS A N 1
ATOM 3084 C CA . LYS A 1 379 ? -18.272 0.481 40.924 1.00 62.78 379 LYS A CA 1
ATOM 3085 C C . LYS A 1 379 ? -18.176 -0.252 39.587 1.00 62.78 379 LYS A C 1
ATOM 3087 O O . LYS A 1 379 ? -17.430 -1.219 39.499 1.00 62.78 379 LYS A O 1
ATOM 3092 N N . GLU A 1 380 ? -18.894 0.175 38.545 1.00 64.00 380 GLU A N 1
ATOM 3093 C CA . GLU A 1 380 ? -18.817 -0.521 37.256 1.00 64.00 380 GLU A CA 1
ATOM 3094 C C . GLU A 1 380 ? -17.506 -0.227 36.531 1.00 64.00 380 GLU A C 1
ATOM 3096 O O . GLU A 1 380 ? -16.938 -1.142 35.942 1.00 64.00 380 GLU A O 1
ATOM 3101 N N . LEU A 1 381 ? -16.993 1.008 36.606 1.00 66.38 381 LEU A N 1
ATOM 3102 C CA . LEU A 1 381 ? -15.677 1.342 36.056 1.00 66.38 381 LEU A CA 1
ATOM 3103 C C . LEU A 1 381 ? -14.578 0.559 36.788 1.00 66.38 381 LEU A C 1
ATOM 3105 O O . LEU A 1 381 ? -13.729 -0.036 36.129 1.00 66.38 381 LEU A O 1
ATOM 3109 N N . ASP A 1 382 ? -14.657 0.465 38.118 1.00 63.38 382 ASP A N 1
ATOM 3110 C CA . ASP A 1 382 ? -13.741 -0.345 38.927 1.00 63.38 382 ASP A CA 1
ATOM 3111 C C . ASP A 1 382 ? -13.747 -1.817 38.480 1.00 63.38 382 ASP A C 1
ATOM 3113 O O . ASP A 1 382 ? -12.687 -2.423 38.339 1.00 63.38 382 ASP A O 1
ATOM 3117 N N . ILE A 1 383 ? -14.918 -2.390 38.169 1.00 60.47 383 ILE A N 1
ATOM 3118 C CA . ILE A 1 383 ? -15.027 -3.760 37.642 1.00 60.47 383 ILE A CA 1
ATOM 3119 C C . ILE A 1 383 ? -14.369 -3.877 36.255 1.00 60.47 383 ILE A C 1
ATOM 3121 O O . ILE A 1 383 ? -13.612 -4.825 36.031 1.00 60.47 383 ILE A O 1
ATOM 3125 N N . ILE A 1 384 ? -14.588 -2.923 35.331 1.00 63.41 384 ILE A N 1
ATOM 3126 C CA . ILE A 1 384 ? -13.909 -2.918 34.013 1.00 63.41 384 ILE A CA 1
ATOM 3127 C C . ILE A 1 384 ? -12.389 -2.897 34.205 1.00 63.41 384 ILE A C 1
ATOM 3129 O O . ILE A 1 384 ? -11.667 -3.651 33.551 1.00 63.41 384 ILE A O 1
ATOM 3133 N N . LEU A 1 385 ? -11.902 -2.052 35.115 1.00 66.56 385 LEU A N 1
ATOM 3134 C CA . LEU A 1 385 ? -10.480 -1.877 35.393 1.00 66.56 385 LEU A CA 1
ATOM 3135 C C . LEU A 1 385 ? -9.873 -3.122 36.040 1.00 66.56 385 LEU A C 1
ATOM 3137 O O . LEU A 1 385 ? -8.800 -3.553 35.620 1.00 66.56 385 LEU A O 1
ATOM 3141 N N . VAL A 1 386 ? -10.571 -3.755 36.986 1.00 65.81 386 VAL A N 1
ATOM 3142 C CA . VAL A 1 386 ? -10.151 -5.019 37.612 1.00 65.81 386 VAL A CA 1
ATOM 3143 C C . VAL A 1 386 ? -10.064 -6.138 36.578 1.00 65.81 386 VAL A C 1
ATOM 3145 O O . VAL A 1 386 ? -9.058 -6.846 36.528 1.00 65.81 386 VAL A O 1
ATOM 3148 N N . ILE A 1 387 ? -11.066 -6.285 35.704 1.00 63.25 387 ILE A N 1
ATOM 3149 C CA . ILE A 1 387 ? -11.007 -7.287 34.630 1.00 63.25 387 ILE A CA 1
ATOM 3150 C C . ILE A 1 387 ? -9.874 -6.952 33.650 1.00 63.25 387 ILE A C 1
ATOM 3152 O O . ILE A 1 387 ? -9.141 -7.848 33.232 1.00 63.25 387 ILE A O 1
ATOM 3156 N N . GLY A 1 388 ? -9.692 -5.672 33.323 1.00 64.06 388 GLY A N 1
ATOM 3157 C CA . GLY A 1 388 ? -8.606 -5.191 32.473 1.00 64.06 388 GLY A CA 1
ATOM 3158 C C . GLY A 1 388 ? -7.215 -5.502 33.028 1.00 64.06 388 GLY A C 1
ATOM 3159 O O . GLY A 1 388 ? -6.332 -5.906 32.275 1.00 64.06 388 GLY A O 1
ATOM 3160 N N . GLN A 1 389 ? -7.021 -5.378 34.343 1.00 66.75 389 GLN A N 1
ATOM 3161 C CA . GLN A 1 389 ? -5.766 -5.706 35.029 1.00 66.75 389 GLN A CA 1
ATOM 3162 C C . GLN A 1 389 ? -5.471 -7.214 35.056 1.00 66.75 389 GLN A C 1
ATOM 3164 O O . GLN A 1 389 ? -4.306 -7.604 35.122 1.00 66.75 389 GLN A O 1
ATOM 3169 N N . GLN A 1 390 ? -6.507 -8.056 34.993 1.00 64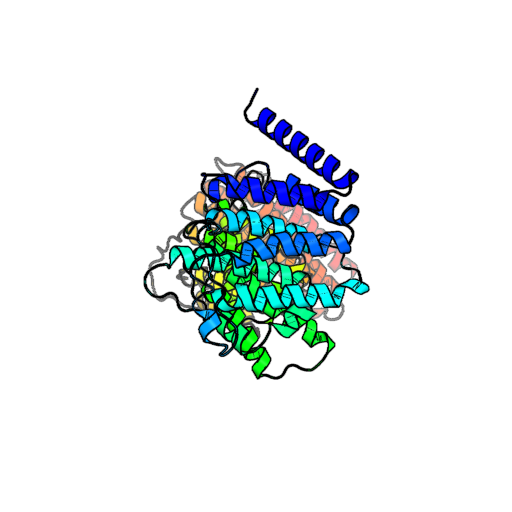.38 390 GLN A N 1
ATOM 3170 C CA . GLN A 1 390 ? -6.391 -9.519 34.983 1.00 64.38 390 GLN A CA 1
ATOM 3171 C C . GLN A 1 390 ? -6.121 -10.110 33.591 1.00 64.38 390 GLN A C 1
ATOM 3173 O O . GLN A 1 390 ? -5.790 -11.290 33.489 1.00 64.38 390 GLN A O 1
ATOM 3178 N N . LEU A 1 391 ? -6.283 -9.332 32.517 1.00 62.97 391 LEU A N 1
ATOM 3179 C CA . LEU A 1 391 ? -6.042 -9.805 31.156 1.00 62.97 391 LEU A CA 1
ATOM 3180 C C . LEU A 1 391 ? -4.541 -9.795 30.824 1.00 62.97 391 LEU A C 1
ATOM 3182 O O . LEU A 1 391 ? -3.833 -8.811 31.054 1.00 62.97 391 LEU A O 1
ATOM 3186 N N . GLU A 1 392 ? -4.063 -10.876 30.202 1.00 60.69 392 GLU A N 1
ATOM 3187 C CA . GLU A 1 392 ? -2.757 -10.931 29.531 1.00 60.69 392 GLU A CA 1
ATOM 3188 C C . GLU A 1 392 ? -2.809 -10.127 28.217 1.00 60.69 392 GLU A C 1
ATOM 3190 O O . GLU A 1 392 ? -2.727 -10.667 27.119 1.00 60.69 392 GLU A O 1
ATOM 3195 N N . GLY A 1 393 ? -3.020 -8.815 28.332 1.00 60.06 393 GLY A N 1
ATOM 3196 C CA . GLY A 1 393 ? -3.067 -7.888 27.205 1.00 60.06 393 GLY A CA 1
ATOM 3197 C C . GLY A 1 393 ? -1.710 -7.233 26.909 1.00 60.06 393 GLY A C 1
ATOM 3198 O O . GLY A 1 393 ? -0.798 -7.250 27.750 1.00 60.06 393 GLY A O 1
ATOM 3199 N N . PRO A 1 394 ? -1.563 -6.591 25.736 1.00 63.41 394 PRO A N 1
ATOM 3200 C CA . PRO A 1 394 ? -0.371 -5.826 25.391 1.00 63.41 394 PRO A CA 1
ATOM 3201 C C . PRO A 1 394 ? -0.114 -4.708 26.413 1.00 63.41 394 PRO A C 1
ATOM 3203 O O . PRO A 1 394 ? -1.043 -4.064 26.902 1.00 63.41 394 PRO A O 1
ATOM 3206 N N . ASN A 1 395 ? 1.161 -4.409 26.699 1.00 71.19 395 ASN A N 1
ATOM 3207 C CA . ASN A 1 395 ? 1.553 -3.369 27.668 1.00 71.19 395 ASN A CA 1
ATOM 3208 C C . ASN A 1 395 ? 0.888 -2.002 27.408 1.00 71.19 395 ASN A C 1
ATOM 3210 O O . ASN A 1 395 ? 0.623 -1.260 28.349 1.00 71.19 395 ASN A O 1
ATOM 3214 N N . MET A 1 396 ? 0.574 -1.667 26.152 1.00 71.94 396 MET A N 1
ATOM 3215 C CA . MET A 1 396 ? -0.113 -0.412 25.819 1.00 71.94 396 MET A CA 1
ATOM 3216 C C . MET A 1 396 ? -1.556 -0.363 26.326 1.00 71.94 396 MET A C 1
ATOM 3218 O O . MET A 1 396 ? -1.996 0.695 26.762 1.00 71.94 396 MET A O 1
ATOM 3222 N N . LEU A 1 397 ? -2.271 -1.490 26.348 1.00 74.94 397 LEU A N 1
ATOM 3223 C CA . LEU A 1 397 ? -3.605 -1.553 26.945 1.00 74.94 397 LEU A CA 1
ATOM 3224 C C . LEU A 1 397 ? -3.529 -1.294 28.452 1.00 74.94 397 LEU A C 1
ATOM 3226 O O . LEU A 1 397 ? -4.340 -0.542 28.979 1.00 74.94 397 LEU A O 1
ATOM 3230 N N . LYS A 1 398 ? -2.496 -1.813 29.130 1.00 75.44 398 LYS A N 1
ATOM 3231 C CA . LYS A 1 398 ? -2.231 -1.509 30.548 1.00 75.44 398 LYS A CA 1
ATOM 3232 C C . LYS A 1 398 ? -1.980 -0.017 30.778 1.00 75.44 398 LYS A C 1
ATOM 3234 O O . LYS A 1 398 ? -2.478 0.531 31.755 1.00 75.44 398 LYS A O 1
ATOM 3239 N N . ASN A 1 399 ? -1.278 0.648 29.859 1.00 72.69 399 ASN A N 1
ATOM 3240 C CA . ASN A 1 399 ? -1.059 2.095 29.926 1.00 72.69 399 ASN A CA 1
ATOM 3241 C C . ASN A 1 399 ? -2.356 2.892 29.697 1.00 72.69 399 ASN A C 1
ATOM 3243 O O . ASN A 1 399 ? -2.600 3.883 30.382 1.00 72.69 399 ASN A O 1
ATOM 3247 N N . VAL A 1 400 ? -3.212 2.458 28.765 1.00 72.94 400 VAL A N 1
ATOM 3248 C CA . VAL A 1 400 ? -4.550 3.048 28.595 1.00 72.94 400 VAL A CA 1
ATOM 3249 C C . VAL A 1 400 ? -5.357 2.873 29.882 1.00 72.94 400 VAL A C 1
ATOM 3251 O O . VAL A 1 400 ? -5.878 3.849 30.405 1.00 72.94 400 VAL A O 1
ATOM 3254 N N . ILE A 1 401 ? -5.394 1.657 30.434 1.00 74.50 401 ILE A N 1
ATOM 3255 C CA . ILE A 1 401 ? -6.066 1.333 31.699 1.00 74.50 401 ILE A CA 1
ATOM 3256 C C . ILE A 1 401 ? -5.541 2.213 32.843 1.00 74.50 401 ILE A C 1
ATOM 3258 O O . ILE A 1 401 ? -6.333 2.696 33.646 1.00 74.50 401 ILE A O 1
ATOM 3262 N N . SER A 1 402 ? -4.231 2.488 32.915 1.00 71.50 402 SER A N 1
ATOM 3263 C CA . SER A 1 402 ? -3.682 3.358 33.964 1.00 71.50 402 SER A CA 1
ATOM 3264 C C . SER A 1 402 ? -4.191 4.797 33.897 1.00 71.50 402 SER A C 1
ATOM 3266 O O . SER A 1 402 ? -4.374 5.395 34.951 1.00 71.50 402 SER A O 1
ATOM 3268 N N . CYS A 1 403 ? -4.513 5.326 32.708 1.00 70.19 403 CYS A N 1
ATOM 3269 C CA . CYS A 1 403 ? -5.125 6.655 32.595 1.00 70.19 403 CYS A CA 1
ATOM 3270 C C . CYS A 1 403 ? -6.483 6.739 33.306 1.00 70.19 403 CYS A C 1
ATOM 3272 O O . CYS A 1 403 ? -6.857 7.817 33.752 1.00 70.19 403 CYS A O 1
ATOM 3274 N N . PHE A 1 404 ? -7.190 5.613 33.436 1.00 68.88 404 PHE A N 1
ATOM 3275 C CA . PHE A 1 404 ? -8.458 5.500 34.160 1.00 68.88 404 PHE A CA 1
ATOM 3276 C C . PHE A 1 404 ? -8.287 5.104 35.637 1.00 68.88 404 PHE A C 1
ATOM 3278 O O . PHE A 1 404 ? -9.247 5.204 36.390 1.00 68.88 404 PHE A O 1
ATOM 3285 N N . ASN A 1 405 ? -7.088 4.677 36.060 1.00 60.06 405 ASN A N 1
ATOM 3286 C CA . ASN A 1 405 ? -6.786 4.320 37.455 1.00 60.06 405 ASN A CA 1
ATOM 3287 C C . ASN A 1 405 ? -6.197 5.482 38.268 1.00 60.06 405 ASN A C 1
ATOM 3289 O O . ASN A 1 405 ? -6.220 5.426 39.499 1.00 60.06 405 ASN A O 1
ATOM 3293 N N . GLU A 1 406 ? -5.595 6.491 37.626 1.00 53.22 406 GLU A N 1
ATOM 3294 C CA . GLU A 1 406 ? -4.942 7.586 38.347 1.00 53.22 406 GLU A CA 1
ATOM 3295 C C . GLU A 1 406 ? -5.966 8.395 39.155 1.00 53.22 406 GLU A C 1
ATOM 3297 O O . GLU A 1 406 ? -6.732 9.196 38.626 1.00 53.22 406 GLU A O 1
ATOM 3302 N N . SER A 1 407 ? -5.936 8.220 40.478 1.00 44.12 407 SER A N 1
ATOM 3303 C CA . SER A 1 407 ? -6.566 9.125 41.430 1.00 44.12 407 SER A CA 1
ATOM 3304 C C . SER A 1 407 ? -5.862 10.477 41.348 1.00 44.12 407 SER A C 1
ATOM 3306 O O . SER A 1 407 ? -4.874 10.724 42.048 1.00 44.12 407 SER A O 1
ATOM 3308 N N . ILE A 1 408 ? -6.333 11.356 40.468 1.00 39.50 408 ILE A N 1
ATOM 3309 C CA . ILE A 1 408 ? -5.836 12.724 40.407 1.00 39.50 408 ILE A CA 1
ATOM 3310 C C . ILE A 1 408 ? -6.332 13.436 41.665 1.00 39.50 408 ILE A C 1
ATOM 3312 O O . ILE A 1 408 ? -7.476 13.884 41.751 1.00 39.50 408 ILE A O 1
ATOM 3316 N N . GLY A 1 409 ? -5.460 13.483 42.672 1.00 38.28 409 GLY A N 1
ATOM 3317 C CA . GLY A 1 409 ? -5.690 14.209 43.911 1.00 38.28 409 GLY A CA 1
ATOM 3318 C C . GLY A 1 409 ? -6.116 15.642 43.611 1.00 38.28 409 GLY A C 1
ATOM 3319 O O . GLY A 1 409 ? -5.405 16.365 42.916 1.00 38.28 409 GLY A O 1
ATOM 3320 N N . THR A 1 410 ? -7.297 16.004 44.117 1.00 38.62 410 THR A N 1
ATOM 3321 C CA . THR A 1 410 ? -7.841 17.366 44.239 1.00 38.62 410 THR A CA 1
ATOM 3322 C C . THR A 1 410 ? -7.378 18.336 43.149 1.00 38.62 410 THR A C 1
ATOM 3324 O O . THR A 1 410 ? -6.706 19.329 43.430 1.00 38.62 410 THR A O 1
ATOM 3327 N N . ILE A 1 411 ? -7.738 18.066 41.896 1.00 37.16 411 ILE A N 1
ATOM 3328 C CA . ILE A 1 411 ? -7.784 19.111 40.874 1.00 37.16 411 ILE A CA 1
ATOM 3329 C C . ILE A 1 411 ? -9.250 19.511 40.742 1.00 37.16 411 ILE A C 1
ATOM 3331 O O . ILE A 1 411 ? -10.120 18.652 40.628 1.00 37.16 411 ILE A O 1
ATOM 3335 N N . ASN A 1 412 ? -9.508 20.817 40.842 1.00 37.16 412 ASN A N 1
ATOM 3336 C CA . ASN A 1 412 ? -10.829 21.423 40.686 1.00 37.16 412 ASN A CA 1
ATOM 3337 C C . ASN A 1 412 ? -11.607 20.782 39.518 1.00 37.16 412 ASN A C 1
ATOM 3339 O O . ASN A 1 412 ? -11.016 20.605 38.453 1.00 37.16 412 ASN A O 1
ATOM 3343 N N . PRO A 1 413 ? -12.923 20.537 39.661 1.00 41.00 413 PRO A N 1
ATOM 3344 C CA . PRO A 1 413 ? -13.774 19.865 38.668 1.00 41.00 413 PRO A CA 1
ATOM 3345 C C . PRO A 1 413 ? -14.026 20.692 37.387 1.00 41.00 413 PRO A C 1
ATOM 3347 O O . PRO A 1 413 ? -14.970 20.433 36.650 1.00 41.00 413 PRO A O 1
ATOM 3350 N N . VAL A 1 414 ? -13.193 21.699 37.110 1.00 41.50 414 VAL A N 1
ATOM 3351 C CA . VAL A 1 414 ? -13.220 22.503 35.884 1.00 41.50 414 VAL A CA 1
ATOM 3352 C C . VAL A 1 414 ? -12.179 21.939 34.924 1.00 41.50 414 VAL A C 1
ATOM 3354 O O . VAL A 1 414 ? -11.132 22.535 34.680 1.00 41.50 414 VAL A O 1
ATOM 3357 N N . THR A 1 415 ? -12.433 20.750 34.396 1.00 43.97 415 THR A N 1
ATOM 3358 C CA . THR A 1 415 ? -11.741 20.289 33.191 1.00 43.97 415 THR A CA 1
ATOM 3359 C C . THR A 1 415 ? -12.773 20.133 32.093 1.00 43.97 415 THR A C 1
ATOM 3361 O O . THR A 1 415 ? -13.239 19.029 31.828 1.00 43.97 415 THR A O 1
ATOM 3364 N N . CYS A 1 416 ? -13.135 21.255 31.464 1.00 43.97 416 CYS A N 1
ATOM 3365 C CA . CYS A 1 416 ? -13.752 21.239 30.143 1.00 43.97 416 CYS A CA 1
ATOM 3366 C C . CYS A 1 416 ? -12.807 20.476 29.209 1.00 43.97 416 CYS A C 1
ATOM 3368 O O . CYS A 1 416 ? -11.630 20.833 29.067 1.00 43.97 416 CYS A O 1
ATOM 3370 N N . PHE A 1 417 ? -13.293 19.398 28.605 1.00 55.12 417 PHE A N 1
ATOM 3371 C CA . PHE A 1 417 ? -12.528 18.677 27.600 1.00 55.12 417 PHE A CA 1
ATOM 3372 C C . PHE A 1 417 ? -12.447 19.502 26.322 1.00 55.12 417 PHE A C 1
ATOM 3374 O O . PHE A 1 417 ? -13.398 20.169 25.928 1.00 55.12 417 PHE A O 1
ATOM 3381 N N . SER A 1 418 ? -11.329 19.405 25.606 1.00 59.94 418 SER A N 1
ATOM 3382 C CA . SER A 1 418 ? -11.319 19.870 24.228 1.00 59.94 418 SER A CA 1
ATOM 3383 C C . SER A 1 418 ? -12.095 18.862 23.376 1.00 59.94 418 SER A C 1
ATOM 3385 O O . SER A 1 418 ? -11.649 17.726 23.200 1.00 59.94 418 SER A O 1
ATOM 3387 N N . LEU A 1 419 ? -13.230 19.286 22.809 1.00 67.50 419 LEU A N 1
ATOM 3388 C CA . LEU A 1 419 ? -14.048 18.572 21.808 1.00 67.50 419 LEU A CA 1
ATOM 3389 C C . LEU A 1 419 ? -13.205 17.837 20.735 1.00 67.50 419 LEU A C 1
ATOM 3391 O O . LEU A 1 419 ? -13.590 16.803 20.191 1.00 67.50 419 LEU A O 1
ATOM 3395 N N . THR A 1 420 ? -11.998 18.341 20.468 1.00 72.12 420 THR A N 1
ATOM 3396 C CA . THR A 1 420 ? -10.979 17.751 19.592 1.00 72.12 420 THR A CA 1
ATOM 3397 C C . THR A 1 420 ? -10.598 16.307 19.943 1.00 72.12 420 THR A C 1
ATOM 3399 O O . THR A 1 420 ? -10.395 15.511 19.026 1.00 72.12 420 THR A O 1
ATOM 3402 N N . SER A 1 421 ? -10.523 15.934 21.225 1.00 77.31 421 SER A N 1
ATOM 3403 C CA . SER A 1 421 ? -10.133 14.581 21.651 1.00 77.31 421 SER A CA 1
ATOM 3404 C C . SER A 1 421 ? -11.249 13.567 21.406 1.00 77.31 421 SER A C 1
ATOM 3406 O O . SER A 1 421 ? -10.981 12.489 20.878 1.00 77.31 421 SER A O 1
ATOM 3408 N N . ILE A 1 422 ? -12.502 13.935 21.699 1.00 82.81 422 ILE A N 1
ATOM 3409 C CA . ILE A 1 422 ? -13.685 13.102 21.423 1.00 82.81 422 ILE A CA 1
ATOM 3410 C C . ILE A 1 422 ? -13.820 12.884 19.913 1.00 82.81 422 ILE A C 1
ATOM 3412 O O . ILE A 1 422 ? -13.882 11.744 19.460 1.00 82.81 422 ILE A O 1
ATOM 3416 N N . ASN A 1 423 ? -13.728 13.956 19.120 1.00 85.19 423 ASN A N 1
ATOM 3417 C CA . ASN A 1 423 ? -13.755 13.873 17.658 1.00 85.19 423 ASN A CA 1
ATOM 3418 C C . ASN A 1 423 ? -12.650 12.968 17.099 1.00 85.19 423 ASN A C 1
ATOM 3420 O O . ASN A 1 423 ? -12.855 12.248 16.121 1.00 85.19 423 ASN A O 1
ATOM 3424 N N . LYS A 1 424 ? -11.463 12.979 17.711 1.00 86.00 424 LYS A N 1
ATOM 3425 C CA . LYS A 1 424 ? -10.362 12.105 17.304 1.00 86.00 424 LYS A CA 1
ATOM 3426 C C . LYS A 1 424 ? -10.658 10.637 17.631 1.00 86.00 424 LYS A C 1
ATOM 3428 O O . LYS A 1 424 ? -10.462 9.792 16.761 1.00 86.00 424 LYS A O 1
ATOM 3433 N N . ILE A 1 425 ? -11.184 10.339 18.822 1.00 88.81 425 ILE A N 1
ATOM 3434 C CA . ILE A 1 425 ? -11.615 8.984 19.215 1.00 88.81 425 ILE A CA 1
ATOM 3435 C C . ILE A 1 425 ? -12.711 8.466 18.274 1.00 88.81 425 ILE A C 1
ATOM 3437 O O . ILE A 1 425 ? -12.590 7.352 17.767 1.00 88.81 425 ILE A O 1
ATOM 3441 N N . ILE A 1 426 ? -13.714 9.293 17.955 1.00 90.06 426 ILE A N 1
ATOM 3442 C CA . ILE A 1 426 ? -14.769 8.978 16.978 1.00 90.06 426 ILE A CA 1
ATOM 3443 C C . ILE A 1 426 ? -14.162 8.507 15.653 1.00 90.06 426 ILE A C 1
ATOM 3445 O O . ILE A 1 426 ? -14.579 7.488 15.104 1.00 90.06 426 ILE A O 1
ATOM 3449 N N . LYS A 1 427 ? -13.143 9.208 15.140 1.00 89.19 427 LYS A N 1
ATOM 3450 C CA . LYS A 1 427 ? -12.476 8.813 13.893 1.00 89.19 427 LYS A CA 1
ATOM 3451 C C . LYS A 1 427 ? -11.722 7.482 14.015 1.00 89.19 427 LYS A C 1
ATOM 3453 O O . LYS A 1 427 ? -11.802 6.679 13.089 1.00 89.19 427 LYS A O 1
ATOM 3458 N N . TYR A 1 428 ? -11.045 7.210 15.135 1.00 91.12 428 TYR A N 1
ATOM 3459 C CA . TYR A 1 428 ? -10.409 5.903 15.382 1.00 91.12 428 TYR A CA 1
ATOM 3460 C C . TYR A 1 428 ? -11.438 4.761 15.444 1.00 91.12 428 TYR A C 1
ATOM 3462 O O . TYR A 1 428 ? -11.232 3.703 14.853 1.00 91.12 428 TYR A O 1
ATOM 3470 N N . PHE A 1 429 ? -12.579 4.968 16.098 1.00 92.00 429 PHE A N 1
ATOM 3471 C CA . PHE A 1 429 ? -13.627 3.947 16.189 1.00 92.00 429 PHE A CA 1
ATOM 3472 C C . PHE A 1 429 ? -14.355 3.727 14.859 1.00 92.00 429 PHE A C 1
ATOM 3474 O O . PHE A 1 429 ? -14.585 2.582 14.467 1.00 92.00 429 PHE A O 1
ATOM 3481 N N . ASN A 1 430 ? -14.608 4.790 14.093 1.00 89.38 430 ASN A N 1
ATOM 3482 C CA . ASN A 1 430 ? -15.070 4.672 12.707 1.00 89.38 430 ASN A CA 1
ATOM 3483 C C . ASN A 1 430 ? -14.079 3.893 11.835 1.00 89.38 430 ASN A C 1
ATOM 3485 O O . ASN A 1 430 ? -14.489 3.091 10.999 1.00 89.38 430 ASN A O 1
ATOM 3489 N N . PHE A 1 431 ? -12.778 4.083 12.050 1.00 88.62 431 PHE A N 1
ATOM 3490 C CA . PHE A 1 431 ? -11.750 3.334 11.340 1.00 88.62 431 PHE A CA 1
ATOM 3491 C C . PHE A 1 431 ? -11.831 1.825 11.622 1.00 88.62 431 PHE A C 1
ATOM 3493 O O . PHE A 1 431 ? -11.809 1.038 10.680 1.00 88.62 431 PHE A O 1
ATOM 3500 N N . LEU A 1 432 ? -12.035 1.404 12.878 1.00 89.75 432 LEU A N 1
ATOM 3501 C CA . LEU A 1 432 ? -12.243 -0.015 13.219 1.00 89.75 432 LEU A CA 1
ATOM 3502 C C . LEU A 1 432 ? -13.493 -0.623 12.564 1.00 89.75 432 LEU A C 1
ATOM 3504 O O . LEU A 1 432 ? -13.522 -1.820 12.261 1.00 89.75 432 LEU A O 1
ATOM 3508 N N . HIS A 1 433 ? -14.528 0.179 12.300 1.00 86.44 433 HIS A N 1
ATOM 3509 C CA . HIS A 1 433 ? -15.724 -0.309 11.617 1.00 86.44 433 HIS A CA 1
ATOM 3510 C C . HIS A 1 433 ? -15.456 -0.794 10.187 1.00 86.44 433 HIS A C 1
ATOM 3512 O O . HIS A 1 433 ? -16.197 -1.669 9.730 1.00 86.44 433 HIS A O 1
ATOM 3518 N N . LEU A 1 434 ? -14.389 -0.320 9.532 1.00 84.31 434 LEU A N 1
ATOM 3519 C CA . LEU A 1 434 ? -14.000 -0.735 8.179 1.00 84.31 434 LEU A CA 1
ATOM 3520 C C . LEU A 1 434 ? -13.496 -2.185 8.107 1.00 84.31 434 LEU A C 1
ATOM 3522 O O . LEU A 1 434 ? -13.525 -2.785 7.037 1.00 84.31 434 LEU A O 1
ATOM 3526 N N . PHE A 1 435 ? -13.057 -2.762 9.228 1.00 85.94 435 PHE A N 1
ATOM 3527 C CA . PHE A 1 435 ? -12.398 -4.067 9.243 1.00 85.94 435 PHE A CA 1
ATOM 3528 C C . PHE A 1 435 ? -13.396 -5.220 9.415 1.00 85.94 435 PHE A C 1
ATOM 3530 O O . PHE A 1 435 ? -14.240 -5.152 10.314 1.00 85.94 435 PHE A O 1
ATOM 3537 N N . PRO A 1 436 ? -13.315 -6.303 8.624 1.00 86.19 436 PRO A N 1
ATOM 3538 C CA . PRO A 1 436 ? -14.049 -7.532 8.914 1.00 86.19 436 PRO A CA 1
ATOM 3539 C C . PRO A 1 436 ? -13.587 -8.124 10.257 1.00 86.19 436 PRO A C 1
ATOM 3541 O O . PRO A 1 436 ? -12.459 -7.897 10.694 1.00 86.19 436 PRO A O 1
ATOM 3544 N N . MET A 1 437 ? -14.458 -8.857 10.949 1.00 84.25 437 MET A N 1
ATOM 3545 C CA . MET A 1 437 ? -14.141 -9.383 12.288 1.00 84.25 437 MET A CA 1
ATOM 3546 C C . MET A 1 437 ? -13.104 -10.504 12.244 1.00 84.25 437 MET A C 1
ATOM 3548 O O . MET A 1 437 ? -12.318 -10.661 13.171 1.00 84.25 437 MET A O 1
ATOM 3552 N N . GLU A 1 438 ? -13.067 -11.230 11.133 1.00 84.56 438 GLU A N 1
ATOM 3553 C CA . GLU A 1 438 ? -12.137 -12.305 10.806 1.00 84.56 438 GLU A CA 1
ATOM 3554 C C . GLU A 1 438 ? -10.682 -11.825 10.753 1.00 84.56 438 GLU A C 1
ATOM 3556 O O . GLU A 1 438 ? -9.758 -12.630 10.864 1.00 84.56 438 GLU A O 1
ATOM 3561 N N . TYR A 1 439 ? -10.475 -10.515 10.598 1.00 86.19 439 TYR A N 1
ATOM 3562 C CA . TYR A 1 439 ? -9.149 -9.913 10.621 1.00 86.19 439 TYR A CA 1
ATOM 3563 C C . TYR A 1 439 ? -8.501 -9.985 12.009 1.00 86.19 439 TYR A C 1
ATOM 3565 O O . TYR A 1 439 ? -7.289 -10.179 12.117 1.00 86.19 439 TYR A O 1
ATOM 3573 N N . PHE A 1 440 ? -9.305 -9.857 13.067 1.00 87.88 440 PHE A N 1
ATOM 3574 C CA . PHE A 1 440 ? -8.822 -9.804 14.440 1.00 87.88 440 PHE A CA 1
ATOM 3575 C C . PHE A 1 440 ? -8.795 -11.194 15.074 1.00 87.88 440 PHE A C 1
ATOM 3577 O O . PHE A 1 440 ? -9.700 -12.017 14.918 1.00 87.88 440 PHE A O 1
ATOM 3584 N N . THR A 1 441 ? -7.762 -11.456 15.864 1.00 86.00 441 THR A N 1
ATOM 3585 C CA . THR A 1 441 ? -7.743 -12.605 16.765 1.00 86.00 441 THR A CA 1
ATOM 3586 C C . THR A 1 441 ? -8.731 -12.400 17.914 1.00 86.00 441 THR A C 1
ATOM 3588 O O . THR A 1 441 ? -9.106 -11.283 18.264 1.00 86.00 441 THR A O 1
ATOM 3591 N N . LYS A 1 442 ? -9.128 -13.493 18.572 1.00 82.38 442 LYS A N 1
ATOM 3592 C CA . LYS A 1 442 ? -10.037 -13.424 19.730 1.00 82.38 442 LYS A CA 1
ATOM 3593 C C . LYS A 1 442 ? -9.488 -12.557 20.867 1.00 82.38 442 LYS A C 1
ATOM 3595 O O . LYS A 1 442 ? -10.260 -11.861 21.514 1.00 82.38 442 LYS A O 1
ATOM 3600 N N . GLN A 1 443 ? -8.173 -12.597 21.095 1.00 81.75 443 GLN A N 1
ATOM 3601 C CA . GLN A 1 443 ? -7.538 -11.766 22.117 1.00 81.75 443 GLN A CA 1
ATOM 3602 C C . GLN A 1 443 ? -7.621 -10.283 21.746 1.00 81.75 443 GLN A C 1
ATOM 3604 O O . GLN A 1 443 ? -8.034 -9.476 22.569 1.00 81.75 443 GLN A O 1
ATOM 3609 N N . GLU A 1 444 ? -7.328 -9.932 20.493 1.00 85.75 444 GLU A N 1
ATOM 3610 C CA . GLU A 1 444 ? -7.427 -8.547 20.021 1.00 85.75 444 GLU A CA 1
ATOM 3611 C C . GLU A 1 444 ? -8.867 -8.024 20.069 1.00 85.75 444 GLU A C 1
ATOM 3613 O O . GLU A 1 444 ? -9.084 -6.880 20.456 1.00 85.75 444 GLU A O 1
ATOM 3618 N N . ILE A 1 445 ? -9.865 -8.857 19.745 1.00 86.25 445 ILE A N 1
ATOM 3619 C CA . ILE A 1 445 ? -11.285 -8.503 19.906 1.00 86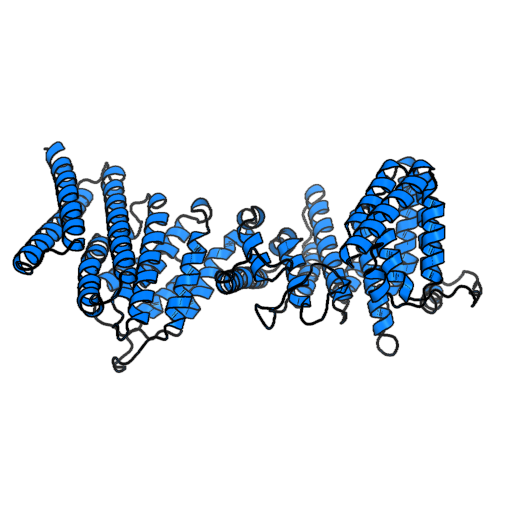.25 445 ILE A CA 1
ATOM 3620 C C . ILE A 1 445 ? -11.599 -8.193 21.373 1.00 86.25 445 ILE A C 1
ATOM 3622 O O . ILE A 1 445 ? -12.286 -7.209 21.653 1.00 86.25 445 ILE A O 1
ATOM 3626 N N . ASN A 1 446 ? -11.088 -8.990 22.314 1.00 80.81 446 ASN A N 1
ATOM 3627 C CA . ASN A 1 446 ? -11.272 -8.743 23.743 1.00 80.81 446 ASN A CA 1
ATOM 3628 C C . ASN A 1 446 ? -10.602 -7.436 24.190 1.00 80.81 446 ASN A C 1
ATOM 3630 O O . ASN A 1 446 ? -11.241 -6.636 24.873 1.00 80.81 446 ASN A O 1
ATOM 3634 N N . ASP A 1 447 ? -9.366 -7.183 23.757 1.00 81.69 447 ASP A N 1
ATOM 3635 C CA . ASP A 1 447 ? -8.618 -5.963 24.080 1.00 81.69 447 ASP A CA 1
ATOM 3636 C C . ASP A 1 447 ? -9.308 -4.705 23.518 1.00 81.69 447 ASP A C 1
ATOM 3638 O O . ASP A 1 447 ? -9.487 -3.709 24.224 1.00 81.69 447 ASP A O 1
ATOM 3642 N N . LEU A 1 448 ? -9.756 -4.755 22.258 1.00 87.38 448 LEU A N 1
ATOM 3643 C CA . LEU A 1 448 ? -10.494 -3.667 21.608 1.00 87.38 448 LEU A CA 1
ATOM 3644 C C . LEU A 1 448 ? -11.869 -3.446 22.246 1.00 87.38 448 LEU A C 1
ATOM 3646 O O . LEU A 1 448 ? -12.315 -2.304 22.369 1.00 87.38 448 LEU A O 1
ATOM 3650 N N . SER A 1 449 ? -12.535 -4.512 22.689 1.00 85.69 449 SER A N 1
ATOM 3651 C CA . SER A 1 449 ? -13.819 -4.406 23.386 1.00 85.69 449 SER A CA 1
ATOM 3652 C C . SER A 1 449 ? -13.663 -3.786 24.766 1.00 85.69 449 SER A C 1
ATOM 3654 O O . SER A 1 449 ? -14.450 -2.918 25.126 1.00 85.69 449 SER A O 1
ATOM 3656 N N . LEU A 1 450 ? -12.620 -4.161 25.513 1.00 82.12 450 LEU A N 1
ATOM 3657 C CA . LEU A 1 450 ? -12.287 -3.526 26.785 1.00 82.12 450 LEU A CA 1
ATOM 3658 C C . LEU A 1 450 ? -12.044 -2.024 26.602 1.00 82.12 450 LEU A C 1
ATOM 3660 O O . LEU A 1 450 ? -12.639 -1.218 27.313 1.00 82.12 450 LEU A O 1
ATOM 3664 N N . LEU A 1 451 ? -11.215 -1.643 25.627 1.00 86.31 451 LEU A N 1
ATOM 3665 C CA . LEU A 1 451 ? -10.977 -0.239 25.286 1.00 86.31 451 LEU A CA 1
ATOM 3666 C C . LEU A 1 451 ? -12.289 0.490 24.964 1.00 86.31 451 LEU A C 1
ATOM 3668 O O . LEU A 1 451 ? -12.527 1.587 25.459 1.00 86.31 451 LEU A O 1
ATOM 3672 N N . THR A 1 452 ? -13.146 -0.128 24.153 1.00 89.38 452 THR A N 1
ATOM 3673 C CA . THR A 1 452 ? -14.425 0.458 23.738 1.00 89.38 452 THR A CA 1
ATOM 3674 C C . THR A 1 452 ? -15.372 0.653 24.928 1.00 89.38 452 THR A C 1
ATOM 3676 O O . THR A 1 452 ? -16.006 1.700 25.038 1.00 89.38 452 THR A O 1
ATOM 3679 N N . LEU A 1 453 ? -15.426 -0.311 25.852 1.00 83.44 453 LEU A N 1
ATOM 3680 C CA . LEU A 1 453 ? -16.209 -0.223 27.089 1.00 83.44 453 LEU A CA 1
ATOM 3681 C C . LEU A 1 453 ? -15.688 0.856 28.035 1.00 83.44 453 LEU A C 1
ATOM 3683 O O . LEU A 1 453 ? -16.484 1.616 28.581 1.00 83.44 453 LEU A O 1
ATOM 3687 N N . LEU A 1 454 ? -14.366 0.941 28.210 1.00 81.25 454 LEU A N 1
ATOM 3688 C CA . LEU A 1 454 ? -13.733 1.987 29.015 1.00 81.25 454 LEU A CA 1
ATOM 3689 C C . LEU A 1 454 ? -14.098 3.372 28.482 1.00 81.25 454 LEU A C 1
ATOM 3691 O O . LEU A 1 454 ? -14.474 4.245 29.259 1.00 81.25 454 LEU A O 1
ATOM 3695 N N . VAL A 1 455 ? -14.044 3.556 27.160 1.00 86.00 455 VAL A N 1
ATOM 3696 C CA . VAL A 1 455 ? -14.420 4.822 26.524 1.00 86.00 455 VAL A CA 1
ATOM 3697 C C . VAL A 1 455 ? -15.911 5.114 26.686 1.00 86.00 455 VAL A C 1
ATOM 3699 O O . VAL A 1 455 ? -16.245 6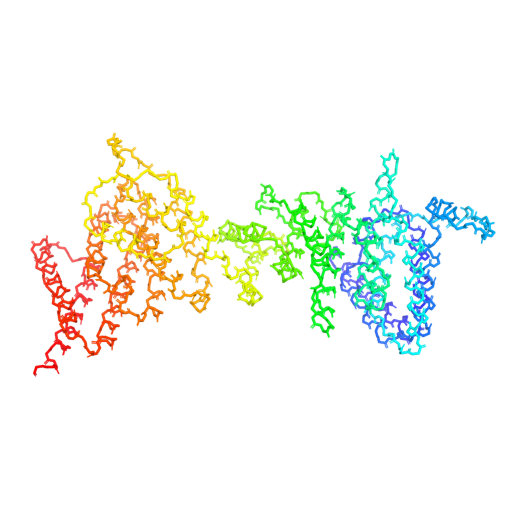.220 27.093 1.00 86.00 455 VAL A O 1
ATOM 3702 N N . ASP A 1 456 ? -16.806 4.158 26.424 1.00 86.69 456 ASP A N 1
ATOM 3703 C CA . ASP A 1 456 ? -18.262 4.360 26.563 1.00 86.69 456 ASP A CA 1
ATOM 3704 C C . ASP A 1 456 ? -18.652 4.704 28.012 1.00 86.69 456 ASP A C 1
ATOM 3706 O O . ASP A 1 456 ? -19.405 5.648 28.263 1.00 86.69 456 ASP A O 1
ATOM 3710 N N . LYS A 1 457 ? -18.068 4.005 28.995 1.00 79.62 457 LYS A N 1
ATOM 3711 C CA . LYS A 1 457 ? -18.273 4.316 30.416 1.00 79.62 457 LYS A CA 1
ATOM 3712 C C . LYS A 1 457 ? -17.738 5.692 30.766 1.00 79.62 457 LYS A C 1
ATOM 3714 O O . LYS A 1 457 ? -18.439 6.463 31.417 1.00 79.62 457 LYS A O 1
ATOM 3719 N N . TRP A 1 458 ? -16.533 6.019 30.320 1.00 79.00 458 TRP A N 1
ATOM 3720 C CA . TRP A 1 458 ? -15.936 7.322 30.570 1.00 79.00 458 TRP A CA 1
ATOM 3721 C C . TRP A 1 458 ? -16.761 8.469 29.981 1.00 79.00 458 TRP A C 1
ATOM 3723 O O . TRP A 1 458 ? -17.003 9.445 30.682 1.00 79.00 458 TRP A O 1
ATOM 3733 N N . LEU A 1 459 ? -17.270 8.326 28.753 1.00 80.88 459 LEU A N 1
ATOM 3734 C CA . LEU A 1 459 ? -18.155 9.308 28.119 1.00 80.88 459 LEU A CA 1
ATOM 3735 C C . LEU A 1 459 ? -19.407 9.586 28.955 1.00 80.88 459 LEU A C 1
ATOM 3737 O O . LEU A 1 459 ? -19.838 10.733 29.032 1.00 80.88 459 LEU A O 1
ATOM 3741 N N . SER A 1 460 ? -19.963 8.562 29.613 1.00 76.50 460 SER A N 1
ATOM 3742 C CA . SER A 1 460 ? -21.114 8.743 30.506 1.00 76.50 460 SER A CA 1
ATOM 3743 C C . SER A 1 460 ? -20.789 9.537 31.774 1.00 76.50 460 SER A C 1
ATOM 3745 O O . SER A 1 460 ? -21.698 10.056 32.394 1.00 76.50 460 SER A O 1
ATOM 3747 N N . LEU A 1 461 ? -19.518 9.669 32.165 1.00 73.75 461 LEU A N 1
ATOM 3748 C CA . LEU A 1 461 ? -19.106 10.429 33.353 1.00 73.75 461 LEU A CA 1
ATOM 3749 C C . LEU A 1 461 ? -18.749 11.889 33.034 1.00 73.75 461 LEU A C 1
ATOM 3751 O O . LEU A 1 461 ? -18.486 12.673 33.945 1.00 73.75 461 LEU A O 1
ATOM 3755 N N . ILE A 1 462 ? -18.703 12.265 31.754 1.00 73.94 462 ILE A N 1
ATOM 3756 C CA . ILE A 1 462 ? -18.353 13.624 31.347 1.00 73.94 462 ILE A CA 1
ATOM 3757 C C . ILE A 1 462 ? -19.509 14.564 31.682 1.00 73.94 462 ILE A C 1
ATOM 3759 O O . ILE A 1 462 ? -20.640 14.377 31.233 1.00 73.94 462 ILE A O 1
ATOM 3763 N N . LYS A 1 463 ? -19.204 15.626 32.430 1.00 72.19 463 LYS A N 1
ATOM 3764 C CA . LYS A 1 463 ? -20.142 16.722 32.650 1.00 72.19 463 LYS A CA 1
ATOM 3765 C C . LYS A 1 463 ? -20.334 17.499 31.347 1.00 72.19 463 LYS A C 1
ATOM 3767 O O . LYS A 1 463 ? -19.373 18.009 30.779 1.00 72.19 463 LYS A O 1
ATOM 3772 N N . ILE A 1 464 ? -21.579 17.585 30.897 1.00 73.00 464 ILE A N 1
ATOM 3773 C CA . ILE A 1 464 ? -21.968 18.284 29.671 1.00 73.00 464 ILE A CA 1
ATOM 3774 C C . ILE A 1 464 ? -22.195 19.764 29.992 1.00 73.00 464 ILE A C 1
ATOM 3776 O O . ILE A 1 464 ? -22.976 20.085 30.889 1.00 73.00 464 ILE A O 1
ATOM 3780 N N . GLU A 1 465 ? -21.515 20.658 29.272 1.00 72.44 465 GLU A N 1
ATOM 3781 C CA . GLU A 1 465 ? -21.674 22.112 29.429 1.00 72.44 465 GLU A CA 1
ATOM 3782 C C . GLU A 1 465 ? -22.309 22.762 28.193 1.00 72.44 465 GLU A C 1
ATOM 3784 O O . GLU A 1 465 ? -22.979 23.790 28.312 1.00 72.44 465 GLU A O 1
ATOM 3789 N N . SER A 1 466 ? -22.162 22.147 27.014 1.00 75.69 466 SER A N 1
ATOM 3790 C CA . SER A 1 466 ? -22.714 22.652 25.755 1.00 75.69 466 SER A CA 1
ATOM 3791 C C . SER A 1 466 ? -23.419 21.588 24.906 1.00 75.69 466 SER A C 1
ATOM 3793 O O . SER A 1 466 ? -23.216 20.381 25.041 1.00 75.69 466 SER A O 1
ATOM 3795 N N . TRP A 1 467 ? -24.247 22.072 23.979 1.00 76.62 467 TRP A N 1
ATOM 3796 C CA . TRP A 1 467 ? -24.991 21.249 23.025 1.00 76.62 467 TRP A CA 1
ATOM 3797 C C . TRP A 1 467 ? -24.081 20.498 22.038 1.00 76.62 467 TRP A C 1
ATOM 3799 O O . TRP A 1 467 ? -24.288 19.309 21.794 1.00 76.62 467 TRP A O 1
ATOM 3809 N N . ASP A 1 468 ? -23.059 21.170 21.498 1.00 78.00 468 ASP A N 1
ATOM 3810 C CA . ASP A 1 468 ? -22.111 20.565 20.552 1.00 78.00 468 ASP A CA 1
ATOM 3811 C C . ASP A 1 468 ? -21.345 19.401 21.199 1.00 78.00 468 ASP A C 1
ATOM 3813 O O . ASP A 1 468 ? -21.166 18.342 20.594 1.00 78.00 468 ASP A O 1
ATOM 3817 N N . GLU A 1 469 ? -20.943 19.568 22.462 1.00 78.88 469 GLU A N 1
ATOM 3818 C CA . GLU A 1 469 ? -20.293 18.515 23.246 1.00 78.88 469 GLU A CA 1
ATOM 3819 C C . GLU A 1 469 ? -21.223 17.332 23.480 1.00 78.88 469 GLU A C 1
ATOM 3821 O O . GLU A 1 469 ? -20.813 16.189 23.277 1.00 78.88 469 GLU A O 1
ATOM 3826 N N . PHE A 1 470 ? -22.478 17.591 23.856 1.00 82.94 470 PHE A N 1
ATOM 3827 C CA . PHE A 1 470 ? -23.461 16.533 24.056 1.00 82.94 470 PHE A CA 1
ATOM 3828 C C . PHE A 1 470 ? -23.642 15.673 22.802 1.00 82.94 470 PHE A C 1
ATOM 3830 O O . PHE A 1 470 ? -23.660 14.442 22.871 1.00 82.94 470 PHE A O 1
ATOM 3837 N N . LEU A 1 471 ? -23.747 16.322 21.644 1.00 84.31 471 LEU A N 1
ATOM 3838 C CA . LEU A 1 471 ? -23.962 15.656 20.369 1.00 84.31 471 LEU A CA 1
ATOM 3839 C C . LEU A 1 471 ? -22.770 14.769 19.972 1.00 84.31 471 LEU A C 1
ATOM 3841 O O . LEU A 1 471 ? -22.977 13.639 19.525 1.00 84.31 471 LEU A O 1
ATOM 3845 N N . GLU A 1 472 ? -21.533 15.230 20.168 1.00 86.06 472 GLU A N 1
ATOM 3846 C CA . GLU A 1 472 ? -20.341 14.410 19.913 1.00 86.06 472 GLU A CA 1
ATOM 3847 C C . GLU A 1 472 ? -20.167 13.282 20.941 1.00 86.06 472 GLU A C 1
ATOM 3849 O O . GLU A 1 472 ? -19.817 12.163 20.561 1.00 86.06 472 GLU A O 1
ATOM 3854 N N . ILE A 1 473 ? -20.493 13.512 22.220 1.00 85.88 473 ILE A N 1
ATOM 3855 C CA . ILE A 1 473 ? -20.527 12.454 23.244 1.00 85.88 473 ILE A CA 1
ATOM 3856 C C . ILE A 1 473 ? -21.512 11.360 22.826 1.00 85.88 473 ILE A C 1
ATOM 3858 O O . ILE A 1 473 ? -21.136 10.190 22.771 1.00 85.88 473 ILE A O 1
ATOM 3862 N N . LEU A 1 474 ? -22.743 11.731 22.462 1.00 87.25 474 LEU A N 1
ATOM 3863 C CA . LEU A 1 474 ? -23.777 10.780 22.059 1.00 87.25 474 LEU A CA 1
ATOM 3864 C C . LEU A 1 474 ? -23.369 9.997 20.802 1.00 87.25 474 LEU A C 1
ATOM 3866 O O . LEU A 1 474 ? -23.516 8.775 20.764 1.00 87.25 474 LEU A O 1
ATOM 3870 N N . LYS A 1 475 ? -22.799 10.664 19.787 1.00 90.12 475 LYS A N 1
ATOM 3871 C CA . LYS A 1 475 ? -22.242 9.991 18.598 1.00 90.12 475 LYS A CA 1
ATOM 3872 C C . LYS A 1 475 ? -21.152 8.991 18.971 1.00 90.12 475 LYS A C 1
ATOM 3874 O O . LYS A 1 475 ? -21.151 7.876 18.448 1.00 90.12 475 LYS A O 1
ATOM 3879 N N . CYS A 1 476 ? -20.234 9.376 19.855 1.00 90.56 476 CYS A N 1
ATOM 3880 C CA . CYS A 1 476 ? -19.148 8.510 20.290 1.00 90.56 476 CYS A CA 1
ATOM 3881 C C . CYS A 1 476 ? -19.688 7.285 21.043 1.00 90.56 476 CYS A C 1
ATOM 3883 O O . CYS A 1 476 ? -19.336 6.164 20.685 1.00 90.56 476 CYS A O 1
ATOM 3885 N N . SER A 1 477 ? -20.632 7.459 21.973 1.00 90.62 477 SER A N 1
ATOM 3886 C CA . SER A 1 477 ? -21.269 6.347 22.695 1.00 90.62 477 SER A CA 1
ATOM 3887 C C . SER A 1 477 ? -22.037 5.403 21.759 1.00 90.62 477 SER A C 1
ATOM 3889 O O . SER A 1 477 ? -21.934 4.181 21.877 1.00 90.62 477 SER A O 1
ATOM 3891 N N . ILE A 1 478 ? -22.751 5.935 20.757 1.00 91.12 478 ILE A N 1
ATOM 3892 C CA . ILE A 1 478 ? -23.394 5.124 19.706 1.00 91.12 478 ILE A CA 1
ATOM 3893 C C . ILE A 1 478 ? -22.359 4.280 18.953 1.00 91.12 478 ILE A C 1
ATOM 3895 O O . ILE A 1 478 ? -22.602 3.100 18.692 1.00 91.12 478 ILE A O 1
ATOM 3899 N N . LEU A 1 479 ? -21.211 4.864 18.600 1.00 92.44 479 LEU A N 1
ATOM 3900 C CA . LEU A 1 479 ? -20.132 4.152 17.916 1.00 92.44 479 LEU A CA 1
ATOM 3901 C C . LEU A 1 479 ? -19.508 3.076 18.800 1.00 92.44 479 LEU A C 1
ATOM 3903 O O . LEU A 1 479 ? -19.312 1.958 18.327 1.00 92.44 479 LEU A O 1
ATOM 3907 N N . CYS A 1 480 ? -19.274 3.365 20.081 1.00 92.25 480 CYS A N 1
ATOM 3908 C CA . CYS A 1 480 ? -18.803 2.368 21.034 1.00 92.25 480 CYS A CA 1
ATOM 3909 C C . CYS A 1 480 ? -19.740 1.158 21.069 1.00 92.25 480 CYS A C 1
ATOM 3911 O O . CYS A 1 480 ? -19.317 0.018 20.884 1.00 92.25 480 CYS A O 1
ATOM 3913 N N . ARG A 1 481 ? -21.042 1.404 21.235 1.00 88.88 481 ARG A N 1
ATOM 3914 C CA . ARG A 1 481 ? -22.052 0.342 21.278 1.00 88.88 481 ARG A CA 1
ATOM 3915 C C . ARG A 1 481 ? -22.138 -0.408 19.954 1.00 88.88 481 ARG A C 1
ATOM 3917 O O . ARG A 1 481 ? -22.171 -1.633 19.943 1.00 88.88 481 ARG A O 1
ATOM 3924 N N . SER A 1 482 ? -22.079 0.295 18.829 1.00 90.94 482 SER A N 1
ATOM 3925 C CA . SER A 1 482 ? -22.027 -0.320 17.500 1.00 90.94 482 SER A CA 1
ATOM 3926 C C . SER A 1 482 ? -20.827 -1.269 17.344 1.00 90.94 482 SER A C 1
ATOM 3928 O O . SER A 1 482 ? -20.991 -2.393 16.864 1.00 90.94 482 SER A O 1
ATOM 3930 N N . LEU A 1 483 ? -19.629 -0.864 17.788 1.00 90.75 483 LEU A N 1
ATOM 3931 C CA . LEU A 1 483 ? -18.435 -1.718 17.788 1.00 90.75 483 LEU A CA 1
ATOM 3932 C C . LEU A 1 483 ? -18.622 -2.947 18.677 1.00 90.75 483 LEU A C 1
ATOM 3934 O O . LEU A 1 483 ? -18.343 -4.061 18.240 1.00 90.75 483 LEU A O 1
ATOM 3938 N N . ILE A 1 484 ? -19.152 -2.776 19.888 1.00 88.56 484 ILE A N 1
ATOM 3939 C CA . ILE A 1 484 ? -19.416 -3.905 20.783 1.00 88.56 484 ILE A CA 1
ATOM 3940 C C . ILE A 1 484 ? -20.446 -4.871 20.187 1.00 88.56 484 ILE A C 1
ATOM 3942 O O . ILE A 1 484 ? -20.233 -6.082 20.210 1.00 88.56 484 ILE A O 1
ATOM 3946 N N . CYS A 1 485 ? -21.522 -4.359 19.586 1.00 85.88 485 CYS A N 1
ATOM 3947 C CA . CYS A 1 485 ? -22.507 -5.170 18.870 1.00 85.88 485 CYS A CA 1
ATOM 3948 C C . CYS A 1 485 ? -21.840 -6.027 17.782 1.00 85.88 485 CYS A C 1
ATOM 3950 O O . CYS A 1 485 ? -22.134 -7.215 17.649 1.00 85.88 485 CYS A O 1
ATOM 3952 N N . LYS A 1 486 ? -20.883 -5.438 17.053 1.00 87.38 486 LYS A N 1
ATOM 3953 C CA . LYS A 1 486 ? -20.081 -6.116 16.029 1.00 87.38 486 LYS A CA 1
ATOM 3954 C C . LYS A 1 486 ? -19.157 -7.190 16.624 1.00 87.38 486 LYS A C 1
ATOM 3956 O O . LYS A 1 486 ? -19.052 -8.276 16.063 1.00 87.38 486 LYS A O 1
ATOM 3961 N N . PHE A 1 487 ? -18.516 -6.916 17.761 1.00 86.31 487 PHE A N 1
ATOM 3962 C CA . PHE A 1 487 ? -17.596 -7.848 18.424 1.00 86.31 487 PHE A CA 1
ATOM 3963 C C . PHE A 1 487 ? -18.304 -9.019 19.118 1.00 86.31 487 PHE A C 1
ATOM 3965 O O . PHE A 1 487 ? -17.769 -10.130 19.151 1.00 86.31 487 PHE A O 1
ATOM 3972 N N . ILE A 1 488 ? -19.523 -8.809 19.624 1.00 79.12 488 ILE A N 1
ATOM 3973 C CA . ILE A 1 488 ? -20.296 -9.816 20.364 1.00 79.12 488 ILE A CA 1
ATOM 3974 C C . ILE A 1 488 ? -20.485 -11.111 19.577 1.00 79.12 488 ILE A C 1
ATOM 3976 O O . ILE A 1 488 ? -20.406 -12.185 20.165 1.00 79.12 488 ILE A O 1
ATOM 3980 N N . SER A 1 489 ? -20.681 -11.063 18.256 1.00 72.44 489 SER A N 1
ATOM 3981 C CA . SER A 1 489 ? -20.882 -12.285 17.462 1.00 72.44 489 SER A CA 1
ATOM 3982 C C . SER A 1 489 ? -19.665 -13.222 17.449 1.00 72.44 489 SER A C 1
ATOM 3984 O O . SER A 1 489 ? -19.807 -14.402 17.137 1.00 72.44 489 SER A O 1
ATOM 3986 N N . TYR A 1 490 ? -18.481 -12.712 17.797 1.00 72.25 490 TYR A N 1
ATOM 3987 C CA . TYR A 1 490 ? -17.217 -13.454 17.840 1.00 72.25 490 TYR A CA 1
ATOM 3988 C C . TYR A 1 490 ? -16.766 -13.820 19.262 1.00 72.25 490 TYR A C 1
ATOM 3990 O O . TYR A 1 490 ? -15.892 -14.677 19.441 1.00 72.25 490 TYR A O 1
ATOM 3998 N N . MET A 1 491 ? -17.401 -13.223 20.271 1.00 69.31 491 MET A N 1
ATOM 3999 C CA . MET A 1 491 ? -17.253 -13.553 21.683 1.00 69.31 491 MET A CA 1
ATOM 4000 C C . MET A 1 491 ? -18.060 -14.814 21.997 1.00 69.31 491 MET A C 1
ATOM 4002 O O . MET A 1 491 ? -19.283 -14.773 22.087 1.00 69.31 491 MET A O 1
ATOM 4006 N N . ASN A 1 492 ? -17.390 -15.957 22.164 1.00 59.34 492 ASN A N 1
ATOM 4007 C CA . ASN A 1 492 ? -18.031 -17.264 22.380 1.00 59.34 492 ASN A CA 1
ATOM 4008 C C . ASN A 1 492 ? -17.518 -18.017 23.623 1.00 59.34 492 ASN A C 1
ATOM 4010 O O . ASN A 1 492 ? -17.810 -19.202 23.774 1.00 59.34 492 ASN A O 1
ATOM 4014 N N . ARG A 1 493 ? -16.736 -17.384 24.507 1.00 59.50 493 ARG A N 1
ATOM 4015 C CA . ARG A 1 493 ? -16.137 -18.049 25.680 1.00 59.50 493 ARG A CA 1
ATOM 4016 C C . ARG A 1 493 ? -16.737 -17.542 26.991 1.00 59.50 493 ARG A C 1
ATOM 4018 O O . ARG A 1 493 ? -17.289 -16.450 27.058 1.00 59.50 493 ARG A O 1
ATOM 4025 N N . LYS A 1 494 ? -16.610 -18.351 28.050 1.00 56.25 494 LYS A N 1
ATOM 4026 C CA . LYS A 1 494 ? -16.992 -17.950 29.417 1.00 56.25 494 LYS A CA 1
ATOM 4027 C C . LYS A 1 494 ? -16.176 -16.750 29.923 1.00 56.25 494 LYS A C 1
ATOM 4029 O O . LYS A 1 494 ? -16.666 -16.002 30.755 1.00 56.25 494 LYS A O 1
ATOM 4034 N N . ASP A 1 495 ? -14.974 -16.549 29.380 1.00 56.50 495 ASP A N 1
ATOM 4035 C CA . ASP A 1 495 ? -14.027 -15.522 29.830 1.00 56.50 495 ASP A CA 1
ATOM 4036 C C . ASP A 1 495 ? -14.183 -14.161 29.123 1.00 56.50 495 ASP A C 1
ATOM 4038 O O . ASP A 1 495 ? -13.387 -13.253 29.371 1.00 56.50 495 ASP A O 1
ATOM 4042 N N . ASP A 1 496 ? -15.182 -14.001 28.248 1.00 66.00 496 ASP A N 1
ATOM 4043 C CA . ASP A 1 496 ? -15.436 -12.735 27.551 1.00 66.00 496 ASP A CA 1
ATOM 4044 C C . ASP A 1 496 ? -15.897 -11.657 28.551 1.00 66.00 496 ASP A C 1
ATOM 4046 O O . ASP A 1 496 ? -16.754 -11.906 29.401 1.00 66.00 496 ASP A O 1
ATOM 4050 N N . ILE A 1 497 ? -15.370 -10.433 28.436 1.00 64.44 497 ILE A N 1
ATOM 4051 C CA . ILE A 1 497 ? -15.577 -9.369 29.436 1.00 64.44 497 ILE A CA 1
ATOM 4052 C C . ILE A 1 497 ? -17.055 -9.036 29.683 1.00 64.44 497 ILE A C 1
ATOM 4054 O O . ILE A 1 497 ? -17.470 -8.864 30.824 1.00 64.44 497 ILE A O 1
ATOM 4058 N N . LEU A 1 498 ? -17.868 -9.052 28.625 1.00 62.53 498 LEU A N 1
ATOM 4059 C CA . LEU A 1 498 ? -19.308 -8.770 28.668 1.00 62.53 498 LEU A CA 1
ATOM 4060 C C . LEU A 1 498 ? -20.124 -9.857 29.379 1.00 62.53 498 LEU A C 1
ATOM 4062 O O . LEU A 1 498 ? -21.272 -9.627 29.751 1.00 62.53 498 LEU A O 1
ATOM 4066 N N . LYS A 1 499 ? -19.542 -11.049 29.541 1.00 63.56 499 LYS A N 1
ATOM 4067 C CA . LYS A 1 499 ? -20.175 -12.214 30.168 1.00 63.56 499 LYS A CA 1
ATOM 4068 C C . LYS A 1 499 ? -19.654 -12.468 31.577 1.00 63.56 499 LYS A C 1
ATOM 4070 O O . LYS A 1 499 ? -20.241 -13.279 32.279 1.00 63.56 499 LYS A O 1
ATOM 4075 N N . LYS A 1 500 ? -18.580 -11.788 31.997 1.00 64.19 500 LYS A N 1
ATOM 4076 C CA . LYS A 1 500 ? -18.013 -11.926 33.344 1.00 64.19 500 LYS A CA 1
ATOM 4077 C C . LYS A 1 500 ? -18.880 -11.278 34.423 1.00 64.19 500 LYS A C 1
ATOM 4079 O O . LYS A 1 500 ? -18.945 -11.817 35.521 1.00 64.19 500 LYS A O 1
ATOM 4084 N N . ASP A 1 501 ? -19.541 -10.159 34.118 1.00 66.00 501 ASP A N 1
ATOM 4085 C CA . ASP A 1 501 ? -20.328 -9.411 35.103 1.00 66.00 501 ASP A CA 1
ATOM 4086 C C . ASP A 1 501 ? -21.595 -8.797 34.483 1.00 66.00 501 ASP A C 1
ATOM 4088 O O . ASP A 1 501 ? -21.551 -8.171 33.422 1.00 66.00 501 ASP A O 1
ATOM 4092 N N . VAL A 1 502 ? -22.738 -8.970 35.154 1.00 67.62 502 VAL A N 1
ATOM 4093 C CA . VAL A 1 502 ? -24.038 -8.419 34.727 1.00 67.62 502 VAL A CA 1
ATOM 4094 C C . VAL A 1 502 ? -24.102 -6.894 34.893 1.00 67.62 502 VAL A C 1
ATOM 4096 O O . VAL A 1 502 ? -24.910 -6.227 34.248 1.00 67.62 502 VAL A O 1
ATOM 4099 N N . SER A 1 503 ? -23.219 -6.320 35.714 1.00 67.25 503 SER A N 1
ATOM 4100 C CA . SER A 1 503 ? -23.158 -4.885 36.007 1.00 67.25 503 SER A CA 1
ATOM 4101 C C . SER A 1 503 ? -22.938 -4.037 34.750 1.00 67.25 503 SER A C 1
ATOM 4103 O O . SER A 1 503 ? -23.418 -2.909 34.684 1.00 67.25 503 SER A O 1
ATOM 4105 N N . PHE A 1 504 ? -22.292 -4.582 33.711 1.00 70.19 504 PHE A N 1
ATOM 4106 C CA . PHE A 1 504 ? -22.122 -3.888 32.426 1.00 70.19 504 PHE A CA 1
ATOM 4107 C C . PHE A 1 504 ? -23.436 -3.675 31.689 1.00 70.19 504 PHE A C 1
ATOM 4109 O O . PHE A 1 504 ? -23.699 -2.586 31.183 1.00 70.19 504 PHE A O 1
ATOM 4116 N N . ILE A 1 505 ? -24.275 -4.708 31.666 1.00 69.19 505 ILE A N 1
ATOM 4117 C CA . ILE A 1 505 ? -25.612 -4.631 31.087 1.00 69.19 505 ILE A CA 1
ATOM 4118 C C . ILE A 1 505 ? -26.455 -3.625 31.863 1.00 69.19 505 ILE A C 1
ATOM 4120 O O . ILE A 1 505 ? -27.089 -2.760 31.261 1.00 69.19 505 ILE A O 1
ATOM 4124 N N . ILE A 1 506 ? -26.424 -3.726 33.194 1.00 69.31 506 ILE A N 1
ATOM 4125 C CA . ILE A 1 506 ? -27.160 -2.826 34.081 1.00 69.31 506 ILE A CA 1
ATOM 4126 C C . ILE A 1 506 ? -26.747 -1.375 33.823 1.00 69.31 506 ILE A C 1
ATOM 4128 O O . ILE A 1 506 ? -27.613 -0.519 33.661 1.00 69.31 506 ILE A O 1
ATOM 4132 N N . TRP A 1 507 ? -25.446 -1.094 33.705 1.00 75.69 507 TRP A N 1
ATOM 4133 C CA . TRP A 1 507 ? -24.963 0.247 33.387 1.00 75.69 507 TRP A CA 1
ATOM 4134 C C . TRP A 1 507 ? -25.393 0.730 31.994 1.00 75.69 507 TRP A C 1
ATOM 4136 O O . TRP A 1 507 ? -25.813 1.876 31.844 1.00 75.69 507 TRP A O 1
ATOM 4146 N N . TRP A 1 508 ? -25.331 -0.106 30.958 1.00 78.06 508 TRP A N 1
ATOM 4147 C CA . TRP A 1 508 ? -25.794 0.311 29.633 1.00 78.06 508 TRP A CA 1
ATOM 4148 C C . TRP A 1 508 ? -27.273 0.676 29.613 1.00 78.06 508 TRP A C 1
ATOM 4150 O O . TRP A 1 508 ? -27.649 1.643 28.949 1.00 78.06 508 TRP A O 1
ATOM 4160 N N . ILE A 1 509 ? -28.099 -0.053 30.357 1.00 71.25 509 ILE A N 1
ATOM 4161 C CA . ILE A 1 509 ? -29.519 0.266 30.494 1.00 71.25 509 ILE A CA 1
ATOM 4162 C C . ILE A 1 509 ? -29.690 1.543 31.324 1.00 71.25 509 ILE A C 1
ATOM 4164 O O . ILE A 1 509 ? -30.386 2.457 30.890 1.00 71.25 509 ILE A O 1
ATOM 4168 N N . SER A 1 510 ? -29.002 1.664 32.463 1.00 70.50 510 SER A N 1
ATOM 4169 C CA . SER A 1 510 ? -29.095 2.848 33.327 1.00 70.50 510 SER A CA 1
ATOM 4170 C C . SER A 1 510 ? -28.628 4.127 32.630 1.00 70.50 510 SER A C 1
ATOM 4172 O O . SER A 1 510 ? -29.192 5.200 32.840 1.00 70.50 510 SER A O 1
ATOM 4174 N N . SER A 1 511 ? -27.648 4.012 31.731 1.00 76.25 511 SER A N 1
ATOM 4175 C CA . SER A 1 511 ? -27.163 5.139 30.943 1.00 76.25 511 SER A CA 1
ATOM 4176 C C . SER A 1 511 ? -28.231 5.714 30.007 1.00 76.25 511 SER A C 1
ATOM 4178 O O . SER A 1 511 ? -28.165 6.899 29.710 1.00 76.25 511 SER A O 1
ATOM 4180 N N . ILE A 1 512 ? -29.240 4.937 29.578 1.00 73.81 512 ILE A N 1
ATOM 4181 C CA . ILE A 1 512 ? -30.357 5.464 28.771 1.00 73.81 512 ILE A CA 1
ATOM 4182 C C . ILE A 1 512 ? -31.077 6.562 29.549 1.00 73.81 512 ILE A C 1
ATOM 4184 O O . ILE A 1 512 ? -31.244 7.661 29.024 1.00 73.81 512 ILE A O 1
ATOM 4188 N N . ASN A 1 513 ? -31.411 6.298 30.813 1.00 69.69 513 ASN A N 1
ATOM 4189 C CA . ASN A 1 513 ? -32.061 7.279 31.679 1.00 69.69 513 ASN A CA 1
ATOM 4190 C C . ASN A 1 513 ? -31.155 8.489 31.932 1.00 69.69 513 ASN A C 1
ATOM 4192 O O . ASN A 1 513 ? -31.626 9.621 31.919 1.00 69.69 513 ASN A O 1
ATOM 4196 N N . MET A 1 514 ? -29.848 8.261 32.104 1.00 72.19 514 MET A N 1
ATOM 4197 C CA . MET A 1 514 ? -28.875 9.341 32.281 1.00 72.19 514 MET A CA 1
ATOM 4198 C C . MET A 1 514 ? -28.822 10.275 31.063 1.00 72.19 514 MET A C 1
ATOM 4200 O O . MET A 1 514 ? -28.921 11.492 31.208 1.00 72.19 514 MET A O 1
ATOM 4204 N N . TYR A 1 515 ? -28.708 9.724 29.853 1.00 73.31 515 TYR A N 1
ATOM 4205 C CA . TYR A 1 515 ? -28.745 10.523 28.629 1.00 73.31 515 TYR A CA 1
ATOM 4206 C C . TYR A 1 515 ? -30.111 11.191 28.449 1.00 73.31 515 TYR A C 1
ATOM 4208 O O . TYR A 1 515 ? -30.154 12.356 28.072 1.00 73.31 515 TYR A O 1
ATOM 4216 N N . GLN A 1 516 ? -31.213 10.518 28.793 1.00 71.00 516 GLN A N 1
ATOM 4217 C CA . GLN A 1 516 ? -32.559 11.087 28.725 1.00 71.00 516 GLN A CA 1
ATOM 4218 C C . GLN A 1 516 ? -32.701 12.354 29.575 1.00 71.00 516 GLN A C 1
ATOM 4220 O O . GLN A 1 516 ? -33.246 13.337 29.080 1.00 71.00 516 GLN A O 1
ATOM 4225 N N . THR A 1 517 ? -32.166 12.376 30.803 1.00 68.81 517 THR A N 1
ATOM 4226 C CA . THR A 1 517 ? -32.185 13.585 31.647 1.00 68.81 517 THR A CA 1
ATOM 4227 C C . THR A 1 517 ? -31.493 14.776 30.988 1.00 68.81 517 THR A C 1
ATOM 4229 O O . THR A 1 517 ? -32.052 15.866 30.989 1.00 68.81 517 THR A O 1
ATOM 4232 N N . TYR A 1 518 ? -30.337 14.572 30.346 1.00 67.62 518 TYR A N 1
ATOM 4233 C CA . TYR A 1 518 ? -29.674 15.646 29.600 1.00 67.62 518 TYR A CA 1
ATOM 4234 C C . TYR A 1 518 ? -30.475 16.064 28.370 1.00 67.62 518 TYR A C 1
ATOM 4236 O O . TYR A 1 518 ? -30.559 17.240 28.040 1.00 67.62 518 TYR A O 1
ATOM 4244 N N . ILE A 1 519 ? -31.086 15.107 27.678 1.00 64.88 519 ILE A N 1
ATOM 4245 C CA . ILE A 1 519 ? -31.818 15.374 26.445 1.00 64.88 519 ILE A CA 1
ATOM 4246 C C . ILE A 1 519 ? -33.059 16.220 26.745 1.00 64.88 519 ILE A C 1
ATOM 4248 O O . ILE A 1 519 ? -33.304 17.160 26.004 1.00 64.88 519 ILE A O 1
ATOM 4252 N N . VAL A 1 520 ? -33.763 16.010 27.863 1.00 62.62 520 VAL A N 1
ATOM 4253 C CA . VAL A 1 520 ? -34.896 16.865 28.283 1.00 62.62 520 VAL A CA 1
ATOM 4254 C C . VAL A 1 520 ? -34.487 18.340 28.441 1.00 62.62 520 VAL A C 1
ATOM 4256 O O . VAL A 1 520 ? -35.244 19.222 28.036 1.00 62.62 520 VAL A O 1
ATOM 4259 N N . ASP A 1 521 ? -33.267 18.618 28.909 1.00 60.66 521 ASP A N 1
ATOM 4260 C CA . ASP A 1 521 ? -32.748 19.989 29.045 1.00 60.66 521 ASP A CA 1
ATOM 4261 C C . ASP A 1 521 ? -32.412 20.650 27.688 1.00 60.66 521 ASP A C 1
ATOM 4263 O O . ASP A 1 521 ? -32.463 21.876 27.560 1.00 60.66 521 ASP A O 1
ATOM 4267 N N . TYR A 1 522 ? -32.113 19.856 26.650 1.00 62.06 522 TYR A N 1
ATOM 4268 C CA . TYR A 1 522 ? -31.696 20.332 25.319 1.00 62.06 522 TYR A CA 1
ATOM 4269 C C . TYR A 1 522 ? -32.725 20.072 24.187 1.00 62.06 522 TYR A C 1
ATOM 4271 O O . TYR A 1 522 ? -32.549 20.597 23.083 1.00 62.06 522 TYR A O 1
ATOM 4279 N N . ILE A 1 523 ? -33.799 19.298 24.428 1.00 53.38 523 ILE A N 1
ATOM 4280 C CA . ILE A 1 523 ? -34.775 18.793 23.429 1.00 53.38 523 ILE A CA 1
ATOM 4281 C C . ILE A 1 523 ? -35.569 19.895 22.760 1.00 53.38 523 ILE A C 1
ATOM 4283 O O . ILE A 1 523 ? -35.957 19.715 21.607 1.00 53.38 523 ILE A O 1
ATOM 4287 N N . ASN A 1 524 ? -35.823 21.012 23.444 1.00 54.53 524 ASN A N 1
ATOM 4288 C CA . ASN A 1 524 ? -36.878 21.938 23.031 1.00 54.53 524 ASN A CA 1
ATOM 4289 C C . ASN A 1 524 ? -36.723 22.522 21.606 1.00 54.53 524 ASN A C 1
ATOM 4291 O O . ASN A 1 524 ? -37.641 23.209 21.178 1.00 54.53 524 ASN A O 1
ATOM 4295 N N . ASN A 1 525 ? -35.639 22.251 20.850 1.00 53.03 525 ASN A N 1
ATOM 4296 C CA . ASN A 1 525 ? -35.444 22.754 19.483 1.00 53.03 525 ASN A CA 1
ATOM 4297 C C . ASN A 1 525 ? -34.698 21.853 18.444 1.00 53.03 525 ASN A C 1
ATOM 4299 O O . ASN A 1 525 ? -34.291 22.411 17.424 1.00 53.03 525 ASN A O 1
ATOM 4303 N N . ASN A 1 526 ? -34.450 20.530 18.600 1.00 64.25 526 ASN A N 1
ATOM 4304 C CA . ASN A 1 526 ? -33.639 19.806 17.575 1.00 64.25 526 ASN A CA 1
ATOM 4305 C C . ASN A 1 526 ? -33.944 18.309 17.305 1.00 64.25 526 ASN A C 1
ATOM 4307 O O . ASN A 1 526 ? -33.555 17.423 18.065 1.00 64.25 526 ASN A O 1
ATOM 4311 N N . GLU A 1 527 ? -34.498 18.030 16.118 1.00 74.50 527 GLU A N 1
ATOM 4312 C CA . GLU A 1 527 ? -34.810 16.694 15.569 1.00 74.50 527 GLU A CA 1
ATOM 4313 C C . GLU A 1 527 ? -33.578 15.769 15.428 1.00 74.50 527 GLU A C 1
ATOM 4315 O O . GLU A 1 527 ? -33.673 14.549 15.562 1.00 74.50 527 GLU A O 1
ATOM 4320 N N . THR A 1 528 ? -32.380 16.328 15.213 1.00 76.62 528 THR A N 1
ATOM 4321 C CA . THR A 1 528 ? -31.153 15.537 14.989 1.00 76.62 528 THR A CA 1
ATOM 4322 C C . THR A 1 528 ? -30.721 14.770 16.241 1.00 76.62 528 THR A C 1
ATOM 4324 O O . THR A 1 528 ? -30.287 13.621 16.144 1.00 76.62 528 THR A O 1
ATOM 4327 N N . ILE A 1 529 ? -30.841 15.389 17.422 1.00 74.31 529 ILE A N 1
ATOM 4328 C CA . ILE A 1 529 ? -30.490 14.743 18.695 1.00 74.31 529 ILE A CA 1
ATOM 4329 C C . ILE A 1 529 ? -31.477 13.633 19.016 1.00 74.31 529 ILE A C 1
ATOM 4331 O O . ILE A 1 529 ? -31.054 12.554 19.423 1.00 74.31 529 ILE A O 1
ATOM 4335 N N . GLN A 1 530 ? -32.768 13.878 18.795 1.00 73.88 530 GLN A N 1
ATOM 4336 C CA . GLN A 1 530 ? -33.797 12.873 19.018 1.00 73.88 530 GLN A CA 1
ATOM 4337 C C . GLN A 1 530 ? -33.536 11.625 18.162 1.00 73.88 530 GLN A C 1
ATOM 4339 O O . GLN A 1 530 ? -33.463 10.523 18.701 1.00 73.88 530 GLN A O 1
ATOM 4344 N N . ASN A 1 531 ? -33.251 11.802 16.868 1.00 79.44 531 ASN A N 1
ATOM 4345 C CA . ASN A 1 531 ? -32.901 10.698 15.968 1.00 79.44 531 ASN A CA 1
ATOM 4346 C C . ASN A 1 531 ? -31.651 9.921 16.428 1.00 79.44 531 ASN A C 1
ATOM 4348 O O . ASN A 1 531 ? -31.609 8.690 16.363 1.00 79.44 531 ASN A O 1
ATOM 4352 N N . LEU A 1 532 ? -30.610 10.620 16.898 1.00 82.31 532 LEU A N 1
ATOM 4353 C CA . LEU A 1 532 ? -29.411 9.970 17.440 1.00 82.31 532 LEU A CA 1
ATOM 4354 C C . LEU A 1 532 ? -29.716 9.212 18.735 1.00 82.31 532 LEU A C 1
ATOM 4356 O O . LEU A 1 532 ? -29.223 8.100 18.917 1.00 82.31 532 LEU A O 1
ATOM 4360 N N . PHE A 1 533 ? -30.542 9.772 19.614 1.00 81.44 533 PHE A N 1
ATOM 4361 C CA . PHE A 1 533 ? -30.905 9.130 20.869 1.00 81.44 533 PHE A CA 1
ATOM 4362 C C . PHE A 1 533 ? -31.776 7.889 20.665 1.00 81.44 533 PHE A C 1
ATOM 4364 O O . PHE A 1 533 ? -31.528 6.854 21.278 1.00 81.44 533 PHE A O 1
ATOM 4371 N N . GLU A 1 534 ? -32.732 7.932 19.739 1.00 76.56 534 GLU A N 1
ATOM 4372 C CA . GLU A 1 534 ? -33.503 6.749 19.347 1.00 76.56 534 GLU A CA 1
ATOM 4373 C C . GLU A 1 534 ? -32.582 5.644 18.807 1.00 76.56 534 GLU A C 1
ATOM 4375 O O . GLU A 1 534 ? -32.688 4.483 19.212 1.00 76.56 534 GLU A O 1
ATOM 4380 N N . LYS A 1 535 ? -31.598 6.006 17.972 1.00 82.00 535 LYS A N 1
ATOM 4381 C CA . LYS A 1 535 ? -30.572 5.069 17.489 1.00 82.00 535 LYS A CA 1
ATOM 4382 C C . LYS A 1 535 ? -29.714 4.505 18.628 1.00 82.00 535 LYS A C 1
ATOM 4384 O O . LYS A 1 535 ? -29.377 3.319 18.615 1.00 82.00 535 LYS A O 1
ATOM 4389 N N . PHE A 1 536 ? -29.363 5.333 19.609 1.00 83.75 536 PHE A N 1
ATOM 4390 C CA . PHE A 1 536 ? -28.644 4.915 20.810 1.00 83.75 536 PHE A CA 1
ATOM 4391 C C . PHE A 1 536 ? -29.441 3.878 21.608 1.00 83.75 536 PHE A C 1
ATOM 4393 O O . PHE A 1 536 ? -28.902 2.812 21.917 1.00 83.75 536 PHE A O 1
ATOM 4400 N N . ILE A 1 537 ? -30.729 4.128 21.867 1.00 76.69 537 ILE A N 1
ATOM 4401 C CA . ILE A 1 537 ? -31.628 3.172 22.530 1.00 76.69 537 ILE A CA 1
ATOM 4402 C C . ILE A 1 537 ? -31.672 1.862 21.737 1.00 76.69 537 ILE A C 1
ATOM 4404 O O . ILE A 1 537 ? -31.395 0.797 22.288 1.00 76.69 537 ILE A O 1
ATOM 4408 N N . GLN A 1 538 ? -31.937 1.935 20.429 1.00 77.44 538 GLN A N 1
ATOM 4409 C CA . GLN A 1 538 ? -32.076 0.761 19.568 1.00 77.44 538 GLN A CA 1
ATOM 4410 C C . GLN A 1 538 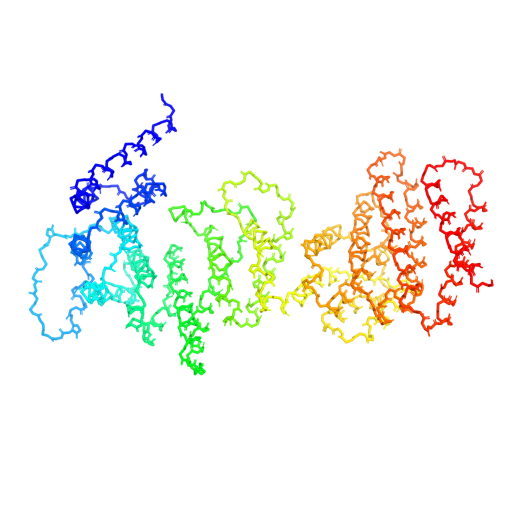? -30.839 -0.149 19.605 1.00 77.44 538 GLN A C 1
ATOM 4412 O O . GLN A 1 538 ? -30.967 -1.361 19.794 1.00 77.44 538 GLN A O 1
ATOM 4417 N N . ILE A 1 539 ? -29.638 0.418 19.449 1.00 81.44 539 ILE A N 1
ATOM 4418 C CA . ILE A 1 539 ? -28.387 -0.355 19.459 1.00 81.44 539 ILE A CA 1
ATOM 4419 C C . ILE A 1 539 ? -28.133 -0.961 20.845 1.00 81.44 539 ILE A C 1
ATOM 4421 O O . ILE A 1 539 ? -27.725 -2.117 20.945 1.00 81.44 539 ILE A O 1
ATOM 4425 N N . THR A 1 540 ? -28.414 -0.217 21.915 1.00 80.81 540 THR A N 1
ATOM 4426 C CA . THR A 1 540 ? -28.271 -0.707 23.297 1.00 80.81 540 THR A CA 1
ATOM 4427 C C . THR A 1 540 ? -29.151 -1.928 23.543 1.00 80.81 540 THR A C 1
ATOM 4429 O O . THR A 1 540 ? -28.683 -2.972 23.999 1.00 80.81 540 THR A O 1
ATOM 4432 N N . CYS A 1 541 ? -30.419 -1.822 23.158 1.00 73.50 541 CYS A N 1
ATOM 4433 C CA . CYS A 1 541 ? -31.401 -2.891 23.226 1.00 73.50 541 CYS A CA 1
ATOM 4434 C C . CYS A 1 541 ? -31.000 -4.118 22.383 1.00 73.50 541 CYS A C 1
ATOM 4436 O O . CYS A 1 541 ? -31.170 -5.265 22.813 1.00 73.50 541 CYS A O 1
ATOM 4438 N N . GLN A 1 542 ? -30.420 -3.899 21.199 1.00 77.44 542 GLN A N 1
ATOM 4439 C CA . GLN A 1 542 ? -29.918 -4.969 20.337 1.00 77.44 542 GLN A CA 1
ATOM 4440 C C . GLN A 1 542 ? -28.752 -5.730 20.982 1.00 77.44 542 GLN A C 1
ATOM 4442 O O . GLN A 1 542 ? -28.781 -6.960 21.027 1.00 77.44 542 GLN A O 1
ATOM 4447 N N . ILE A 1 543 ? -27.749 -5.016 21.503 1.00 76.81 543 ILE A N 1
ATOM 4448 C CA . ILE A 1 543 ? -26.595 -5.599 22.207 1.00 76.81 543 ILE A CA 1
ATOM 4449 C C . ILE A 1 543 ? -27.060 -6.460 23.368 1.00 76.81 543 ILE A C 1
ATOM 4451 O O . ILE A 1 543 ? -26.671 -7.620 23.489 1.00 76.81 543 ILE A O 1
ATOM 4455 N N . PHE A 1 544 ? -27.938 -5.898 24.189 1.00 74.88 544 PHE A N 1
ATOM 4456 C CA . PHE A 1 544 ? -28.509 -6.575 25.335 1.00 74.88 544 PHE A CA 1
ATOM 4457 C C . PHE A 1 544 ? -29.195 -7.892 24.940 1.00 74.88 544 PHE A C 1
ATOM 4459 O O . PHE A 1 544 ? -28.885 -8.955 25.484 1.00 74.88 544 PHE A O 1
ATOM 4466 N N . THR A 1 545 ? -30.048 -7.847 23.913 1.00 71.44 545 THR A N 1
ATOM 4467 C CA . THR A 1 545 ? -30.728 -9.033 23.375 1.00 71.44 545 THR A CA 1
ATOM 4468 C C . THR A 1 545 ? -29.731 -10.094 22.898 1.00 71.44 545 THR A C 1
ATOM 4470 O O . THR A 1 545 ? -29.926 -11.287 23.136 1.00 71.44 545 THR A O 1
ATOM 4473 N N . LEU A 1 546 ? -28.651 -9.680 22.227 1.00 73.69 546 LEU A N 1
ATOM 4474 C CA . LEU A 1 546 ? -27.614 -10.590 21.742 1.00 73.69 546 LEU A CA 1
ATOM 4475 C C . LEU A 1 546 ? -26.844 -11.252 22.887 1.00 73.69 546 LEU A C 1
ATOM 4477 O O . LEU A 1 546 ? -26.652 -12.468 22.847 1.00 73.69 546 LEU A O 1
ATOM 4481 N N . ILE A 1 547 ? -26.450 -10.491 23.914 1.00 72.62 547 ILE A N 1
ATOM 4482 C CA . ILE A 1 547 ? -25.735 -11.040 25.074 1.00 72.62 547 ILE A CA 1
ATOM 4483 C C . ILE A 1 547 ? -26.606 -12.073 25.780 1.00 72.62 547 ILE A C 1
ATOM 4485 O O . ILE A 1 547 ? -26.143 -13.182 26.031 1.00 72.62 547 ILE A O 1
ATOM 4489 N N . ILE A 1 548 ? -27.881 -11.768 26.023 1.00 70.06 548 ILE A N 1
ATOM 4490 C CA . ILE A 1 548 ? -28.793 -12.708 26.684 1.00 70.06 548 ILE A CA 1
ATOM 4491 C C . ILE A 1 548 ? -28.976 -13.979 25.871 1.00 70.06 548 ILE A C 1
ATOM 4493 O O . ILE A 1 548 ? -28.850 -15.074 26.416 1.00 70.06 548 ILE A O 1
ATOM 4497 N N . ARG A 1 549 ? -29.217 -13.862 24.561 1.00 69.94 549 ARG A N 1
ATOM 4498 C CA . ARG A 1 549 ? -29.311 -15.038 23.687 1.00 69.94 549 ARG A CA 1
ATOM 4499 C C . ARG A 1 549 ? -28.053 -15.895 23.778 1.00 69.94 549 ARG A C 1
ATOM 4501 O O . ARG A 1 549 ? -28.156 -17.111 23.904 1.00 69.94 549 ARG A O 1
ATOM 4508 N N . GLN A 1 550 ? -26.873 -15.282 23.766 1.00 68.44 550 GLN A N 1
ATOM 4509 C CA . GLN A 1 550 ? -25.618 -16.014 23.913 1.00 68.44 550 GLN A CA 1
ATOM 4510 C C . GLN A 1 550 ? -25.454 -16.650 25.295 1.00 68.44 550 GLN A C 1
ATOM 4512 O O . GLN A 1 550 ? -25.019 -17.796 25.368 1.00 68.44 550 GLN A O 1
ATOM 4517 N N . VAL A 1 551 ? -25.817 -15.963 26.382 1.00 66.62 551 VAL A N 1
ATOM 4518 C CA . VAL A 1 551 ? -25.782 -16.525 27.743 1.00 66.62 551 VAL A CA 1
ATOM 4519 C C . VAL A 1 551 ? -26.709 -17.746 27.843 1.00 66.62 551 VAL A C 1
ATOM 4521 O O . VAL A 1 551 ? -26.317 -18.790 28.366 1.00 66.62 551 VAL A O 1
ATOM 4524 N N . LEU A 1 552 ? -27.906 -17.669 27.261 1.00 65.44 552 LEU A N 1
ATOM 4525 C CA . LEU A 1 552 ? -28.865 -18.776 27.229 1.00 65.44 552 LEU A CA 1
ATOM 4526 C C . LEU A 1 552 ? -28.359 -19.978 26.409 1.00 65.44 552 LEU A C 1
ATOM 4528 O O . LEU A 1 552 ? -28.498 -21.122 26.851 1.00 65.44 552 LEU A O 1
ATOM 4532 N N . ILE A 1 553 ? -27.751 -19.723 25.243 1.00 63.28 553 ILE A N 1
ATOM 4533 C CA . ILE A 1 553 ? -27.289 -20.753 24.296 1.00 63.28 553 ILE A CA 1
ATOM 4534 C C . ILE A 1 553 ? -25.963 -21.399 24.726 1.00 63.28 553 ILE A C 1
ATOM 4536 O O . ILE A 1 553 ? -25.831 -22.615 24.644 1.00 63.28 553 ILE A O 1
ATOM 4540 N N . ILE A 1 554 ? -24.970 -20.621 25.163 1.00 56.72 554 ILE A N 1
ATOM 4541 C CA . ILE A 1 554 ? -23.589 -21.104 25.363 1.00 56.72 554 ILE A CA 1
ATOM 4542 C C . ILE A 1 554 ? -23.416 -21.804 26.716 1.00 56.72 554 ILE A C 1
ATOM 4544 O O . ILE A 1 554 ? -22.626 -22.736 26.833 1.00 56.72 554 ILE A O 1
ATOM 4548 N N . PHE A 1 555 ? -24.161 -21.409 27.749 1.00 55.59 555 PHE A N 1
ATOM 4549 C CA . PHE A 1 555 ? -24.013 -21.985 29.090 1.00 55.59 555 PHE A CA 1
ATOM 4550 C C . PHE A 1 555 ? -24.925 -23.198 29.321 1.00 55.59 555 PHE A C 1
ATOM 4552 O O . PHE A 1 555 ? -25.422 -23.367 30.431 1.00 55.59 555 PHE A O 1
ATOM 4559 N N . GLN A 1 556 ? -25.208 -24.017 28.297 1.00 52.41 556 GLN A N 1
ATOM 4560 C CA . GLN A 1 556 ? -26.119 -25.179 28.382 1.00 52.41 556 GLN A CA 1
ATOM 4561 C C . GLN A 1 556 ? -25.899 -26.065 29.623 1.00 52.41 556 GLN A C 1
ATOM 4563 O O . GLN A 1 556 ? -26.893 -26.527 30.165 1.00 52.41 556 GLN A O 1
ATOM 4568 N N . ASP A 1 557 ? -24.670 -26.130 30.147 1.00 50.38 557 ASP A N 1
ATOM 4569 C CA . ASP A 1 557 ? -24.288 -26.994 31.273 1.00 50.38 557 ASP A CA 1
ATOM 4570 C C . ASP A 1 557 ? -23.958 -26.262 32.601 1.00 50.38 557 ASP A C 1
ATOM 4572 O O . ASP A 1 557 ? -23.353 -26.859 33.487 1.00 50.38 557 ASP A O 1
ATOM 4576 N N . ASN A 1 558 ? -24.262 -24.961 32.759 1.00 62.09 558 ASN A N 1
ATOM 4577 C CA . ASN A 1 558 ? -23.975 -24.211 34.001 1.00 62.09 558 ASN A CA 1
ATOM 4578 C C . ASN A 1 558 ? -25.186 -23.391 34.477 1.00 62.09 558 ASN A C 1
ATOM 4580 O O . ASN A 1 558 ? -25.214 -22.163 34.342 1.00 62.09 558 ASN A O 1
ATOM 4584 N N . ASP A 1 559 ? -26.197 -24.092 34.992 1.00 61.19 559 ASP A N 1
ATOM 4585 C CA . ASP A 1 559 ? -27.504 -23.520 35.337 1.00 61.19 559 ASP A CA 1
ATOM 4586 C C . ASP A 1 559 ? -27.443 -22.482 36.466 1.00 61.19 559 ASP A C 1
ATOM 4588 O O . ASP A 1 559 ? -28.160 -21.489 36.405 1.00 61.19 559 ASP A O 1
ATOM 4592 N N . GLU A 1 560 ? -26.544 -22.624 37.442 1.00 64.69 560 GLU A N 1
ATOM 4593 C CA . GLU A 1 560 ? -26.458 -21.696 38.581 1.00 64.69 560 GLU A CA 1
ATOM 4594 C C . GLU A 1 560 ? -26.037 -20.280 38.152 1.00 64.69 560 GLU A C 1
ATOM 4596 O O . GLU A 1 560 ? -26.687 -19.298 38.510 1.00 64.69 560 GLU A O 1
ATOM 4601 N N . PHE A 1 561 ? -25.015 -20.166 37.294 1.00 65.38 561 PHE A N 1
ATOM 4602 C CA . PHE A 1 561 ? -24.592 -18.875 36.737 1.00 65.38 561 PHE A CA 1
ATOM 4603 C C . PHE A 1 561 ? -25.678 -18.252 35.851 1.00 65.38 561 PHE A C 1
ATOM 4605 O O . PHE A 1 561 ? -25.924 -17.052 35.924 1.00 65.38 561 PHE A O 1
ATOM 4612 N N . LYS A 1 562 ? -26.352 -19.060 35.021 1.00 63.31 562 LYS A N 1
ATOM 4613 C CA . LYS A 1 562 ? -27.460 -18.588 34.178 1.00 63.31 562 LYS A CA 1
ATOM 4614 C C . LYS A 1 562 ? -28.602 -18.024 35.011 1.00 63.31 562 LYS A C 1
ATOM 4616 O O . LYS A 1 562 ? -29.112 -16.957 34.683 1.00 63.31 562 LYS A O 1
ATOM 4621 N N . ILE A 1 563 ? -29.002 -18.750 36.053 1.00 64.88 563 ILE A N 1
ATOM 4622 C CA . ILE A 1 563 ? -30.102 -18.371 36.937 1.00 64.88 563 ILE A CA 1
ATOM 4623 C C . ILE A 1 563 ? -29.745 -17.082 37.678 1.00 64.88 563 ILE A C 1
ATOM 4625 O O . ILE A 1 563 ? -30.537 -16.147 37.651 1.00 64.88 563 ILE A O 1
ATOM 4629 N N . ASP A 1 564 ? -28.546 -16.977 38.259 1.00 67.56 564 ASP A N 1
ATOM 4630 C CA . ASP A 1 564 ? -28.096 -15.750 38.931 1.00 67.56 564 ASP A CA 1
ATOM 4631 C C . ASP A 1 564 ? -28.033 -14.554 37.961 1.00 67.56 564 ASP A C 1
ATOM 4633 O O . ASP A 1 564 ? -28.556 -13.480 38.261 1.00 67.56 564 ASP A O 1
ATOM 4637 N N . TYR A 1 565 ? -27.487 -14.744 36.755 1.00 67.38 565 TYR A N 1
ATOM 4638 C CA . TYR A 1 565 ? -27.391 -13.689 35.741 1.00 67.38 565 TYR A CA 1
ATOM 4639 C C . TYR A 1 565 ? -28.770 -13.200 35.270 1.00 67.38 565 TYR A C 1
ATOM 4641 O O . TYR A 1 565 ? -29.016 -11.992 35.191 1.00 67.38 565 TYR A O 1
ATOM 4649 N N . LEU A 1 566 ? -29.691 -14.124 34.975 1.00 66.69 566 LEU A N 1
ATOM 4650 C CA . LEU A 1 566 ? -31.052 -13.798 34.544 1.00 66.69 566 LEU A CA 1
ATOM 4651 C C . LEU A 1 566 ? -31.861 -13.165 35.675 1.00 66.69 566 LEU A C 1
ATOM 4653 O O . LEU A 1 566 ? -32.500 -12.143 35.439 1.00 66.69 566 LEU A O 1
ATOM 4657 N N . ASN A 1 567 ? -31.793 -13.706 36.895 1.00 65.56 567 ASN A N 1
ATOM 4658 C CA . ASN A 1 567 ? -32.518 -13.169 38.046 1.00 65.56 567 ASN A CA 1
ATOM 4659 C C . ASN A 1 567 ? -32.081 -11.739 38.358 1.00 65.56 567 ASN A C 1
ATOM 4661 O O . ASN A 1 567 ? -32.930 -10.860 38.452 1.00 65.56 567 ASN A O 1
ATOM 4665 N N . ARG A 1 568 ? -30.771 -11.461 38.402 1.00 67.31 568 ARG A N 1
ATOM 4666 C CA . ARG A 1 568 ? -30.264 -10.093 38.611 1.00 67.31 568 ARG A CA 1
ATOM 4667 C C . ARG A 1 568 ? -30.706 -9.132 37.516 1.00 67.31 568 ARG A C 1
ATOM 4669 O O . ARG A 1 568 ? -31.026 -7.980 37.800 1.00 67.31 568 ARG A O 1
ATOM 4676 N N . THR A 1 569 ? -30.733 -9.603 36.271 1.00 63.81 569 THR A N 1
ATOM 4677 C CA . THR A 1 569 ? -31.215 -8.804 35.141 1.00 63.81 569 THR A CA 1
ATOM 4678 C C . THR A 1 569 ? -32.704 -8.486 35.307 1.00 63.81 569 THR A C 1
ATOM 4680 O O . THR A 1 569 ? -33.097 -7.326 35.228 1.00 63.81 569 THR A O 1
ATOM 4683 N N . VAL A 1 570 ? -33.532 -9.497 35.589 1.00 63.78 570 VAL A N 1
ATOM 4684 C CA . VAL A 1 570 ? -34.984 -9.356 35.786 1.00 63.78 570 VAL A CA 1
ATOM 4685 C C . VAL A 1 570 ? -35.307 -8.461 36.981 1.00 63.78 570 VAL A C 1
ATOM 4687 O O . VAL A 1 570 ? -36.155 -7.580 36.857 1.00 63.78 570 VAL A O 1
ATOM 4690 N N . ASP A 1 571 ? -34.631 -8.644 38.113 1.00 63.50 571 ASP A N 1
ATOM 4691 C CA . ASP A 1 571 ? -34.836 -7.834 39.316 1.00 63.50 571 ASP A CA 1
ATOM 4692 C C . ASP A 1 571 ? -34.476 -6.367 39.071 1.00 63.50 571 ASP A C 1
ATOM 4694 O O . ASP A 1 571 ? -35.203 -5.471 39.499 1.00 63.50 571 ASP A O 1
ATOM 4698 N N . TYR A 1 572 ? -33.407 -6.101 38.315 1.00 63.94 572 TYR A N 1
ATOM 4699 C CA . TYR A 1 572 ? -33.084 -4.741 37.897 1.00 63.94 572 TYR A CA 1
ATOM 4700 C C . TYR A 1 572 ? -34.192 -4.129 37.030 1.00 63.94 572 TYR A C 1
ATOM 4702 O O . TYR A 1 572 ? -34.611 -3.005 37.295 1.00 63.94 572 TYR A O 1
ATOM 4710 N N . PHE A 1 573 ? -34.711 -4.855 36.034 1.00 58.34 573 PHE A N 1
ATOM 4711 C CA . PHE A 1 573 ? -35.798 -4.345 35.190 1.00 58.34 573 PHE A CA 1
ATOM 4712 C C . PHE A 1 573 ? -37.091 -4.102 35.958 1.00 58.34 573 PHE A C 1
ATOM 4714 O O . PHE A 1 573 ? -37.753 -3.102 35.695 1.00 58.34 573 PHE A O 1
ATOM 4721 N N . LYS A 1 574 ? -37.439 -4.972 36.911 1.00 58.47 574 LYS A N 1
ATOM 4722 C CA . LYS A 1 574 ? -38.585 -4.748 37.801 1.00 58.47 574 LYS A CA 1
ATOM 4723 C C . LYS A 1 574 ? -38.418 -3.437 38.564 1.00 58.47 574 LYS A C 1
ATOM 4725 O O . LYS A 1 574 ? -39.252 -2.554 38.426 1.00 58.47 574 LYS A O 1
ATOM 4730 N N . ASN A 1 575 ? -37.275 -3.252 39.225 1.00 59.03 575 ASN A N 1
ATOM 4731 C CA . ASN A 1 575 ? -36.976 -2.016 39.953 1.00 59.03 575 ASN A CA 1
ATOM 4732 C C . ASN A 1 575 ? -36.949 -0.776 39.039 1.00 59.03 575 ASN A C 1
ATOM 4734 O O . ASN A 1 575 ? -37.384 0.303 39.438 1.00 59.03 575 ASN A O 1
ATOM 4738 N N . LEU A 1 576 ? -36.458 -0.912 37.803 1.00 55.06 576 LEU A N 1
ATOM 4739 C CA . LEU A 1 576 ? -36.439 0.167 36.816 1.00 55.06 576 LEU A CA 1
ATOM 4740 C C . LEU A 1 576 ? -37.865 0.570 36.417 1.00 55.06 576 LEU A C 1
ATOM 4742 O O . LEU A 1 576 ? -38.193 1.751 36.454 1.00 55.06 576 LEU A O 1
ATOM 4746 N N . ILE A 1 577 ? -38.722 -0.398 36.089 1.00 54.34 577 ILE A N 1
ATOM 4747 C CA . ILE A 1 577 ? -40.133 -0.170 35.745 1.00 54.34 577 ILE A CA 1
ATOM 4748 C C . ILE A 1 577 ? -40.888 0.441 36.921 1.00 54.34 577 ILE A C 1
ATOM 4750 O O . ILE A 1 577 ? -41.621 1.407 36.722 1.00 54.34 577 ILE A O 1
ATOM 4754 N N . ASP A 1 578 ? -40.671 -0.074 38.129 1.00 50.16 578 ASP A N 1
ATOM 4755 C CA . ASP A 1 578 ? -41.317 0.425 39.341 1.00 50.16 578 ASP A CA 1
ATOM 4756 C C . ASP A 1 578 ? -40.897 1.885 39.616 1.00 50.16 578 ASP A C 1
ATOM 4758 O O . ASP A 1 578 ? -41.744 2.740 39.871 1.00 50.16 578 ASP A O 1
ATOM 4762 N N . SER A 1 579 ? -39.614 2.225 39.429 1.00 49.31 579 SER A N 1
ATOM 4763 C CA . SER A 1 579 ? -39.111 3.603 39.592 1.00 49.31 579 SER A CA 1
ATOM 4764 C C . SER A 1 579 ? -39.558 4.582 38.493 1.00 49.31 579 SER A C 1
ATOM 4766 O O . SER A 1 579 ? -39.777 5.766 38.765 1.00 49.31 579 SER A O 1
ATOM 4768 N N . ILE A 1 580 ? -39.738 4.113 37.252 1.00 46.44 580 ILE A N 1
ATOM 4769 C CA . ILE A 1 580 ? -40.293 4.908 36.143 1.00 46.44 580 ILE A CA 1
ATOM 4770 C C . ILE A 1 580 ? -41.804 5.115 36.343 1.00 46.44 580 ILE A C 1
ATOM 4772 O O . ILE A 1 580 ? -42.318 6.208 36.099 1.00 46.44 580 ILE A O 1
ATOM 4776 N N . GLY A 1 581 ? -42.511 4.095 36.841 1.00 39.84 581 GLY A N 1
ATOM 4777 C CA . GLY A 1 581 ? -43.940 4.146 37.157 1.00 39.84 581 GLY A CA 1
ATOM 4778 C C . GLY A 1 581 ? -44.288 5.129 38.278 1.00 39.84 581 GLY A C 1
ATOM 4779 O O . GLY A 1 581 ? -45.354 5.743 38.240 1.00 39.84 581 GLY A O 1
ATOM 4780 N N . GLU A 1 582 ? -43.381 5.339 39.234 1.00 37.50 582 GLU A N 1
ATOM 4781 C CA . GLU A 1 582 ? -43.564 6.318 40.314 1.00 37.50 582 GLU A CA 1
ATOM 4782 C C . GLU A 1 582 ? -43.187 7.760 39.919 1.00 37.50 582 GLU A C 1
ATOM 4784 O O . GLU A 1 582 ? -43.723 8.708 40.498 1.00 37.50 582 GLU A O 1
ATOM 4789 N N . SER A 1 583 ? -42.314 7.962 38.922 1.00 36.69 583 SER A N 1
ATOM 4790 C CA . SER A 1 583 ? -41.749 9.285 38.595 1.00 36.69 583 SER A CA 1
ATOM 4791 C C . SER A 1 583 ? -42.432 10.039 37.441 1.00 36.69 583 SER A C 1
ATOM 4793 O O . SER A 1 583 ? -42.376 11.268 37.424 1.00 36.69 583 SER A O 1
ATOM 4795 N N . PHE A 1 584 ? -43.145 9.372 36.523 1.00 34.91 584 PHE A N 1
ATOM 4796 C CA . PHE A 1 584 ? -43.683 10.011 35.305 1.00 34.91 584 PHE A CA 1
ATOM 4797 C C . PHE A 1 584 ? -45.190 9.795 35.089 1.00 34.91 584 PHE A C 1
ATOM 4799 O O . PHE A 1 584 ? -45.645 9.266 34.078 1.00 34.91 584 PHE A O 1
ATOM 4806 N N . SER A 1 585 ? -46.007 10.283 36.028 1.00 34.53 585 SER A N 1
ATOM 4807 C CA . SER A 1 585 ? -47.477 10.308 35.892 1.00 34.53 585 SER A CA 1
ATOM 4808 C C . SER A 1 585 ? -48.028 11.440 35.005 1.00 34.53 585 SER A C 1
ATOM 4810 O O . SER A 1 585 ? -49.247 11.627 34.943 1.00 34.53 585 SER A O 1
ATOM 4812 N N . LYS A 1 586 ? -47.184 12.208 34.300 1.00 38.47 586 LYS A N 1
ATOM 4813 C CA . LYS A 1 586 ? -47.624 13.292 33.407 1.00 38.47 586 LYS A CA 1
ATOM 4814 C C . LYS A 1 586 ? -46.715 13.400 32.179 1.00 38.47 586 LYS A C 1
ATOM 4816 O O . LYS A 1 586 ? -45.515 13.548 32.324 1.00 38.47 586 LYS A O 1
ATOM 4821 N N . GLU A 1 587 ? -47.360 13.384 31.014 1.00 39.38 587 GLU A N 1
ATOM 4822 C CA . GLU A 1 587 ? -46.843 13.570 29.646 1.00 39.38 587 GLU A CA 1
ATOM 4823 C C . GLU A 1 587 ? -46.339 12.313 28.907 1.00 39.38 587 GLU A C 1
ATOM 4825 O O . GLU A 1 587 ? -45.414 11.608 29.298 1.00 39.38 587 GLU A O 1
ATOM 4830 N N . LYS A 1 588 ? -47.053 12.012 27.810 1.00 39.53 588 LYS A N 1
ATOM 4831 C CA . LYS A 1 588 ? -46.793 10.918 26.872 1.00 39.53 588 LYS A CA 1
ATOM 4832 C C . LYS A 1 588 ? -45.781 11.391 25.833 1.00 39.53 588 LYS A C 1
ATOM 4834 O O . LYS A 1 588 ? -46.183 11.988 24.837 1.00 39.53 588 LYS A O 1
ATOM 4839 N N . ASP A 1 589 ? -44.513 11.066 26.041 1.00 45.09 589 ASP A N 1
ATOM 4840 C CA . ASP A 1 589 ? -43.487 11.180 25.006 1.00 45.09 589 ASP A CA 1
ATOM 4841 C C . ASP A 1 589 ? -43.312 9.865 24.236 1.00 45.09 589 ASP A C 1
ATOM 4843 O O . ASP A 1 589 ? -43.329 8.768 24.796 1.00 45.09 589 ASP A O 1
ATOM 4847 N N . SER A 1 590 ? -43.137 9.978 22.920 1.00 44.12 590 SER A N 1
ATOM 4848 C CA . SER A 1 590 ? -43.018 8.851 21.979 1.00 44.12 590 SER A CA 1
ATOM 4849 C C . SER A 1 590 ? -41.780 7.965 22.207 1.00 44.12 590 SER A C 1
ATOM 4851 O O . SER A 1 590 ? -41.821 6.771 21.912 1.00 44.12 590 SER A O 1
ATOM 4853 N N . SER A 1 591 ? -40.710 8.506 22.796 1.00 38.91 591 SER A N 1
ATOM 4854 C CA . SER A 1 591 ? -39.509 7.762 23.208 1.00 38.91 591 SER A CA 1
ATOM 4855 C C . SER A 1 591 ? -39.770 6.844 24.411 1.00 38.91 591 SER A C 1
ATOM 4857 O O . SER A 1 591 ? -39.246 5.727 24.463 1.00 38.91 591 SER A O 1
ATOM 4859 N N . ASN A 1 592 ? -40.650 7.261 25.330 1.00 46.97 592 ASN A N 1
ATOM 4860 C CA . ASN A 1 592 ? -41.061 6.460 26.484 1.00 46.97 592 ASN A CA 1
ATOM 4861 C C . ASN A 1 592 ? -41.865 5.232 26.048 1.00 46.97 592 ASN A C 1
ATOM 4863 O O . ASN A 1 592 ? -41.660 4.157 26.600 1.00 46.97 592 ASN A O 1
ATOM 4867 N N . ASP A 1 593 ? -42.701 5.353 25.012 1.00 48.03 593 ASP A N 1
ATOM 4868 C CA . ASP A 1 593 ? -43.455 4.232 24.433 1.00 48.03 593 ASP A CA 1
ATOM 4869 C C . ASP A 1 593 ? -42.539 3.167 23.797 1.00 48.03 593 ASP A C 1
ATOM 4871 O O . ASP A 1 593 ? -42.863 1.978 23.824 1.00 48.03 593 ASP A O 1
ATOM 4875 N N . VAL A 1 594 ? -41.380 3.560 23.250 1.00 42.81 594 VAL A N 1
ATOM 4876 C CA . VAL A 1 594 ? -40.395 2.630 22.668 1.00 42.81 594 VAL A CA 1
ATOM 4877 C C . VAL A 1 594 ? -39.658 1.861 23.762 1.00 42.81 594 VAL A C 1
ATOM 4879 O O . VAL A 1 594 ? -39.576 0.635 23.681 1.00 42.81 594 VAL A O 1
ATOM 4882 N N . ILE A 1 595 ? -39.181 2.548 24.807 1.00 46.22 595 ILE A N 1
ATOM 4883 C CA . ILE A 1 595 ? -38.537 1.907 25.965 1.00 46.22 595 ILE A CA 1
ATOM 4884 C C . ILE A 1 595 ? -39.538 0.981 26.669 1.00 46.22 595 ILE A C 1
ATOM 4886 O O . ILE A 1 595 ? -39.204 -0.171 26.945 1.00 46.22 595 ILE A O 1
ATOM 4890 N N . TRP A 1 596 ? -40.786 1.415 26.876 1.00 48.94 596 TRP A N 1
ATOM 4891 C CA . TRP A 1 596 ? -41.831 0.585 27.486 1.00 48.94 596 TRP A CA 1
ATOM 4892 C C . TRP A 1 596 ? -42.190 -0.636 26.637 1.00 48.94 596 TRP A C 1
ATOM 4894 O O . TRP A 1 596 ? -42.243 -1.749 27.160 1.00 48.94 596 TRP A O 1
ATOM 4904 N N . ARG A 1 597 ? -42.393 -0.473 25.322 1.00 48.12 597 ARG A N 1
ATOM 4905 C CA . ARG A 1 597 ? -42.668 -1.607 24.423 1.00 48.12 597 ARG A CA 1
ATOM 4906 C C . ARG A 1 597 ? -41.516 -2.600 24.383 1.00 48.12 597 ARG A C 1
ATOM 4908 O O . ARG A 1 597 ? -41.767 -3.801 24.423 1.00 48.12 597 ARG A O 1
ATOM 4915 N N . PHE A 1 598 ? -40.275 -2.118 24.337 1.00 48.72 598 PHE A N 1
ATOM 4916 C CA . PHE A 1 598 ? -39.101 -2.985 24.295 1.00 48.72 598 PHE A CA 1
ATOM 4917 C C . PHE A 1 598 ? -38.914 -3.739 25.617 1.00 48.72 598 PHE A C 1
ATOM 4919 O O . PHE A 1 598 ? -38.690 -4.947 25.615 1.00 48.72 598 PHE A O 1
ATOM 4926 N N . THR A 1 599 ? -39.081 -3.052 26.750 1.00 49.81 599 THR A N 1
ATOM 4927 C CA . THR A 1 599 ? -38.989 -3.654 28.089 1.00 49.81 599 THR A CA 1
ATOM 4928 C C . THR A 1 599 ? -40.119 -4.665 28.331 1.00 49.81 599 THR A C 1
ATOM 4930 O O . THR A 1 599 ? -39.884 -5.729 28.898 1.00 49.81 599 THR A O 1
ATOM 4933 N N . SER A 1 600 ? -41.326 -4.387 27.827 1.00 46.12 600 SER A N 1
ATOM 4934 C CA . SER A 1 600 ? -42.494 -5.279 27.879 1.00 46.12 600 SER A CA 1
ATOM 4935 C C . SER A 1 600 ? -42.329 -6.543 27.025 1.00 46.12 600 SER A C 1
ATOM 4937 O O . SER A 1 600 ? -42.607 -7.640 27.505 1.00 46.12 600 SER A O 1
ATOM 4939 N N . GLU A 1 601 ? -41.899 -6.420 25.765 1.00 46.62 601 GLU A N 1
ATOM 4940 C CA . GLU A 1 601 ? -41.609 -7.572 24.890 1.00 46.62 601 GLU A CA 1
ATOM 4941 C C . GLU A 1 601 ? -40.463 -8.424 25.457 1.00 46.62 601 GLU A C 1
ATOM 4943 O O . GLU A 1 601 ? -40.498 -9.652 25.404 1.00 46.62 601 GLU A O 1
ATOM 4948 N N . PHE A 1 602 ? -39.469 -7.783 26.075 1.00 51.44 602 PHE A N 1
ATOM 4949 C CA . PHE A 1 602 ? -38.348 -8.463 26.710 1.00 51.44 602 PHE A CA 1
ATOM 4950 C C . PHE A 1 602 ? -38.744 -9.222 27.985 1.00 51.44 602 PHE A C 1
ATOM 4952 O O . PHE A 1 602 ? -38.377 -10.388 28.136 1.00 51.44 602 PHE A O 1
ATOM 4959 N N . LEU A 1 603 ? -39.520 -8.601 28.881 1.00 50.97 603 LEU A N 1
ATOM 4960 C CA . LEU A 1 603 ? -40.081 -9.279 30.053 1.00 50.97 603 LEU A CA 1
ATOM 4961 C C . LEU A 1 603 ? -40.900 -10.494 29.637 1.00 50.97 603 LEU A C 1
ATOM 4963 O O . LEU A 1 603 ? -40.772 -11.550 30.243 1.00 50.97 603 LEU A O 1
ATOM 4967 N N . LYS A 1 604 ? -41.677 -10.367 28.561 1.00 47.88 604 LYS A N 1
ATOM 4968 C CA . LYS A 1 604 ? -42.456 -11.469 28.009 1.00 47.88 604 LYS A CA 1
ATOM 4969 C C . LYS A 1 604 ? -41.565 -12.627 27.541 1.00 47.88 604 LYS A C 1
ATOM 4971 O O . LYS A 1 604 ? -41.781 -13.749 27.974 1.00 47.88 604 LYS A O 1
ATOM 4976 N N . ILE A 1 605 ? -40.505 -12.361 26.772 1.00 45.41 605 ILE A N 1
ATOM 4977 C CA . ILE A 1 605 ? -39.555 -13.397 26.310 1.00 45.41 605 ILE A CA 1
ATOM 4978 C C . ILE A 1 605 ? -38.779 -14.031 27.479 1.00 45.41 605 ILE A C 1
ATOM 4980 O O . ILE A 1 605 ? -38.545 -15.243 27.486 1.00 45.41 605 ILE A O 1
ATOM 4984 N N . GLY A 1 606 ? -38.362 -13.229 28.464 1.00 45.62 606 GLY A N 1
ATOM 4985 C CA . GLY A 1 606 ? -37.640 -13.694 29.651 1.00 45.62 606 GLY A CA 1
ATOM 4986 C C . GLY A 1 606 ? -38.505 -14.561 30.570 1.00 45.62 606 GLY A C 1
ATOM 4987 O O . GLY A 1 606 ? -38.048 -15.613 31.012 1.00 45.62 606 GLY A O 1
ATOM 4988 N N . ILE A 1 607 ? -39.760 -14.159 30.794 1.00 47.22 607 ILE A N 1
ATOM 4989 C CA . ILE A 1 607 ? -40.756 -14.914 31.566 1.00 47.22 607 ILE A CA 1
ATOM 4990 C C . ILE A 1 607 ? -41.135 -16.202 30.826 1.00 47.22 607 ILE A C 1
ATOM 4992 O O . ILE A 1 607 ? -41.024 -17.271 31.408 1.00 47.22 607 ILE A O 1
ATOM 4996 N N . GLU A 1 608 ? -41.453 -16.147 29.530 1.00 43.53 608 GLU A N 1
ATOM 4997 C CA . GLU A 1 608 ? -41.781 -17.338 28.726 1.00 43.53 608 GLU A CA 1
ATOM 4998 C C . GLU A 1 608 ? -40.617 -18.353 28.680 1.00 43.53 608 GLU A C 1
ATOM 5000 O O . GLU A 1 608 ? -40.829 -19.568 28.694 1.00 43.53 608 GLU A O 1
ATOM 5005 N N . SER A 1 609 ? -39.365 -17.882 28.684 1.00 41.00 609 SER A N 1
ATOM 5006 C CA . SER A 1 609 ? -38.174 -18.747 28.724 1.00 41.00 609 SER A CA 1
ATOM 5007 C C . SER A 1 609 ? -37.895 -19.337 30.114 1.00 41.00 609 SER A C 1
ATOM 5009 O O . SER A 1 609 ? -37.340 -20.432 30.204 1.00 41.00 609 SER A O 1
ATOM 5011 N N . ALA A 1 610 ? -38.260 -18.627 31.185 1.00 42.34 610 ALA A N 1
ATOM 5012 C CA . ALA A 1 610 ? -38.151 -19.105 32.563 1.00 42.34 610 ALA A CA 1
ATOM 5013 C C . ALA A 1 610 ? -39.296 -20.068 32.934 1.00 42.34 610 ALA A C 1
ATOM 5015 O O . ALA A 1 610 ? -39.070 -21.052 33.631 1.00 42.34 610 ALA A O 1
ATOM 5016 N N . GLU A 1 611 ? -40.508 -19.821 32.432 1.00 40.09 611 GLU A N 1
ATOM 5017 C CA . GLU A 1 611 ? -41.704 -20.627 32.695 1.00 40.09 611 GLU A CA 1
ATOM 5018 C C . GLU A 1 611 ? -41.760 -21.906 31.849 1.00 40.09 611 GLU A C 1
ATOM 5020 O O . GLU A 1 611 ? -42.258 -22.922 32.319 1.00 40.09 611 GLU A O 1
ATOM 5025 N N . SER A 1 612 ? -41.191 -21.920 30.637 1.00 39.88 612 SER A N 1
ATOM 5026 C CA . SER A 1 612 ? -41.160 -23.112 29.763 1.00 39.88 612 SER A CA 1
ATOM 5027 C C . SER A 1 612 ? -40.227 -24.246 30.225 1.00 39.88 612 SER A C 1
ATOM 5029 O O . SER A 1 612 ? -40.095 -25.253 29.524 1.00 39.88 612 SER A O 1
ATOM 5031 N N . ARG A 1 613 ? -39.571 -24.109 31.386 1.00 39.53 613 ARG A N 1
ATOM 5032 C CA . ARG A 1 613 ? -38.675 -25.121 31.979 1.00 39.53 613 ARG A CA 1
ATOM 5033 C C . ARG A 1 613 ? -39.067 -25.570 33.394 1.00 39.53 613 ARG A C 1
ATOM 5035 O O . ARG A 1 613 ? -38.318 -26.358 33.970 1.00 39.53 613 ARG A O 1
ATOM 5042 N N . ASN A 1 614 ? -40.202 -25.102 33.920 1.00 34.34 614 ASN A N 1
ATOM 5043 C CA . ASN A 1 614 ? -40.791 -25.619 35.161 1.00 34.34 614 ASN A CA 1
ATOM 5044 C C . ASN A 1 614 ? -41.793 -26.740 34.889 1.00 34.34 614 ASN A C 1
ATOM 5046 O O . ASN A 1 614 ? -42.626 -26.579 33.969 1.00 34.34 614 ASN A O 1
#

Sequence (614 aa):
MSRVESIDICIELLKRILEVYAKSCKMDLYIKSFLSVLSNIQIDAHIIMRSPLFCTVILDEFSSKVTSNVPTSQAIEIINLFTSKLFCLPGFFEQSITINKSNKKRKLDENNIIDTKILEPMILVMGKFLKALKISASFKDETEKIFQTIFDRFIYPILSCDYTNKDELLHENLSYVALSLHHALVDISTTYWKNTATSNFMDILFNATLRNPKSILFLNKVRLQHVYQSTSFMKYQYNMNDDSIIILRKLVDSVLLTLKEPESPDITWTGKLVDLNNENFAVANFMIILGDWLDVVSNMCHEHHLALIIRLIINWSIAYSSIDLHHLKEISIGTLCLQHLKSAEFFELKPLRDNFVRVYLEEIFKCFKQIKISNESNKELDIILVIGQQLEGPNMLKNVISCFNESIGTINPVTCFSLTSINKIIKYFNFLHLFPMEYFTKQEINDLSLLTLLVDKWLSLIKIESWDEFLEILKCSILCRSLICKFISYMNRKDDILKKDVSFIIWWISSINMYQTYIVDYINNNETIQNLFEKFIQITCQIFTLIIRQVLIIFQDNDEFKIDYLNRTVDYFKNLIDSIGESFSKEKDSSNDVIWRFTSEFLKIGIESAESRN

Organism: Rhizophagus irregularis (strain DAOM 181602 / DAOM 197198 / MUCL 43194) (NCBI:txid747089)